Protein AF-0000000066259329 (afdb_homodimer)

Nearest PDB structures (foldseek):
  1vs3-assembly1_B  TM=9.231E-01  e=2.216E-27  Thermus thermophilus HB8
  2nr0-assembly1_B  TM=9.032E-01  e=2.326E-25  Escherichia coli K-12
  8q70-assembly1_A-2  TM=9.139E-01  e=4.094E-23  Pyrococcus furiosus
  2nre-assembly1_A-2  TM=8.965E-01  e=3.455E-22  Escherichia coli K-12
  7r9f-assembly1_A-2  TM=8.024E-01  e=6.129E-17  Saccharomyces cerevisiae

Secondary structure (DSSP, 8-state):
--TTHHHHHHHHHHHHHHHH--EEEEEEEEE-GGGSS-SS-BTTB--HHHHHHHHHHHHHSS----EES-PPPTT-EEEEEEEEEEE-SSS-HHHHHHHHHHHTTTSEEEEEEEE--TT--TTTTEEEEEEEEEEE---S-GGGTTTSEE-SS---HHHHHHHHHHHSEEEE-GGG---SS---EEEEEEEEEEEETTEEEEEEEES---TTHHHHHHHHHHHHHTTSS-HHHHHHHHHS--TTTT-----GGGEEEEEEEE-/--TTHHHHHHHHHHHHHHHH--EEEEEEEEE-GGGSS-SS-BTTB--HHHHHHHHHHHHHSS----EES-PPPTT-EEEEEEEEEEE-SSS-HHHHHHHHHHHTTTSEEEEEEEE--TT--TTTTEEEEEEEEEEE---S-GGGGGGSEE-SS---HHHHHHHHHHHSEEEE-GGG---SS---EEEEEEEEEEEETTEEEEEEEES---TTHHHHHHHHHHHHHTTSS-HHHHHHHHHS--TTTT-----GGGEEEEEEEE-

Organism: Mycoplasmoides gallisepticum (strain R(low / passage 15 / clone 2)) (NCBI:txid710127)

Structure (mmCIF, N/CA/C/O backbone):
data_AF-0000000066259329-model_v1
#
loop_
_entity.id
_entity.type
_entity.pdbx_description
1 polymer 'tRNA pseudouridine synthase A'
#
loop_
_atom_site.group_PDB
_atom_site.id
_atom_site.type_symbol
_atom_site.label_atom_id
_atom_site.label_alt_id
_atom_site.label_comp_id
_atom_site.label_asym_id
_atom_site.label_entity_id
_atom_site.label_seq_id
_atom_site.pdbx_PDB_ins_code
_atom_site.Cartn_x
_atom_site.Cartn_y
_atom_site.Cartn_z
_atom_site.occupancy
_atom_site.B_iso_or_equiv
_atom_site.auth_seq_id
_atom_site.auth_comp_id
_atom_site.auth_asym_id
_atom_site.auth_atom_id
_atom_site.pdbx_PDB_model_num
ATOM 1 N N . MET A 1 1 ? -17.766 -55.438 20.891 1 24.67 1 MET A N 1
ATOM 2 C CA . MET A 1 1 ? -18.922 -55.062 20.078 1 24.67 1 MET A CA 1
ATOM 3 C C . MET A 1 1 ? -19.047 -53.562 20 1 24.67 1 MET A C 1
ATOM 5 O O . MET A 1 1 ? -19.906 -53.031 19.266 1 24.67 1 MET A O 1
ATOM 9 N N . VAL A 1 2 ? -18.516 -52.812 21.078 1 30.03 2 VAL A N 1
ATOM 10 C CA . VAL A 1 2 ? -18.688 -51.344 21.219 1 30.03 2 VAL A CA 1
ATOM 11 C C . VAL A 1 2 ? -17.859 -50.625 20.172 1 30.03 2 VAL A C 1
ATOM 13 O O . VAL A 1 2 ? -18.031 -49.438 19.938 1 30.03 2 VAL A O 1
ATOM 16 N N . TYR A 1 3 ? -16.734 -51.219 19.781 1 31.66 3 TYR A N 1
ATOM 17 C CA . TYR A 1 3 ? -15.766 -50.5 18.969 1 31.66 3 TYR A CA 1
ATOM 18 C C . TYR A 1 3 ? -16.312 -50.25 17.562 1 31.66 3 TYR A C 1
ATOM 20 O O . TYR A 1 3 ? -15.82 -49.375 16.844 1 31.66 3 TYR A O 1
ATOM 28 N N . LEU A 1 4 ? -17.234 -51.156 17.031 1 33.97 4 LEU A N 1
ATOM 29 C CA . LEU A 1 4 ? -17.656 -51.062 15.641 1 33.97 4 LEU A CA 1
ATOM 30 C C . LEU A 1 4 ? -18.703 -49.938 15.484 1 33.97 4 LEU A C 1
ATOM 32 O O . LEU A 1 4 ? -19.031 -49.562 14.367 1 33.97 4 LEU A O 1
ATOM 36 N N . VAL A 1 5 ? -19.469 -49.594 16.609 1 37.5 5 VAL A N 1
ATOM 37 C CA . VAL A 1 5 ? -20.562 -48.656 16.438 1 37.5 5 VAL A CA 1
ATOM 38 C C . VAL A 1 5 ? -20.016 -47.281 16.156 1 37.5 5 VAL A C 1
ATOM 40 O O . VAL A 1 5 ? -20.703 -46.438 15.547 1 37.5 5 VAL A O 1
ATOM 43 N N . HIS A 1 6 ? -18.875 -46.906 16.766 1 39.97 6 HIS A N 1
ATOM 44 C CA . HIS A 1 6 ? -18.438 -45.531 16.703 1 39.97 6 HIS A CA 1
ATOM 45 C C . HIS A 1 6 ? -17.969 -45.156 15.305 1 39.97 6 HIS A C 1
ATOM 47 O O . HIS A 1 6 ? -17.906 -43.969 14.953 1 39.97 6 HIS A O 1
ATOM 53 N N . GLN A 1 7 ? -17.547 -46.188 14.508 1 38.84 7 GLN A N 1
ATOM 54 C CA . GLN A 1 7 ? -17.094 -45.812 13.172 1 38.84 7 GLN A CA 1
ATOM 55 C C . GLN A 1 7 ? -18.266 -45.5 12.25 1 38.84 7 GLN A C 1
ATOM 57 O O . GLN A 1 7 ? -18.125 -44.625 11.367 1 38.84 7 GLN A O 1
ATOM 62 N N . ASN A 1 8 ? -19.438 -46.125 12.469 1 42.94 8 ASN A N 1
ATOM 63 C CA . ASN A 1 8 ? -20.547 -45.938 11.539 1 42.94 8 ASN A CA 1
ATOM 64 C C . ASN A 1 8 ? -21.188 -44.562 11.727 1 42.94 8 ASN A C 1
ATOM 66 O O . ASN A 1 8 ? -21.75 -44 10.781 1 42.94 8 ASN A O 1
ATOM 70 N N . GLU A 1 9 ? -21.297 -44.094 13.008 1 43.84 9 GLU A N 1
ATOM 71 C CA . GLU A 1 9 ? -21.938 -42.781 13.203 1 43.84 9 GLU A CA 1
ATOM 72 C C . GLU A 1 9 ? -21.109 -41.656 12.602 1 43.84 9 GLU A C 1
ATOM 74 O O . GLU A 1 9 ? -21.656 -40.656 12.117 1 43.84 9 GLU A O 1
ATOM 79 N N . TRP A 1 10 ? -19.828 -41.75 12.625 1 40.84 10 TRP A N 1
ATOM 80 C CA . TRP A 1 10 ? -19.047 -40.688 12 1 40.84 10 TRP A CA 1
ATOM 81 C C . TRP A 1 10 ? -19.203 -40.719 10.484 1 40.84 10 TRP A C 1
ATOM 83 O O . TRP A 1 10 ? -19.156 -39.656 9.836 1 40.84 10 TRP A O 1
ATOM 93 N N . ARG A 1 11 ? -19.375 -41.844 9.852 1 45.53 11 ARG A N 1
ATOM 94 C CA . ARG A 1 11 ? -19.625 -41.906 8.422 1 45.53 11 ARG A CA 1
ATOM 95 C C . ARG A 1 11 ? -21 -41.344 8.078 1 45.53 11 ARG A C 1
ATOM 97 O O . ARG A 1 11 ? -21.172 -40.719 7.039 1 45.53 11 ARG A O 1
ATOM 104 N N . SER A 1 12 ? -21.891 -41.625 8.883 1 48 12 SER A N 1
ATOM 105 C CA . SER A 1 12 ? -23.219 -41.094 8.594 1 48 12 SER A CA 1
ATOM 106 C C . SER A 1 12 ? -23.25 -39.594 8.758 1 48 12 SER A C 1
ATOM 108 O O . SER A 1 12 ? -23.859 -38.875 7.957 1 48 12 SER A O 1
ATOM 110 N N . VAL A 1 13 ? -22.609 -39.062 9.812 1 43.5 13 VAL A N 1
ATOM 111 C CA . VAL A 1 13 ? -22.531 -37.625 9.945 1 43.5 13 VAL A CA 1
ATOM 112 C C . VAL A 1 13 ? -21.641 -37.031 8.844 1 43.5 13 VAL A C 1
ATOM 114 O O . VAL A 1 13 ? -21.969 -36 8.266 1 43.5 13 VAL A O 1
ATOM 117 N N . TRP A 1 14 ? -20.516 -37.688 8.57 1 41.59 14 TRP A N 1
ATOM 118 C CA . TRP A 1 14 ? -19.688 -37.25 7.461 1 41.59 14 TRP A CA 1
ATOM 119 C C . TRP A 1 14 ? -20.422 -37.406 6.137 1 41.59 14 TRP A C 1
ATOM 121 O O . TRP A 1 14 ? -20.359 -36.5 5.281 1 41.59 14 TRP A O 1
ATOM 131 N N . VAL A 1 15 ? -21.062 -38.562 5.926 1 41.28 15 VAL A N 1
ATOM 132 C CA . VAL A 1 15 ? -21.875 -38.688 4.715 1 41.28 15 VAL A CA 1
ATOM 133 C C . VAL A 1 15 ? -23.016 -37.688 4.727 1 41.28 15 VAL A C 1
ATOM 135 O O . VAL A 1 15 ? -23.391 -37.156 3.686 1 41.28 15 VAL A O 1
ATOM 138 N N . LYS A 1 16 ? -23.672 -37.531 5.809 1 45.94 16 LYS A N 1
ATOM 139 C CA . LYS A 1 16 ? -24.719 -36.5 5.879 1 45.94 16 LYS A CA 1
ATOM 140 C C . LYS A 1 16 ? -24.141 -35.094 5.707 1 45.94 16 LYS A C 1
ATOM 142 O O . LYS A 1 16 ? -24.781 -34.219 5.121 1 45.94 16 LYS A O 1
ATOM 147 N N . THR A 1 17 ? -22.984 -34.812 6.293 1 48.28 17 THR A N 1
ATOM 148 C CA . THR A 1 17 ? -22.297 -33.531 6.133 1 48.28 17 THR A CA 1
ATOM 149 C C . THR A 1 17 ? -21.75 -33.406 4.711 1 48.28 17 THR A C 1
ATOM 151 O O . THR A 1 17 ? -21.844 -32.312 4.109 1 48.28 17 THR A O 1
ATOM 154 N N . LEU A 1 18 ? -20.984 -34.406 4.203 1 49.41 18 LEU A N 1
ATOM 155 C CA . LEU A 1 18 ? -20.531 -34.406 2.818 1 49.41 18 LEU A CA 1
ATOM 156 C C . LEU A 1 18 ? -21.703 -34.375 1.858 1 49.41 18 LEU A C 1
ATOM 158 O O . LEU A 1 18 ? -21.625 -33.781 0.78 1 49.41 18 LEU A O 1
ATOM 162 N N . ALA A 1 19 ? -22.688 -35.219 2.195 1 52.56 19 ALA A N 1
ATOM 163 C CA . ALA A 1 19 ? -23.922 -35.219 1.409 1 52.56 19 ALA A CA 1
ATOM 164 C C . ALA A 1 19 ? -24.5 -33.812 1.269 1 52.56 19 ALA A C 1
ATOM 166 O O . ALA A 1 19 ? -25.109 -33.5 0.25 1 52.56 19 ALA A O 1
ATOM 167 N N . LYS A 1 20 ? -24.125 -32.969 2.211 1 61.72 20 LYS A N 1
ATOM 168 C CA . LYS A 1 20 ? -24.734 -31.656 2.223 1 61.72 20 LYS A CA 1
ATOM 169 C C . LYS A 1 20 ? -23.891 -30.641 1.466 1 61.72 20 LYS A C 1
ATOM 171 O O . LYS A 1 20 ? -24.406 -29.672 0.902 1 61.72 20 LYS A O 1
ATOM 176 N N . LEU A 1 21 ? -22.516 -30.969 1.323 1 71.06 21 LEU A N 1
ATOM 177 C CA . LEU A 1 21 ? -21.703 -30.078 0.505 1 71.06 21 LEU A CA 1
ATOM 178 C C . LEU A 1 21 ? -21.75 -30.484 -0.962 1 71.06 21 LEU A C 1
ATOM 180 O O . LEU A 1 21 ? -20.781 -31.047 -1.489 1 71.06 21 LEU A O 1
ATOM 184 N N . ASN A 1 22 ? -22.781 -30.156 -1.662 1 81.12 22 ASN A N 1
ATOM 185 C CA . ASN A 1 22 ? -23.141 -30.719 -2.963 1 81.12 22 ASN A CA 1
ATOM 186 C C . ASN A 1 22 ? -22.844 -29.734 -4.094 1 81.12 22 ASN A C 1
ATOM 188 O O . ASN A 1 22 ? -23 -30.078 -5.27 1 81.12 22 ASN A O 1
ATOM 192 N N . LYS A 1 23 ? -22.391 -28.625 -3.686 1 94.5 23 LYS A N 1
ATOM 193 C CA . LYS A 1 23 ? -22.156 -27.625 -4.719 1 94.5 23 LYS A CA 1
ATOM 194 C C . LYS A 1 23 ? -20.688 -27.219 -4.77 1 94.5 23 LYS A C 1
ATOM 196 O O . LYS A 1 23 ? -20.109 -26.812 -3.754 1 94.5 23 LYS A O 1
ATOM 201 N N . ASN A 1 24 ? -20.125 -27.484 -5.938 1 97.19 24 ASN A N 1
ATOM 202 C CA . ASN A 1 24 ? -18.766 -27 -6.184 1 97.19 24 ASN A CA 1
ATOM 203 C C . ASN A 1 24 ? -18.766 -25.562 -6.695 1 97.19 24 ASN A C 1
ATOM 205 O O . ASN A 1 24 ? -19.484 -25.234 -7.637 1 97.19 24 ASN A O 1
ATOM 209 N N . VAL A 1 25 ? -17.984 -24.734 -5.996 1 98.06 25 VAL A N 1
ATOM 210 C CA . VAL A 1 25 ? -17.984 -23.328 -6.395 1 98.06 25 VAL A CA 1
ATOM 211 C C . VAL A 1 25 ? -16.547 -22.859 -6.625 1 98.06 25 VAL A C 1
ATOM 213 O O . VAL A 1 25 ? -15.602 -23.469 -6.145 1 98.06 25 VAL A O 1
ATOM 216 N N . LEU A 1 26 ? -16.453 -21.812 -7.469 1 98.75 26 LEU A N 1
ATOM 217 C CA . LEU A 1 26 ? -15.195 -21.141 -7.789 1 98.75 26 LEU A CA 1
ATOM 218 C C . LEU A 1 26 ? -15.281 -19.656 -7.5 1 98.75 26 LEU A C 1
ATOM 220 O O . LEU A 1 26 ? -16.25 -19 -7.887 1 98.75 26 LEU A O 1
ATOM 224 N N . ILE A 1 27 ? -14.305 -19.172 -6.754 1 98.75 27 ILE A N 1
ATOM 225 C CA . ILE A 1 27 ? -14.242 -17.734 -6.566 1 98.75 27 ILE A CA 1
ATOM 226 C C . ILE A 1 27 ? -13.008 -17.172 -7.254 1 98.75 27 ILE A C 1
ATOM 228 O O . ILE A 1 27 ? -11.969 -17.844 -7.328 1 98.75 27 ILE A O 1
ATOM 232 N N . ASN A 1 28 ? -13.141 -15.984 -7.828 1 98.62 28 ASN A N 1
ATOM 233 C CA . ASN A 1 28 ? -12.031 -15.125 -8.227 1 98.62 28 ASN A CA 1
ATOM 234 C C . ASN A 1 28 ? -11.727 -14.07 -7.168 1 98.62 28 ASN A C 1
ATOM 236 O O . ASN A 1 28 ? -12.586 -13.25 -6.84 1 98.62 28 ASN A O 1
ATOM 240 N N . ILE A 1 29 ? -10.547 -14.148 -6.617 1 98.44 29 ILE A N 1
ATOM 241 C CA . ILE A 1 29 ? -10.227 -13.32 -5.457 1 98.44 29 ILE A CA 1
ATOM 242 C C . ILE A 1 29 ? -8.922 -12.57 -5.699 1 98.44 29 ILE A C 1
ATOM 244 O O . ILE A 1 29 ? -7.969 -13.125 -6.246 1 98.44 29 ILE A O 1
ATOM 248 N N . SER A 1 30 ? -8.922 -11.289 -5.398 1 98.25 30 SER A N 1
ATOM 249 C CA . SER A 1 30 ? -7.719 -10.461 -5.336 1 98.25 30 SER A CA 1
ATOM 250 C C . SER A 1 30 ? -7.309 -10.188 -3.895 1 98.25 30 SER A C 1
ATOM 252 O O . SER A 1 30 ? -8.156 -10.102 -3.006 1 98.25 30 SER A O 1
ATOM 254 N N . TYR A 1 31 ? -5.953 -10.172 -3.654 1 98.06 31 TYR A N 1
ATOM 255 C CA . TYR A 1 31 ? -5.559 -9.844 -2.289 1 98.06 31 TYR A CA 1
ATOM 256 C C . TYR A 1 31 ? -4.211 -9.133 -2.264 1 98.06 31 TYR A C 1
ATOM 258 O O . TYR A 1 31 ? -3.418 -9.258 -3.199 1 98.06 31 TYR A O 1
ATOM 266 N N . HIS A 1 32 ? -4.059 -8.391 -1.2 1 96.19 32 HIS A N 1
ATOM 267 C CA . HIS A 1 32 ? -2.799 -7.727 -0.876 1 96.19 32 HIS A CA 1
ATOM 268 C C . HIS A 1 32 ? -1.874 -8.656 -0.101 1 96.19 32 HIS A C 1
ATOM 270 O O . HIS A 1 32 ? -2.039 -8.844 1.107 1 96.19 32 HIS A O 1
ATOM 276 N N . GLY A 1 33 ? -0.878 -9.055 -0.728 1 97 33 GLY A N 1
ATOM 277 C CA . GLY A 1 33 ? -0.042 -10.117 -0.186 1 97 33 GLY A CA 1
ATOM 278 C C . GLY A 1 33 ? 0.698 -9.703 1.073 1 97 33 GLY A C 1
ATOM 279 O O . GLY A 1 33 ? 0.984 -10.539 1.933 1 97 33 GLY A O 1
ATOM 280 N N . THR A 1 34 ? 0.993 -8.469 1.188 1 93.88 34 THR A N 1
ATOM 281 C CA . THR A 1 34 ? 1.77 -8.008 2.33 1 93.88 34 THR A CA 1
ATOM 282 C C . THR A 1 34 ? 0.966 -8.133 3.621 1 93.88 34 THR A C 1
ATOM 284 O O . THR A 1 34 ? 1.526 -8.07 4.719 1 93.88 34 THR A O 1
ATOM 287 N N . LYS A 1 35 ? -0.279 -8.32 3.512 1 94.38 35 LYS A N 1
ATOM 288 C CA . LYS A 1 35 ? -1.143 -8.438 4.684 1 94.38 35 LYS A CA 1
ATOM 289 C C . LYS A 1 35 ? -1.226 -9.883 5.168 1 94.38 35 LYS A C 1
ATOM 291 O O . LYS A 1 35 ? -1.831 -10.156 6.203 1 94.38 35 LYS A O 1
ATOM 296 N N . PHE A 1 36 ? -0.581 -10.781 4.414 1 96.44 36 PHE A N 1
ATOM 297 C CA . PHE A 1 36 ? -0.665 -12.203 4.727 1 96.44 36 PHE A CA 1
ATOM 298 C C . PHE A 1 36 ? 0.725 -12.82 4.809 1 96.44 36 PHE A C 1
ATOM 300 O O . PHE A 1 36 ? 1.681 -12.297 4.234 1 96.44 36 PHE A O 1
ATOM 307 N N . HIS A 1 37 ? 0.788 -13.883 5.539 1 97 37 HIS A N 1
ATOM 308 C CA . HIS A 1 37 ? 1.993 -14.703 5.555 1 97 37 HIS A CA 1
ATOM 309 C C . HIS A 1 37 ? 1.915 -15.82 4.512 1 97 37 HIS A C 1
ATOM 311 O O . HIS A 1 37 ? 2.156 -16.984 4.824 1 97 37 HIS A O 1
ATOM 317 N N . GLY A 1 38 ? 1.508 -15.391 3.262 1 97.19 38 GLY A N 1
ATOM 318 C CA . GLY A 1 38 ? 1.386 -16.344 2.168 1 97.19 38 GLY A CA 1
ATOM 319 C C . GLY A 1 38 ? -0.021 -16.875 2.002 1 97.19 38 GLY A C 1
ATOM 320 O O . GLY A 1 38 ? -0.948 -16.438 2.68 1 97.19 38 GLY A O 1
ATOM 321 N N . TYR A 1 39 ? -0.124 -17.781 1.068 1 97.81 39 TYR A N 1
ATOM 322 C CA . TYR A 1 39 ? -1.432 -18.375 0.811 1 97.81 39 TYR A CA 1
ATOM 323 C C . TYR A 1 39 ? -1.705 -19.531 1.765 1 97.81 39 TYR A C 1
ATOM 325 O O . TYR A 1 39 ? -2.746 -19.562 2.426 1 97.81 39 TYR A O 1
ATOM 333 N N . ALA A 1 40 ? -0.798 -20.453 1.891 1 96.88 40 ALA A N 1
ATOM 334 C CA . ALA A 1 40 ? -1.009 -21.734 2.561 1 96.88 40 ALA A CA 1
ATOM 335 C C . ALA A 1 40 ? -1.075 -21.562 4.074 1 96.88 40 ALA A C 1
ATOM 337 O O . ALA A 1 40 ? -0.364 -20.734 4.641 1 96.88 40 ALA A O 1
ATOM 338 N N . VAL A 1 41 ? -1.842 -22.438 4.699 1 96.31 41 VAL A N 1
ATOM 339 C CA . VAL A 1 41 ? -2.047 -22.406 6.145 1 96.31 41 VAL A CA 1
ATOM 340 C C . VAL A 1 41 ? -0.711 -22.578 6.859 1 96.31 41 VAL A C 1
ATOM 342 O O . VAL A 1 41 ? 0.098 -23.422 6.48 1 96.31 41 VAL A O 1
ATOM 345 N N . GLN A 1 42 ? -0.547 -21.703 7.824 1 93 42 GLN A N 1
ATOM 346 C CA . GLN A 1 42 ? 0.577 -21.766 8.75 1 93 42 GLN A CA 1
ATOM 347 C C . GLN A 1 42 ? 0.105 -21.641 10.203 1 93 42 GLN A C 1
ATOM 349 O O . GLN A 1 42 ? -0.835 -20.906 10.492 1 93 42 GLN A O 1
ATOM 354 N N . ASN A 1 43 ? 0.559 -22.328 11.148 1 89.94 43 ASN A N 1
ATOM 355 C CA . ASN A 1 43 ? 0.062 -22.438 12.516 1 89.94 43 ASN A CA 1
ATOM 356 C C . ASN A 1 43 ? 0.03 -21.078 13.211 1 89.94 43 ASN A C 1
ATOM 358 O O . ASN A 1 43 ? -0.951 -20.734 13.875 1 89.94 43 ASN A O 1
ATOM 362 N N . ASP A 1 44 ? 1.008 -20.203 13.078 1 92.31 44 ASP A N 1
ATOM 363 C CA . ASP A 1 44 ? 1.131 -19.016 13.922 1 92.31 44 ASP A CA 1
ATOM 364 C C . ASP A 1 44 ? 0.96 -17.734 13.109 1 92.31 44 ASP A C 1
ATOM 366 O O . ASP A 1 44 ? 1.224 -16.641 13.609 1 92.31 44 ASP A O 1
ATOM 370 N N . TYR A 1 45 ? 0.337 -17.969 11.961 1 95 45 TYR A N 1
ATOM 371 C CA . TYR A 1 45 ? 0.264 -16.766 11.133 1 95 45 TYR A CA 1
ATOM 372 C C . TYR A 1 45 ? -1.024 -16.75 10.32 1 95 45 TYR A C 1
ATOM 374 O O . TYR A 1 45 ? -1.549 -17.797 9.945 1 95 45 TYR A O 1
ATOM 382 N N . GLU A 1 46 ? -1.538 -15.617 10.078 1 96.31 46 GLU A N 1
ATOM 383 C CA . GLU A 1 46 ? -2.695 -15.461 9.203 1 96.31 46 GLU A CA 1
ATOM 384 C C . GLU A 1 46 ? -2.299 -15.586 7.738 1 96.31 46 GLU A C 1
ATOM 386 O O . GLU A 1 46 ? -1.404 -14.883 7.27 1 96.31 46 GLU A O 1
ATOM 391 N N . THR A 1 47 ? -2.92 -16.531 7.047 1 98.25 47 THR A N 1
ATOM 392 C CA . THR A 1 47 ? -2.73 -16.734 5.613 1 98.25 47 THR A CA 1
ATOM 393 C C . THR A 1 47 ? -4.047 -16.547 4.863 1 98.25 47 THR A C 1
ATOM 395 O O . THR A 1 47 ? -5.109 -16.453 5.477 1 98.25 47 THR A O 1
ATOM 398 N N . VAL A 1 48 ? -3.961 -16.406 3.555 1 98.44 48 VAL A N 1
ATOM 399 C CA . VAL A 1 48 ? -5.172 -16.266 2.752 1 98.44 48 VAL A CA 1
ATOM 400 C C . VAL A 1 48 ? -6.082 -17.469 2.961 1 98.44 48 VAL A C 1
ATOM 402 O O . VAL A 1 48 ? -7.281 -17.312 3.207 1 98.44 48 VAL A O 1
ATOM 405 N N . GLN A 1 49 ? -5.477 -18.625 2.922 1 98.44 49 GLN A N 1
ATOM 406 C CA . GLN A 1 49 ? -6.223 -19.875 3.053 1 98.44 49 GLN A CA 1
ATOM 407 C C . GLN A 1 49 ? -6.875 -19.984 4.43 1 98.44 49 GLN A C 1
ATOM 409 O O . GLN A 1 49 ? -8.062 -20.297 4.535 1 98.44 49 GLN A O 1
ATOM 414 N N . SER A 1 50 ? -6.125 -19.797 5.477 1 98 50 SER A N 1
ATOM 415 C CA . SER A 1 50 ? -6.664 -19.922 6.824 1 98 50 SER A CA 1
ATOM 416 C C . SER A 1 50 ? -7.809 -18.938 7.066 1 98 50 SER A C 1
ATOM 418 O O . SER A 1 50 ? -8.836 -19.312 7.645 1 98 50 SER A O 1
ATOM 420 N N . LYS A 1 51 ? -7.641 -17.75 6.621 1 97.88 51 LYS A N 1
ATOM 421 C CA . LYS A 1 51 ? -8.68 -16.734 6.824 1 97.88 51 LYS A CA 1
ATOM 422 C C . LYS A 1 51 ? -9.961 -17.109 6.086 1 97.88 51 LYS A C 1
ATOM 424 O O . LYS A 1 51 ? -11.055 -16.984 6.633 1 97.88 51 LYS A O 1
ATOM 429 N N . LEU A 1 52 ? -9.773 -17.516 4.848 1 98.31 52 LEU A N 1
ATOM 430 C CA . LEU A 1 52 ? -10.93 -17.922 4.055 1 98.31 52 LEU A CA 1
ATOM 431 C C . LEU A 1 52 ? -11.625 -19.125 4.684 1 98.31 52 LEU A C 1
ATOM 433 O O . LEU A 1 52 ? -12.852 -19.141 4.785 1 98.31 52 LEU A O 1
ATOM 437 N N . GLN A 1 53 ? -10.875 -20.062 5.086 1 98.06 53 GLN A N 1
ATOM 438 C CA . GLN A 1 53 ? -11.445 -21.266 5.703 1 98.06 53 GLN A CA 1
ATOM 439 C C . GLN A 1 53 ? -12.133 -20.922 7.023 1 98.06 53 GLN A C 1
ATOM 441 O O . GLN A 1 53 ? -13.172 -21.5 7.348 1 98.06 53 GLN A O 1
ATOM 446 N N . ASP A 1 54 ? -11.555 -20.016 7.766 1 97.19 54 ASP A N 1
ATOM 447 C CA . ASP A 1 54 ? -12.195 -19.547 8.992 1 97.19 54 ASP A CA 1
ATOM 448 C C . ASP A 1 54 ? -13.555 -18.906 8.695 1 97.19 54 ASP A C 1
ATOM 450 O O . ASP A 1 54 ? -14.539 -19.188 9.391 1 97.19 54 ASP A O 1
ATOM 454 N N . ALA A 1 55 ? -13.562 -18.078 7.727 1 97.38 55 ALA A N 1
ATOM 455 C CA . ALA A 1 55 ? -14.812 -17.422 7.336 1 97.38 55 ALA A CA 1
ATOM 456 C C . ALA A 1 55 ? -15.859 -18.453 6.934 1 97.38 55 ALA A C 1
ATOM 458 O O . ALA A 1 55 ? -17.016 -18.375 7.367 1 97.38 55 ALA A O 1
ATOM 459 N N . LEU A 1 56 ? -15.477 -19.406 6.145 1 97.44 56 LEU A N 1
ATOM 460 C CA . LEU A 1 56 ? -16.391 -20.422 5.664 1 97.44 56 LEU A CA 1
ATOM 461 C C . LEU A 1 56 ? -16.891 -21.297 6.816 1 97.44 56 LEU A C 1
ATOM 463 O O . LEU A 1 56 ? -18.062 -21.672 6.852 1 97.44 56 LEU A O 1
ATOM 467 N N . ALA A 1 57 ? -15.992 -21.578 7.73 1 96.75 57 ALA A N 1
ATOM 468 C CA . ALA A 1 57 ? -16.375 -22.375 8.898 1 96.75 57 ALA A CA 1
ATOM 469 C C . ALA A 1 57 ? -17.422 -21.625 9.734 1 96.75 57 ALA A C 1
ATOM 471 O O . ALA A 1 57 ? -18.344 -22.25 10.266 1 96.75 57 ALA A O 1
ATOM 472 N N . TRP A 1 58 ? -17.172 -20.359 9.836 1 95.56 58 TRP A N 1
ATOM 473 C CA . TRP A 1 58 ? -18.109 -19.531 10.578 1 95.56 58 TRP A CA 1
ATOM 474 C C . TRP A 1 58 ? -19.469 -19.5 9.891 1 95.56 58 TRP A C 1
ATOM 476 O O . TRP A 1 58 ? -20.516 -19.594 10.555 1 95.56 58 TRP A O 1
ATOM 486 N N . ILE A 1 59 ? -19.531 -19.469 8.641 1 95 59 ILE A N 1
ATOM 487 C CA . ILE A 1 59 ? -20.766 -19.344 7.867 1 95 59 ILE A CA 1
ATOM 488 C C . ILE A 1 59 ? -21.484 -20.688 7.809 1 95 59 ILE A C 1
ATOM 490 O O . ILE A 1 59 ? -22.703 -20.75 7.98 1 95 59 ILE A O 1
ATOM 494 N N . TYR A 1 60 ? -20.734 -21.75 7.605 1 94.94 60 TYR A N 1
ATOM 495 C CA . TYR A 1 60 ? -21.344 -23.031 7.312 1 94.94 60 TYR A CA 1
ATOM 496 C C . TYR A 1 60 ? -21.281 -23.953 8.523 1 94.94 60 TYR A C 1
ATOM 498 O O . TYR A 1 60 ? -21.797 -25.078 8.484 1 94.94 60 TYR A O 1
ATOM 506 N N . GLU A 1 61 ? -20.594 -23.453 9.562 1 93.88 61 GLU A N 1
ATOM 507 C CA . GLU A 1 61 ? -20.5 -24.203 10.82 1 93.88 61 GLU A CA 1
ATOM 508 C C . GLU A 1 61 ? -19.875 -25.562 10.602 1 93.88 61 GLU A C 1
ATOM 510 O O . GLU A 1 61 ? -20.328 -26.562 11.172 1 93.88 61 GLU A O 1
ATOM 515 N N . SER A 1 62 ? -19.062 -25.703 9.68 1 92.62 62 SER A N 1
ATOM 516 C CA . SER A 1 62 ? -18.281 -26.891 9.344 1 92.62 62 SER A CA 1
ATOM 517 C C . SER A 1 62 ? -16.953 -26.516 8.672 1 92.62 62 SER A C 1
ATOM 519 O O . SER A 1 62 ? -16.859 -25.469 8.039 1 92.62 62 SER A O 1
ATOM 521 N N . LYS A 1 63 ? -16.047 -27.406 8.891 1 94.06 63 LYS A N 1
ATOM 522 C CA . LYS A 1 63 ? -14.766 -27.156 8.234 1 94.06 63 LYS A CA 1
ATOM 523 C C . LYS A 1 63 ? -14.875 -27.359 6.723 1 94.06 63 LYS A C 1
ATOM 525 O O . LYS A 1 63 ? -15.406 -28.375 6.262 1 94.06 63 LYS A O 1
ATOM 530 N N . ILE A 1 64 ? -14.484 -26.438 5.957 1 95.62 64 ILE A N 1
ATOM 531 C CA . ILE A 1 64 ? -14.445 -26.516 4.5 1 95.62 64 ILE A CA 1
ATOM 532 C C . ILE A 1 64 ? -13.023 -26.281 4.008 1 95.62 64 ILE A C 1
ATOM 534 O O . ILE A 1 64 ? -12.391 -25.281 4.363 1 95.62 64 ILE A O 1
ATOM 538 N N . TYR A 1 65 ? -12.562 -27.219 3.312 1 96.06 65 TYR A N 1
ATOM 539 C CA . TYR A 1 65 ? -11.242 -27.078 2.719 1 96.06 65 TYR A CA 1
ATOM 540 C C . TYR A 1 65 ? -11.312 -26.391 1.362 1 96.06 65 TYR A C 1
ATOM 542 O O . TYR A 1 65 ? -12.219 -26.672 0.567 1 96.06 65 TYR A O 1
ATOM 550 N N . VAL A 1 66 ? -10.367 -25.516 1.114 1 98 66 VAL A N 1
ATOM 551 C CA . VAL A 1 66 ? -10.383 -24.766 -0.139 1 98 66 VAL A CA 1
ATOM 552 C C . VAL A 1 66 ? -9.125 -25.078 -0.945 1 98 66 VAL A C 1
ATOM 554 O O . VAL A 1 66 ? -8.062 -25.359 -0.375 1 98 66 VAL A O 1
ATOM 557 N N . ASN A 1 67 ? -9.258 -25.016 -2.27 1 97.69 67 ASN A N 1
ATOM 558 C CA . ASN A 1 67 ? -8.156 -25.312 -3.184 1 97.69 67 ASN A CA 1
ATOM 559 C C . ASN A 1 67 ? -7.848 -24.125 -4.094 1 97.69 67 ASN A C 1
ATOM 561 O O . ASN A 1 67 ? -8.688 -23.719 -4.891 1 97.69 67 ASN A O 1
ATOM 565 N N . ALA A 1 68 ? -6.664 -23.688 -4.043 1 98.44 68 ALA A N 1
ATOM 566 C CA . ALA A 1 68 ? -6.273 -22.531 -4.859 1 98.44 68 ALA A CA 1
ATOM 567 C C . ALA A 1 68 ? -5.582 -22.984 -6.145 1 98.44 68 ALA A C 1
ATOM 569 O O . ALA A 1 68 ? -5.027 -24.078 -6.203 1 98.44 68 ALA A O 1
ATOM 570 N N . SER A 1 69 ? -5.645 -22.062 -7.156 1 98.12 69 SER A N 1
ATOM 571 C CA . SER A 1 69 ? -4.957 -22.328 -8.414 1 98.12 69 SER A CA 1
ATOM 572 C C . SER A 1 69 ? -3.443 -22.312 -8.234 1 98.12 69 SER A C 1
ATOM 574 O O . SER A 1 69 ? -2.713 -22.938 -9.008 1 98.12 69 SER A O 1
ATOM 576 N N . GLY A 1 70 ? -3.002 -21.578 -7.293 1 95.31 70 GLY A N 1
ATOM 577 C CA . GLY A 1 70 ? -1.591 -21.453 -6.961 1 95.31 70 GLY A CA 1
ATOM 578 C C . GLY A 1 70 ? -1.351 -20.953 -5.547 1 95.31 70 GLY A C 1
ATOM 579 O O . GLY A 1 70 ? -2.164 -20.219 -4.996 1 95.31 70 GLY A O 1
ATOM 580 N N . ARG A 1 71 ? -0.264 -21.406 -5 1 95.25 71 ARG A N 1
ATOM 581 C CA . ARG A 1 71 ? 0.125 -20.969 -3.664 1 95.25 71 ARG A CA 1
ATOM 582 C C . ARG A 1 71 ? 1.155 -19.844 -3.736 1 95.25 71 ARG A C 1
ATOM 584 O O . ARG A 1 71 ? 2.236 -20.031 -4.297 1 95.25 71 ARG A O 1
ATOM 591 N N . THR A 1 72 ? 0.831 -18.703 -3.221 1 97.31 72 THR A N 1
ATOM 592 C CA . THR A 1 72 ? 1.735 -17.562 -3.252 1 97.31 72 THR A CA 1
ATOM 593 C C . THR A 1 72 ? 2.541 -17.469 -1.959 1 97.31 72 THR A C 1
ATOM 595 O O . THR A 1 72 ? 2.021 -17.75 -0.877 1 97.31 72 THR A O 1
ATOM 598 N N . ASP A 1 73 ? 3.781 -17.031 -2.076 1 95.94 73 ASP A N 1
ATOM 599 C CA . ASP A 1 73 ? 4.648 -16.797 -0.926 1 95.94 73 ASP A CA 1
ATOM 600 C C . ASP A 1 73 ? 4.168 -15.594 -0.114 1 95.94 73 ASP A C 1
ATOM 602 O O . ASP A 1 73 ? 3.33 -14.82 -0.578 1 95.94 73 ASP A O 1
ATOM 606 N N . LYS A 1 74 ? 4.742 -15.578 1.09 1 96.19 74 LYS A N 1
ATOM 607 C CA . LYS A 1 74 ? 4.5 -14.391 1.895 1 96.19 74 LYS A CA 1
ATOM 608 C C . LYS A 1 74 ? 4.855 -13.125 1.119 1 96.19 74 LYS A C 1
ATOM 610 O O . LYS A 1 74 ? 5.93 -13.039 0.518 1 96.19 74 LYS A O 1
ATOM 615 N N . GLY A 1 75 ? 3.895 -12.211 1.097 1 96.44 75 GLY A N 1
ATOM 616 C CA . GLY A 1 75 ? 4.172 -10.922 0.488 1 96.44 75 GLY A CA 1
ATOM 617 C C . GLY A 1 75 ? 3.756 -10.852 -0.969 1 96.44 75 GLY A C 1
ATOM 618 O O . GLY A 1 75 ? 3.658 -9.758 -1.537 1 96.44 75 GLY A O 1
ATOM 619 N N . VAL A 1 76 ? 3.512 -11.984 -1.578 1 98.5 76 VAL A N 1
ATOM 620 C CA . VAL A 1 76 ? 3.141 -12 -2.99 1 98.5 76 VAL A CA 1
ATOM 621 C C . VAL A 1 76 ? 1.653 -11.688 -3.137 1 98.5 76 VAL A C 1
ATOM 623 O O . VAL A 1 76 ? 0.825 -12.227 -2.398 1 98.5 76 VAL A O 1
ATOM 626 N N . HIS A 1 77 ? 1.342 -10.82 -4.086 1 98.44 77 HIS A N 1
ATOM 627 C CA . HIS A 1 77 ? -0.024 -10.359 -4.312 1 98.44 77 HIS A CA 1
ATOM 628 C C . HIS A 1 77 ? -0.751 -11.258 -5.305 1 98.44 77 HIS A C 1
ATOM 630 O O . HIS A 1 77 ? -0.132 -12.109 -5.945 1 98.44 77 HIS A O 1
ATOM 636 N N . ALA A 1 78 ? -2.053 -11.016 -5.367 1 98.56 78 ALA A N 1
ATOM 637 C CA . ALA A 1 78 ? -2.834 -11.648 -6.426 1 98.56 78 ALA A CA 1
ATOM 638 C C . ALA A 1 78 ? -3.859 -10.672 -7.004 1 98.56 78 ALA A C 1
ATOM 640 O O . ALA A 1 78 ? -4.609 -10.039 -6.262 1 98.56 78 ALA A O 1
ATOM 641 N N . ILE A 1 79 ? -3.812 -10.586 -8.273 1 97.88 79 ILE A N 1
ATOM 642 C CA . ILE A 1 79 ? -4.855 -9.859 -8.992 1 97.88 79 ILE A CA 1
ATOM 643 C C . ILE A 1 79 ? -6.012 -10.805 -9.312 1 97.88 79 ILE A C 1
ATOM 645 O O . ILE A 1 79 ? -7.18 -10.461 -9.102 1 97.88 79 ILE A O 1
ATOM 649 N N . ASN A 1 80 ? -5.621 -11.984 -9.766 1 98.38 80 ASN A N 1
ATOM 650 C CA . ASN A 1 80 ? -6.609 -13.016 -10.062 1 98.38 80 ASN A CA 1
ATOM 651 C C . ASN A 1 80 ? -6.168 -14.383 -9.547 1 98.38 80 ASN A C 1
ATOM 653 O O . ASN A 1 80 ? -5.59 -15.18 -10.289 1 98.38 80 ASN A O 1
ATOM 657 N N . GLN A 1 81 ? -6.504 -14.625 -8.336 1 98.62 81 GLN A N 1
ATOM 658 C CA . GLN A 1 81 ? -6.426 -15.977 -7.785 1 98.62 81 GLN A CA 1
ATOM 659 C C . GLN A 1 81 ? -7.777 -16.672 -7.863 1 98.62 81 GLN A C 1
ATOM 661 O O . GLN A 1 81 ? -8.828 -16.031 -7.785 1 98.62 81 GLN A O 1
ATOM 666 N N . TYR A 1 82 ? -7.73 -17.938 -8.062 1 98.81 82 TYR A N 1
ATOM 667 C CA . TYR A 1 82 ? -8.945 -18.75 -8.141 1 98.81 82 TYR A CA 1
ATOM 668 C C . TYR A 1 82 ? -8.938 -19.844 -7.078 1 98.81 82 TYR A C 1
ATOM 670 O O . TYR A 1 82 ? -7.934 -20.531 -6.895 1 98.81 82 TYR A O 1
ATOM 678 N N . ILE A 1 83 ? -10.023 -19.938 -6.406 1 98.81 83 ILE A N 1
ATOM 679 C CA . ILE A 1 83 ? -10.133 -20.906 -5.324 1 98.81 83 ILE A CA 1
ATOM 680 C C . ILE A 1 83 ? -11.445 -21.672 -5.449 1 98.81 83 ILE A C 1
ATOM 682 O O . ILE A 1 83 ? -12.516 -21.062 -5.57 1 98.81 83 ILE A O 1
ATOM 686 N N . SER A 1 84 ? -11.383 -22.969 -5.422 1 98.62 84 SER A N 1
ATOM 687 C CA . SER A 1 84 ? -12.57 -23.812 -5.492 1 98.62 84 SER A CA 1
ATOM 688 C C . SER A 1 84 ? -12.828 -24.516 -4.164 1 98.62 84 SER A C 1
ATOM 690 O O . SER A 1 84 ? -11.891 -24.844 -3.441 1 98.62 84 SER A O 1
ATOM 692 N N . PHE A 1 85 ? -14.086 -24.719 -3.863 1 98.12 85 PHE A N 1
ATOM 693 C CA . PHE A 1 85 ? -14.492 -25.438 -2.66 1 98.12 85 PHE A CA 1
ATOM 694 C C . PHE A 1 85 ? -15.953 -25.844 -2.75 1 98.12 85 PHE A C 1
ATOM 696 O O . PHE A 1 85 ? -16.688 -25.375 -3.621 1 98.12 85 PHE A O 1
ATOM 703 N N . TYR A 1 86 ? -16.312 -26.766 -1.872 1 97.31 86 TYR A N 1
ATOM 704 C CA . TYR A 1 86 ? -17.656 -27.312 -1.858 1 97.31 86 TYR A CA 1
ATOM 705 C C . TYR A 1 86 ? -18.484 -26.703 -0.74 1 97.31 86 TYR A C 1
ATOM 707 O O . TYR A 1 86 ? -18 -26.531 0.38 1 97.31 86 TYR A O 1
ATOM 715 N N . ILE A 1 87 ? -19.703 -26.328 -1.135 1 96.44 87 ILE A N 1
ATOM 716 C CA . ILE A 1 87 ? -20.609 -25.75 -0.141 1 96.44 87 ILE A CA 1
ATOM 717 C C . ILE A 1 87 ? -22 -26.359 -0.28 1 96.44 87 ILE A C 1
ATOM 719 O O . ILE A 1 87 ? -22.25 -27.141 -1.205 1 96.44 87 ILE A O 1
ATOM 723 N N . ASP A 1 88 ? -22.828 -26.062 0.715 1 93.12 88 ASP A N 1
ATOM 724 C CA . ASP A 1 88 ? -24.25 -26.391 0.542 1 93.12 88 ASP A CA 1
ATOM 725 C C . ASP A 1 88 ? -25.031 -25.172 0.047 1 93.12 88 ASP A C 1
ATOM 727 O O . ASP A 1 88 ? -24.453 -24.109 -0.17 1 93.12 88 ASP A O 1
ATOM 731 N N . ASP A 1 89 ? -26.297 -25.281 -0.167 1 89.56 89 ASP A N 1
ATOM 732 C CA . ASP A 1 89 ? -27.062 -24.266 -0.89 1 89.56 89 ASP A CA 1
ATOM 733 C C . ASP A 1 89 ? -27.844 -23.359 0.076 1 89.56 89 ASP A C 1
ATOM 735 O O . ASP A 1 89 ? -28.812 -22.719 -0.312 1 89.56 89 ASP A O 1
ATOM 739 N N . ARG A 1 90 ? -27.375 -23.219 1.238 1 91.81 90 ARG A N 1
ATOM 740 C CA . ARG A 1 90 ? -28.172 -22.5 2.234 1 91.81 90 ARG A CA 1
ATOM 741 C C . ARG A 1 90 ? -28.094 -21 2.008 1 91.81 90 ARG A C 1
ATOM 743 O O . ARG A 1 90 ? -28.984 -20.25 2.449 1 91.81 90 ARG A O 1
ATOM 750 N N . ILE A 1 91 ? -27.062 -20.625 1.402 1 93.5 91 ILE A N 1
ATOM 751 C CA . ILE A 1 91 ? -26.875 -19.203 1.116 1 93.5 91 ILE A CA 1
ATOM 752 C C . ILE A 1 91 ? -26.656 -19.016 -0.383 1 93.5 91 ILE A C 1
ATOM 754 O O . ILE A 1 91 ? -25.969 -19.797 -1.032 1 93.5 91 ILE A O 1
ATOM 758 N N . SER A 1 92 ? -27.297 -17.922 -0.894 1 96.69 92 SER A N 1
ATOM 759 C CA . SER A 1 92 ? -27.047 -17.609 -2.299 1 96.69 92 SER A CA 1
ATOM 760 C C . SER A 1 92 ? -25.578 -17.25 -2.533 1 96.69 92 SER A C 1
ATOM 762 O O . SER A 1 92 ? -24.922 -16.719 -1.641 1 96.69 92 SER A O 1
ATOM 764 N N . LEU A 1 93 ? -25.156 -17.5 -3.709 1 97.62 93 LEU A N 1
ATOM 765 C CA . LEU A 1 93 ? -23.75 -17.219 -4.023 1 97.62 93 LEU A CA 1
ATOM 766 C C . LEU A 1 93 ? -23.453 -15.734 -3.902 1 97.62 93 LEU A C 1
ATOM 768 O O . LEU A 1 93 ? -22.375 -15.359 -3.43 1 97.62 93 LEU A O 1
ATOM 772 N N . GLU A 1 94 ? -24.328 -14.891 -4.328 1 96.81 94 GLU A N 1
ATOM 773 C CA . GLU A 1 94 ? -24.125 -13.445 -4.23 1 96.81 94 GLU A CA 1
ATOM 774 C C . GLU A 1 94 ? -24 -13.008 -2.777 1 96.81 94 GLU A C 1
ATOM 776 O O . GLU A 1 94 ? -23.109 -12.211 -2.438 1 96.81 94 GLU A O 1
ATOM 781 N N . LYS A 1 95 ? -24.859 -13.484 -1.987 1 96.94 95 LYS A N 1
ATOM 782 C CA . LYS A 1 95 ? -24.797 -13.164 -0.564 1 96.94 95 LYS A CA 1
ATOM 783 C C . LYS A 1 95 ? -23.516 -13.695 0.069 1 96.94 95 LYS A C 1
ATOM 785 O O . LYS A 1 95 ? -22.906 -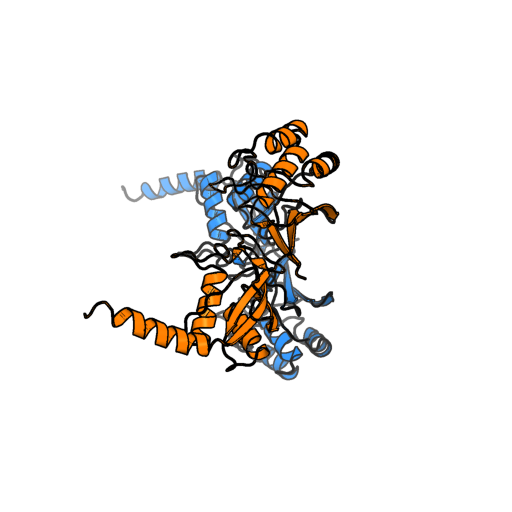13.023 0.9 1 96.94 95 LYS A O 1
ATOM 790 N N . LEU A 1 96 ? -23.188 -14.961 -0.304 1 97.44 96 LEU A N 1
ATOM 791 C CA . LEU A 1 96 ? -21.938 -15.539 0.19 1 97.44 96 LEU A CA 1
ATOM 792 C C . LEU A 1 96 ? -20.75 -14.656 -0.16 1 97.44 96 LEU A C 1
ATOM 794 O O . LEU A 1 96 ? -19.906 -14.375 0.694 1 97.44 96 LEU A O 1
ATOM 798 N N . ARG A 1 97 ? -20.672 -14.18 -1.373 1 97.5 97 ARG A N 1
ATOM 799 C CA . ARG A 1 97 ? -19.609 -13.297 -1.826 1 97.5 97 ARG A CA 1
ATOM 800 C C . ARG A 1 97 ? -19.547 -12.031 -0.973 1 97.5 97 ARG A C 1
ATOM 802 O O . ARG A 1 97 ? -18.469 -11.609 -0.565 1 97.5 97 ARG A O 1
ATOM 809 N N . GLU A 1 98 ? -20.625 -11.477 -0.668 1 95.12 98 GLU A N 1
ATOM 810 C CA . GLU A 1 98 ? -20.703 -10.258 0.134 1 95.12 98 GLU A CA 1
ATOM 811 C C . GLU A 1 98 ? -20.188 -10.5 1.551 1 95.12 98 GLU A C 1
ATOM 813 O O . GLU A 1 98 ? -19.422 -9.695 2.084 1 95.12 98 GLU A O 1
ATOM 818 N N . ILE A 1 99 ? -20.656 -11.57 2.123 1 96.69 99 ILE A N 1
ATOM 819 C CA . ILE A 1 99 ? -20.25 -11.914 3.484 1 96.69 99 ILE A CA 1
ATOM 820 C C . ILE A 1 99 ? -18.734 -12.133 3.539 1 96.69 99 ILE A C 1
ATOM 822 O O . ILE A 1 99 ? -18.062 -11.625 4.438 1 96.69 99 ILE A O 1
ATOM 826 N N . LEU A 1 100 ? -18.281 -12.852 2.568 1 97.5 100 LEU A N 1
ATOM 827 C CA . LEU A 1 100 ? -16.844 -13.148 2.535 1 97.5 100 LEU A CA 1
ATOM 828 C C . LEU A 1 100 ? -16.031 -11.875 2.357 1 97.5 100 LEU A C 1
ATOM 830 O O . LEU A 1 100 ? -14.961 -11.727 2.953 1 97.5 100 LEU A O 1
ATOM 834 N N . ASN A 1 101 ? -16.453 -10.961 1.533 1 95.56 101 ASN A N 1
ATOM 835 C CA . ASN A 1 101 ? -15.75 -9.695 1.342 1 95.56 101 ASN A CA 1
ATOM 836 C C . ASN A 1 101 ? -15.75 -8.852 2.615 1 95.56 101 ASN A C 1
ATOM 838 O O . ASN A 1 101 ? -14.766 -8.172 2.914 1 95.56 101 ASN A O 1
ATOM 842 N N . ARG A 1 102 ? -16.781 -8.883 3.32 1 92.25 102 ARG A N 1
ATOM 843 C CA . ARG A 1 102 ? -16.812 -8.18 4.602 1 92.25 102 ARG A CA 1
ATOM 844 C C . ARG A 1 102 ? -15.852 -8.812 5.598 1 92.25 102 ARG A C 1
ATOM 846 O O . ARG A 1 102 ? -15.125 -8.102 6.301 1 92.25 102 ARG A O 1
ATOM 853 N N . TYR A 1 103 ? -15.797 -10.109 5.582 1 94.19 103 TYR A N 1
ATOM 854 C CA . TYR A 1 103 ? -14.922 -10.852 6.48 1 94.19 103 TYR A CA 1
ATOM 855 C C . TYR A 1 103 ? -13.453 -10.57 6.18 1 94.19 103 TYR A C 1
ATOM 857 O O . TYR A 1 103 ? -12.609 -10.633 7.07 1 94.19 103 TYR A O 1
ATOM 865 N N . GLY A 1 104 ? -13.133 -10.234 4.961 1 92.81 104 GLY A N 1
ATOM 866 C CA . GLY A 1 104 ? -11.773 -10.031 4.504 1 92.81 104 GLY A CA 1
ATOM 867 C C . GLY A 1 104 ? -11.102 -8.836 5.141 1 92.81 104 GLY A C 1
ATOM 868 O O . GLY A 1 104 ? -9.867 -8.734 5.145 1 92.81 104 GLY A O 1
ATOM 869 N N . GLN A 1 105 ? -11.93 -7.875 5.707 1 87.19 105 GLN A N 1
ATOM 870 C CA . GLN A 1 105 ? -11.414 -6.715 6.426 1 87.19 105 GLN A CA 1
ATOM 871 C C . GLN A 1 105 ? -10.414 -5.941 5.578 1 87.19 105 GLN A C 1
ATOM 873 O O . GLN A 1 105 ? -9.297 -5.66 6.031 1 87.19 105 GLN A O 1
ATOM 878 N N . ASN A 1 106 ? -10.648 -5.773 4.387 1 86.81 106 ASN A N 1
ATOM 879 C CA . ASN A 1 106 ? -9.891 -4.934 3.467 1 86.81 106 ASN A CA 1
ATOM 880 C C . ASN A 1 106 ? -8.547 -5.559 3.111 1 86.81 106 ASN A C 1
ATOM 882 O O . ASN A 1 106 ? -7.57 -4.848 2.867 1 86.81 106 ASN A O 1
ATOM 886 N N . LYS A 1 107 ? -8.539 -6.879 3.18 1 93.81 107 LYS A N 1
ATOM 887 C CA . LYS A 1 107 ? -7.305 -7.562 2.809 1 93.81 107 LYS A CA 1
ATOM 888 C C . LYS A 1 107 ? -7.434 -8.227 1.442 1 93.81 107 LYS A C 1
ATOM 890 O O . LYS A 1 107 ? -6.434 -8.461 0.764 1 93.81 107 LYS A O 1
ATOM 895 N N . TRP A 1 108 ? -8.688 -8.547 1.151 1 97.19 108 TRP A N 1
ATOM 896 C CA . TRP A 1 108 ? -8.945 -9.172 -0.141 1 97.19 108 TRP A CA 1
ATOM 897 C C . TRP A 1 108 ? -10.25 -8.672 -0.743 1 97.19 108 TRP A C 1
ATOM 899 O O . TRP A 1 108 ? -10.961 -7.871 -0.124 1 97.19 108 TRP A O 1
ATOM 909 N N . TYR A 1 109 ? -10.477 -8.953 -2.02 1 96.88 109 TYR A N 1
ATOM 910 C CA . TYR A 1 109 ? -11.727 -8.688 -2.717 1 96.88 109 TYR A CA 1
ATOM 911 C C . TYR A 1 109 ? -12.102 -9.844 -3.637 1 96.88 109 TYR A C 1
ATOM 913 O O . TYR A 1 109 ? -11.336 -10.195 -4.539 1 96.88 109 TYR A O 1
ATOM 921 N N . ILE A 1 110 ? -13.219 -10.398 -3.287 1 98.06 110 ILE A N 1
ATOM 922 C CA . ILE A 1 110 ? -13.75 -11.438 -4.164 1 98.06 110 ILE A CA 1
ATOM 923 C C . ILE A 1 110 ? -14.555 -10.797 -5.293 1 98.06 110 ILE A C 1
ATOM 925 O O . ILE A 1 110 ? -15.617 -10.227 -5.055 1 98.06 110 ILE A O 1
ATOM 929 N N . LYS A 1 111 ? -14.094 -10.992 -6.488 1 96.75 111 LYS A N 1
ATOM 930 C CA . LYS A 1 111 ? -14.68 -10.359 -7.664 1 96.75 111 LYS A CA 1
ATOM 931 C C . LYS A 1 111 ? -15.984 -11.039 -8.07 1 96.75 111 LYS A C 1
ATOM 933 O O . LYS A 1 111 ? -16.969 -10.367 -8.359 1 96.75 111 LYS A O 1
ATOM 938 N N . TRP A 1 112 ? -15.922 -12.305 -8.094 1 97.94 112 TRP A N 1
ATOM 939 C CA . TRP A 1 112 ? -17.125 -13.062 -8.422 1 97.94 112 TRP A CA 1
ATOM 940 C C . TRP A 1 112 ? -17.047 -14.477 -7.852 1 97.94 112 TRP A C 1
ATOM 942 O O . TRP A 1 112 ? -15.977 -14.93 -7.445 1 97.94 112 TRP A O 1
ATOM 952 N N . ILE A 1 113 ? -18.125 -15.086 -7.73 1 98.31 113 ILE A N 1
ATOM 953 C CA . ILE A 1 113 ? -18.312 -16.469 -7.312 1 98.31 113 ILE A CA 1
ATOM 954 C C . ILE A 1 113 ? -19.297 -17.156 -8.242 1 98.31 113 ILE A C 1
ATOM 956 O O . ILE A 1 113 ? -20.312 -16.562 -8.633 1 98.31 113 ILE A O 1
ATOM 960 N N . LYS A 1 114 ? -18.969 -18.391 -8.609 1 98.31 114 LYS A N 1
ATOM 961 C CA . LYS A 1 114 ? -19.891 -19.125 -9.477 1 98.31 114 LYS A CA 1
ATOM 962 C C . LYS A 1 114 ? -19.844 -20.625 -9.195 1 98.31 114 LYS A C 1
ATOM 964 O O . LYS A 1 114 ? -18.859 -21.125 -8.641 1 98.31 114 LYS A O 1
ATOM 969 N N . GLU A 1 115 ? -20.922 -21.25 -9.578 1 97.62 115 GLU A N 1
ATOM 970 C CA . GLU A 1 115 ? -20.938 -22.719 -9.547 1 97.62 115 GLU A CA 1
ATOM 971 C C . GLU A 1 115 ? -20.156 -23.297 -10.719 1 97.62 115 GLU A C 1
ATOM 973 O O . GLU A 1 115 ? -20.234 -22.797 -11.844 1 97.62 115 GLU A O 1
ATOM 978 N N . VAL A 1 116 ? -19.453 -24.359 -10.469 1 97.75 116 VAL A N 1
ATOM 979 C CA . VAL A 1 116 ? -18.688 -25.016 -11.516 1 97.75 116 VAL A CA 1
ATOM 980 C C . VAL A 1 116 ? -18.938 -26.516 -11.469 1 97.75 116 VAL A C 1
ATOM 982 O O . VAL A 1 116 ? -19.672 -27.016 -10.609 1 97.75 116 VAL A O 1
ATOM 985 N N . ASP A 1 117 ? -18.375 -27.234 -12.461 1 96.56 117 ASP A N 1
ATOM 986 C CA . ASP A 1 117 ? -18.5 -28.688 -12.508 1 96.56 117 ASP A CA 1
ATOM 987 C C . ASP A 1 117 ? -18.016 -29.328 -11.211 1 96.56 117 ASP A C 1
ATOM 989 O O . ASP A 1 117 ? -17.031 -28.875 -10.625 1 96.56 117 ASP A O 1
ATOM 993 N N . ARG A 1 118 ? -18.625 -30.406 -10.812 1 94.94 118 ARG A N 1
ATOM 994 C CA . ARG A 1 118 ? -18.344 -31.062 -9.547 1 94.94 118 ARG A CA 1
ATOM 995 C C . ARG A 1 118 ? -16.891 -31.547 -9.492 1 94.94 118 ARG A C 1
ATOM 997 O O . ARG A 1 118 ? -16.297 -31.609 -8.422 1 94.94 118 ARG A O 1
ATOM 1004 N N . ASN A 1 119 ? -16.359 -31.812 -10.609 1 95.38 119 ASN A N 1
ATOM 1005 C CA . ASN A 1 119 ? -15.008 -32.375 -10.656 1 95.38 119 ASN A CA 1
ATOM 1006 C C . ASN A 1 119 ? -13.969 -31.281 -10.898 1 95.38 119 ASN A C 1
ATOM 1008 O O . ASN A 1 119 ? -12.766 -31.562 -10.938 1 95.38 119 ASN A O 1
ATOM 1012 N N . PHE A 1 120 ? -14.461 -30.094 -11.062 1 97 120 PHE A N 1
ATOM 1013 C CA . PHE A 1 120 ? -13.539 -28.984 -11.273 1 97 120 PHE A CA 1
ATOM 1014 C C . PHE A 1 120 ? -12.664 -28.75 -10.047 1 97 120 PHE A C 1
ATOM 1016 O O . PHE A 1 120 ? -13.148 -28.797 -8.914 1 97 120 PHE A O 1
ATOM 1023 N N . HIS A 1 121 ? -11.375 -28.625 -10.281 1 97.25 121 HIS A N 1
ATOM 1024 C CA . HIS A 1 121 ? -10.383 -28.312 -9.258 1 97.25 121 HIS A CA 1
ATOM 1025 C C . HIS A 1 121 ? -9.5 -27.141 -9.688 1 97.25 121 HIS A C 1
ATOM 1027 O O . HIS A 1 121 ? -8.812 -27.234 -10.711 1 97.25 121 HIS A O 1
ATOM 1033 N N . ALA A 1 122 ? -9.461 -26.109 -8.898 1 97.94 122 ALA A N 1
ATOM 1034 C CA . ALA A 1 122 ? -8.82 -24.859 -9.297 1 97.94 122 ALA A CA 1
ATOM 1035 C C . ALA A 1 122 ? -7.367 -25.109 -9.703 1 97.94 122 ALA A C 1
ATOM 1037 O O . ALA A 1 122 ? -6.871 -24.484 -10.648 1 97.94 122 ALA A O 1
ATOM 1038 N N . ARG A 1 123 ? -6.699 -25.906 -9.016 1 96.19 123 ARG A N 1
ATOM 1039 C CA . ARG A 1 123 ? -5.285 -26.172 -9.266 1 96.19 123 ARG A CA 1
ATOM 1040 C C . ARG A 1 123 ? -5.098 -27.062 -10.492 1 96.19 123 ARG A C 1
ATOM 1042 O O . ARG A 1 123 ? -4.367 -26.703 -11.422 1 96.19 123 ARG A O 1
ATOM 1049 N N . PHE A 1 124 ? -5.883 -28.141 -10.531 1 95.62 124 PHE A N 1
ATOM 1050 C CA . PHE A 1 124 ? -5.609 -29.203 -11.5 1 95.62 124 PHE A CA 1
ATOM 1051 C C . PHE A 1 124 ? -6.277 -28.891 -12.836 1 95.62 124 PHE A C 1
ATOM 1053 O O . PHE A 1 124 ? -5.883 -29.438 -13.875 1 95.62 124 PHE A O 1
ATOM 1060 N N . SER A 1 125 ? -7.277 -28.109 -12.805 1 97.44 125 SER A N 1
ATOM 1061 C CA . SER A 1 125 ? -7.973 -27.766 -14.039 1 97.44 125 SER A CA 1
ATOM 1062 C C . SER A 1 125 ? -7.289 -26.594 -14.742 1 97.44 125 SER A C 1
ATOM 1064 O O . SER A 1 125 ? -7.652 -26.234 -15.867 1 97.44 125 SER A O 1
ATOM 1066 N N . ALA A 1 126 ? -6.305 -25.969 -14.109 1 97.5 126 ALA A N 1
ATOM 1067 C CA . ALA A 1 126 ? -5.602 -24.844 -14.703 1 97.5 126 ALA A CA 1
ATOM 1068 C C . ALA A 1 126 ? -4.723 -25.281 -15.867 1 97.5 126 ALA A C 1
ATOM 1070 O O . ALA A 1 126 ? -3.992 -26.266 -15.758 1 97.5 126 ALA A O 1
ATOM 1071 N N . LYS A 1 127 ? -4.75 -24.562 -16.953 1 97.62 127 LYS A N 1
ATOM 1072 C CA . LYS A 1 127 ? -3.947 -24.859 -18.141 1 97.62 127 LYS A CA 1
ATOM 1073 C C . LYS A 1 127 ? -2.668 -24.031 -18.156 1 97.62 127 LYS A C 1
ATOM 1075 O O . LYS A 1 127 ? -1.647 -24.469 -18.703 1 97.62 127 LYS A O 1
ATOM 1080 N N . ALA A 1 128 ? -2.803 -22.844 -17.688 1 98.19 128 ALA A N 1
ATOM 1081 C CA . ALA A 1 128 ? -1.666 -21.938 -17.641 1 98.19 128 ALA A CA 1
ATOM 1082 C C . ALA A 1 128 ? -1.879 -20.844 -16.594 1 98.19 128 ALA A C 1
ATOM 1084 O O . ALA A 1 128 ? -3 -20.641 -16.125 1 98.19 128 ALA A O 1
ATOM 1085 N N . LYS A 1 129 ? -0.789 -20.266 -16.25 1 98.31 129 LYS A N 1
ATOM 1086 C CA . LYS A 1 129 ? -0.794 -19.109 -15.352 1 98.31 129 LYS A CA 1
ATOM 1087 C C . LYS A 1 129 ? 0.138 -18.016 -15.859 1 98.31 129 LYS A C 1
ATOM 1089 O O . LYS A 1 129 ? 1.178 -18.312 -16.453 1 98.31 129 LYS A O 1
ATOM 1094 N N . THR A 1 130 ? -0.258 -16.812 -15.586 1 98.75 130 THR A N 1
ATOM 1095 C CA . THR A 1 130 ? 0.601 -15.664 -15.844 1 98.75 130 THR A CA 1
ATOM 1096 C C . THR A 1 130 ? 0.908 -14.922 -14.547 1 98.75 130 THR A C 1
ATOM 1098 O O . THR A 1 130 ? -0.001 -14.602 -13.781 1 98.75 130 THR A O 1
ATOM 1101 N N . TYR A 1 131 ? 2.166 -14.734 -14.359 1 98.81 131 TYR A N 1
ATOM 1102 C CA . TYR A 1 131 ? 2.607 -13.859 -13.273 1 98.81 131 TYR A CA 1
ATOM 1103 C C . TYR A 1 131 ? 3.121 -12.531 -13.82 1 98.81 131 TYR A C 1
ATOM 1105 O O . TYR A 1 131 ? 3.695 -12.484 -14.906 1 98.81 131 TYR A O 1
ATOM 1113 N N . LEU A 1 132 ? 2.877 -11.516 -13.008 1 98.81 132 LEU A N 1
ATOM 1114 C CA . LEU A 1 132 ? 3.438 -10.188 -13.258 1 98.81 132 LEU A CA 1
ATOM 1115 C C . LEU A 1 1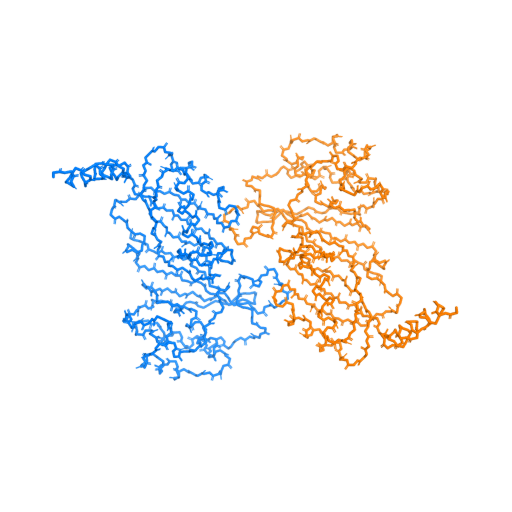32 ? 4.461 -9.82 -12.195 1 98.81 132 LEU A C 1
ATOM 1117 O O . LEU A 1 132 ? 4.207 -9.984 -11 1 98.81 132 LEU A O 1
ATOM 1121 N N . TYR A 1 133 ? 5.605 -9.422 -12.641 1 98.75 133 TYR A N 1
ATOM 1122 C CA . TYR A 1 133 ? 6.57 -8.828 -11.719 1 98.75 133 TYR A CA 1
ATOM 1123 C C . TYR A 1 133 ? 6.812 -7.363 -12.047 1 98.75 133 TYR A C 1
ATOM 1125 O O . TYR A 1 133 ? 7.129 -7.023 -13.195 1 98.75 133 TYR A O 1
ATOM 1133 N N . LEU A 1 134 ? 6.727 -6.562 -11.031 1 97.94 134 LEU A N 1
ATOM 1134 C CA . LEU A 1 134 ? 6.875 -5.125 -11.219 1 97.94 134 LEU A CA 1
ATOM 1135 C C . LEU A 1 134 ? 8.172 -4.625 -10.594 1 97.94 134 LEU A C 1
ATOM 1137 O O . LEU A 1 134 ? 8.438 -4.875 -9.414 1 97.94 134 LEU A O 1
ATOM 1141 N N . ILE A 1 135 ? 8.977 -3.938 -11.391 1 96.94 135 ILE A N 1
ATOM 1142 C CA . ILE A 1 135 ? 10.148 -3.205 -10.93 1 96.94 135 ILE A CA 1
ATOM 1143 C C . ILE A 1 135 ? 9.914 -1.704 -11.078 1 96.94 135 ILE A C 1
ATOM 1145 O O . ILE A 1 135 ? 9.453 -1.243 -12.125 1 96.94 135 ILE A O 1
ATOM 1149 N N . ASP A 1 136 ? 10.141 -1.001 -10.07 1 95 136 ASP A N 1
ATOM 1150 C CA . ASP A 1 136 ? 9.977 0.45 -10.078 1 95 136 ASP A CA 1
ATOM 1151 C C . ASP A 1 136 ? 11.32 1.155 -9.891 1 95 136 ASP A C 1
ATOM 1153 O O . ASP A 1 136 ? 12.031 0.902 -8.914 1 95 136 ASP A O 1
ATOM 1157 N N . TYR A 1 137 ? 11.602 2.098 -10.805 1 92.25 137 TYR A N 1
ATOM 1158 C CA . TYR A 1 137 ? 12.875 2.807 -10.758 1 92.25 137 TYR A CA 1
ATOM 1159 C C . TYR A 1 137 ? 12.789 4.012 -9.828 1 92.25 137 TYR A C 1
ATOM 1161 O O . TYR A 1 137 ? 13.82 4.598 -9.477 1 92.25 137 TYR A O 1
ATOM 1169 N N . CYS A 1 138 ? 11.586 4.324 -9.414 1 85.44 138 CYS A N 1
ATOM 1170 C CA . CYS A 1 138 ? 11.391 5.496 -8.57 1 85.44 138 CYS A CA 1
ATOM 1171 C C . CYS A 1 138 ? 11.359 5.113 -7.094 1 85.44 138 CYS A C 1
ATOM 1173 O O . CYS A 1 138 ? 10.422 4.457 -6.637 1 85.44 138 CYS A O 1
ATOM 1175 N N . ALA A 1 139 ? 12.32 5.57 -6.418 1 80.94 139 ALA A N 1
ATOM 1176 C CA . ALA A 1 139 ? 12.43 5.223 -5.004 1 80.94 139 ALA A CA 1
ATOM 1177 C C . ALA A 1 139 ? 11.805 6.305 -4.121 1 80.94 139 ALA A C 1
ATOM 1179 O O . ALA A 1 139 ? 11.781 6.176 -2.896 1 80.94 139 ALA A O 1
ATOM 1180 N N . ASN A 1 140 ? 11.18 7.266 -4.75 1 84.94 140 ASN A N 1
ATOM 1181 C CA . ASN A 1 140 ? 10.828 8.453 -3.979 1 84.94 140 ASN A CA 1
ATOM 1182 C C . ASN A 1 140 ? 9.406 8.383 -3.445 1 84.94 140 ASN A C 1
ATOM 1184 O O . ASN A 1 140 ? 8.906 9.344 -2.859 1 84.94 140 ASN A O 1
ATOM 1188 N N . ASN A 1 141 ? 8.766 7.23 -3.615 1 88.56 141 ASN A N 1
ATOM 1189 C CA . ASN A 1 141 ? 7.391 7.09 -3.141 1 88.56 141 ASN A CA 1
ATOM 1190 C C . ASN A 1 141 ? 7.234 5.871 -2.234 1 88.56 141 ASN A C 1
ATOM 1192 O O . ASN A 1 141 ? 6.949 4.773 -2.711 1 88.56 141 ASN A O 1
ATOM 1196 N N . PRO A 1 142 ? 7.336 6.133 -0.975 1 92.75 142 PRO A N 1
ATOM 1197 C CA . PRO A 1 142 ? 7.281 5.012 -0.034 1 92.75 142 PRO A CA 1
ATOM 1198 C C . PRO A 1 142 ? 5.906 4.34 0.002 1 92.75 142 PRO A C 1
ATOM 1200 O O . PRO A 1 142 ? 5.773 3.23 0.52 1 92.75 142 PRO A O 1
ATOM 1203 N N . LEU A 1 143 ? 4.871 4.934 -0.537 1 91.62 143 LEU A N 1
ATOM 1204 C CA . LEU A 1 143 ? 3.527 4.367 -0.562 1 91.62 143 LEU A CA 1
ATOM 1205 C C . LEU A 1 143 ? 3.463 3.162 -1.492 1 91.62 143 LEU A C 1
ATOM 1207 O O . LEU A 1 143 ? 2.512 2.379 -1.437 1 91.62 143 LEU A O 1
ATOM 1211 N N . PHE A 1 144 ? 4.5 2.998 -2.252 1 90.5 144 PHE A N 1
ATOM 1212 C CA . PHE A 1 144 ? 4.422 1.953 -3.268 1 90.5 144 PHE A CA 1
ATOM 1213 C C . PHE A 1 144 ? 5.512 0.909 -3.053 1 90.5 144 PHE A C 1
ATOM 1215 O O . PHE A 1 144 ? 5.688 0.01 -3.879 1 90.5 144 PHE A O 1
ATOM 1222 N N . TYR A 1 145 ? 6.203 1.009 -1.969 1 92 145 TYR A N 1
ATOM 1223 C CA . TYR A 1 145 ? 7.309 0.087 -1.723 1 92 145 TYR A CA 1
ATOM 1224 C C . TYR A 1 145 ? 6.801 -1.344 -1.584 1 92 145 TYR A C 1
ATOM 1226 O O . TYR A 1 145 ? 7.527 -2.297 -1.878 1 92 145 TYR A O 1
ATOM 1234 N N . ASP A 1 146 ? 5.527 -1.495 -1.287 1 93.06 146 ASP A N 1
ATOM 1235 C CA . ASP A 1 146 ? 4.949 -2.822 -1.114 1 93.06 146 ASP A CA 1
ATOM 1236 C C . ASP A 1 146 ? 4.344 -3.332 -2.422 1 93.06 146 ASP A C 1
ATOM 1238 O O . ASP A 1 146 ? 3.707 -4.387 -2.447 1 93.06 146 ASP A O 1
ATOM 1242 N N . HIS A 1 147 ? 4.629 -2.645 -3.49 1 94.81 147 HIS A N 1
ATOM 1243 C CA . HIS A 1 147 ? 3.918 -2.988 -4.719 1 94.81 147 HIS A CA 1
ATOM 1244 C C . HIS A 1 147 ? 4.891 -3.326 -5.844 1 94.81 147 HIS A C 1
ATOM 1246 O O . HIS A 1 147 ? 4.473 -3.717 -6.934 1 94.81 147 HIS A O 1
ATOM 1252 N N . ALA A 1 148 ? 6.168 -3.154 -5.57 1 96 148 ALA A N 1
ATOM 1253 C CA . ALA A 1 148 ? 7.172 -3.357 -6.609 1 96 148 ALA A CA 1
ATOM 1254 C C . ALA A 1 148 ? 8.547 -3.631 -5.996 1 96 148 ALA A C 1
ATOM 1256 O O . ALA A 1 148 ? 8.734 -3.473 -4.789 1 96 148 ALA A O 1
ATOM 1257 N N . TRP A 1 149 ? 9.406 -4.137 -6.801 1 96.56 149 TRP A N 1
ATOM 1258 C CA . TRP A 1 149 ? 10.836 -4.094 -6.492 1 96.56 149 TRP A CA 1
ATOM 1259 C C . TRP A 1 149 ? 11.43 -2.729 -6.828 1 96.56 149 TRP A C 1
ATOM 1261 O O . TRP A 1 149 ? 11.469 -2.332 -7.996 1 96.56 149 TRP A O 1
ATOM 1271 N N . ILE A 1 150 ? 11.844 -2.021 -5.793 1 93.88 150 ILE A N 1
ATOM 1272 C CA . ILE A 1 150 ? 12.391 -0.685 -5.996 1 93.88 150 ILE A CA 1
ATOM 1273 C C . ILE A 1 150 ? 13.867 -0.783 -6.371 1 93.88 150 ILE A C 1
ATOM 1275 O O . ILE A 1 150 ? 14.68 -1.273 -5.586 1 93.88 150 ILE A O 1
ATOM 1279 N N . VAL A 1 151 ? 14.141 -0.364 -7.574 1 91.5 151 VAL A N 1
ATOM 1280 C CA . VAL A 1 151 ? 15.5 -0.341 -8.117 1 91.5 151 VAL A CA 1
ATOM 1281 C C . VAL A 1 151 ? 15.859 1.081 -8.539 1 91.5 151 VAL A C 1
ATOM 1283 O O . VAL A 1 151 ? 15.211 1.665 -9.406 1 91.5 151 VAL A O 1
ATOM 1286 N N . ASN A 1 152 ? 16.828 1.66 -7.953 1 85.19 152 ASN A N 1
ATOM 1287 C CA . ASN A 1 152 ? 17.078 3.088 -8.109 1 85.19 152 ASN A CA 1
ATOM 1288 C C . ASN A 1 152 ? 17.984 3.367 -9.312 1 85.19 152 ASN A C 1
ATOM 1290 O O . ASN A 1 152 ? 18.547 4.453 -9.43 1 85.19 152 ASN A O 1
ATOM 1294 N N . PHE A 1 153 ? 18.203 2.395 -10.18 1 87.81 153 PHE A N 1
ATOM 1295 C CA . PHE A 1 153 ? 18.953 2.576 -11.422 1 87.81 153 PHE A CA 1
ATOM 1296 C C . PHE A 1 153 ? 18.297 1.807 -12.562 1 87.81 153 PHE A C 1
ATOM 1298 O O . PHE A 1 153 ? 17.531 0.873 -12.328 1 87.81 153 PHE A O 1
ATOM 1305 N N . GLN A 1 154 ? 18.641 2.195 -13.75 1 90.94 154 GLN A N 1
ATOM 1306 C CA . GLN A 1 154 ? 18.016 1.565 -14.914 1 90.94 154 GLN A CA 1
ATOM 1307 C C . GLN A 1 154 ? 18.734 0.275 -15.289 1 90.94 154 GLN A C 1
ATOM 1309 O O . GLN A 1 154 ? 19.969 0.216 -15.273 1 90.94 154 GLN A O 1
ATOM 1314 N N . LEU A 1 155 ? 17.984 -0.666 -15.625 1 94.69 155 LEU A N 1
ATOM 1315 C CA . LEU A 1 155 ? 18.516 -1.944 -16.094 1 94.69 155 LEU A CA 1
ATOM 1316 C C . LEU A 1 155 ? 18.766 -1.904 -17.594 1 94.69 155 LEU A C 1
ATOM 1318 O O . LEU A 1 155 ? 18.156 -1.114 -18.328 1 94.69 155 LEU A O 1
ATOM 1322 N N . ASP A 1 156 ? 19.75 -2.691 -18 1 94.44 156 ASP A N 1
ATOM 1323 C CA . ASP A 1 156 ? 19.969 -2.85 -19.438 1 94.44 156 ASP A CA 1
ATOM 1324 C C . ASP A 1 156 ? 18.875 -3.721 -20.062 1 94.44 156 ASP A C 1
ATOM 1326 O O . ASP A 1 156 ? 19 -4.945 -20.125 1 94.44 156 ASP A O 1
ATOM 1330 N N . PHE A 1 157 ? 17.938 -3.076 -20.625 1 93.12 157 PHE A N 1
ATOM 1331 C CA . PHE A 1 157 ? 16.734 -3.713 -21.141 1 93.12 157 PHE A CA 1
ATOM 1332 C C . PHE A 1 157 ? 17.062 -4.609 -22.328 1 93.12 157 PHE A C 1
ATOM 1334 O O . PHE A 1 157 ? 16.469 -5.684 -22.484 1 93.12 157 PHE A O 1
ATOM 1341 N N . ASN A 1 158 ? 17.969 -4.199 -23.109 1 94.06 158 ASN A N 1
ATOM 1342 C CA . ASN A 1 158 ? 18.375 -4.973 -24.281 1 94.06 158 ASN A CA 1
ATOM 1343 C C . ASN A 1 158 ? 18.984 -6.316 -23.891 1 94.06 158 ASN A C 1
ATOM 1345 O O . ASN A 1 158 ? 18.688 -7.34 -24.5 1 94.06 158 ASN A O 1
ATOM 1349 N N . LEU A 1 159 ? 19.797 -6.254 -22.922 1 96.19 159 LEU A N 1
ATOM 1350 C CA . LEU A 1 159 ? 20.406 -7.492 -22.438 1 96.19 159 LEU A CA 1
ATOM 1351 C C . LEU A 1 159 ? 19.344 -8.438 -21.875 1 96.19 159 LEU A C 1
ATOM 1353 O O . LEU A 1 159 ? 19.391 -9.641 -22.109 1 96.19 159 LEU A O 1
ATOM 1357 N N . ILE A 1 160 ? 18.406 -7.867 -21.219 1 97.25 160 ILE A N 1
ATOM 1358 C CA . ILE A 1 160 ? 17.328 -8.664 -20.641 1 97.25 160 ILE A CA 1
ATOM 1359 C C . ILE A 1 160 ? 16.516 -9.305 -21.766 1 97.25 160 ILE A C 1
ATOM 1361 O O . ILE A 1 160 ? 16.172 -10.484 -21.688 1 97.25 160 ILE A O 1
ATOM 1365 N N . GLU A 1 161 ? 16.234 -8.555 -22.719 1 96.88 161 GLU A N 1
ATOM 1366 C CA . GLU A 1 161 ? 15.461 -9.047 -23.859 1 96.88 161 GLU A CA 1
ATOM 1367 C C . GLU A 1 161 ? 16.156 -10.234 -24.531 1 96.88 161 GLU A C 1
ATOM 1369 O O . GLU A 1 161 ? 15.492 -11.188 -24.938 1 96.88 161 GLU A O 1
ATOM 1374 N N . LYS A 1 162 ? 17.406 -10.18 -24.578 1 97.5 162 LYS A N 1
ATOM 1375 C CA . LYS A 1 162 ? 18.188 -11.242 -25.203 1 97.5 162 LYS A CA 1
ATOM 1376 C C . LYS A 1 162 ? 18.141 -12.523 -24.375 1 97.5 162 LYS A C 1
ATOM 1378 O O . LYS A 1 162 ? 18.359 -13.617 -24.891 1 97.5 162 LYS A O 1
ATOM 1383 N N . ALA A 1 163 ? 17.875 -12.352 -23.141 1 98.19 163 ALA A N 1
ATOM 1384 C CA . ALA A 1 163 ? 17.844 -13.484 -22.219 1 98.19 163 ALA A CA 1
ATOM 1385 C C . ALA A 1 163 ? 16.516 -14.242 -22.312 1 98.19 163 ALA A C 1
ATOM 1387 O O . ALA A 1 163 ? 16.453 -15.422 -21.969 1 98.19 163 ALA A O 1
ATOM 1388 N N . ILE A 1 164 ? 15.492 -13.633 -22.797 1 98 164 ILE A N 1
ATOM 1389 C CA . ILE A 1 164 ? 14.117 -14.109 -22.719 1 98 164 ILE A CA 1
ATOM 1390 C C . ILE A 1 164 ? 13.977 -15.406 -23.516 1 98 164 ILE A C 1
ATOM 1392 O O . ILE A 1 164 ? 13.469 -16.406 -23 1 98 164 ILE A O 1
ATOM 1396 N N . PRO A 1 165 ? 14.555 -15.5 -24.719 1 98.06 165 PRO A N 1
ATOM 1397 C CA . PRO A 1 165 ? 14.398 -16.719 -25.5 1 98.06 165 PRO A CA 1
ATOM 1398 C C . PRO A 1 165 ? 15.07 -17.922 -24.844 1 98.06 165 PRO A C 1
ATOM 1400 O O . PRO A 1 165 ? 14.664 -19.078 -25.078 1 98.06 165 PRO A O 1
ATOM 1403 N N . ILE A 1 166 ? 16.016 -17.703 -24.031 1 98.31 166 ILE A N 1
ATOM 1404 C CA . ILE A 1 166 ? 16.734 -18.781 -23.359 1 98.31 166 ILE A CA 1
ATOM 1405 C C . ILE A 1 166 ? 15.812 -19.438 -22.328 1 98.31 166 ILE A C 1
ATOM 1407 O O . ILE A 1 166 ? 15.898 -20.641 -22.094 1 98.31 166 ILE A O 1
ATOM 1411 N N . LEU A 1 167 ? 14.938 -18.641 -21.797 1 98.5 167 LEU A N 1
ATOM 1412 C CA . LEU A 1 167 ? 14.07 -19.094 -20.703 1 98.5 167 LEU A CA 1
ATOM 1413 C C . LEU A 1 167 ? 12.789 -19.703 -21.25 1 98.5 167 LEU A C 1
ATOM 1415 O O . LEU A 1 167 ? 12.188 -20.578 -20.609 1 98.5 167 LEU A O 1
ATOM 1419 N N . GLU A 1 168 ? 12.359 -19.203 -22.359 1 98.62 168 GLU A N 1
ATOM 1420 C CA . GLU A 1 168 ? 11.125 -19.719 -22.938 1 98.62 168 GLU A CA 1
ATOM 1421 C C . GLU A 1 168 ? 11.305 -21.141 -23.453 1 98.62 168 GLU A C 1
ATOM 1423 O O . GLU A 1 168 ? 12.344 -21.484 -24 1 98.62 168 GLU A O 1
ATOM 1428 N N . GLY A 1 169 ? 10.281 -21.953 -23.234 1 98.25 169 GLY A N 1
ATOM 1429 C CA . GLY A 1 169 ? 10.32 -23.359 -23.594 1 98.25 169 GLY A CA 1
ATOM 1430 C C . GLY A 1 169 ? 10.297 -24.281 -22.391 1 98.25 169 GLY A C 1
ATOM 1431 O O . GLY A 1 169 ? 9.883 -23.875 -21.297 1 98.25 169 GLY A O 1
ATOM 1432 N N . THR A 1 170 ? 10.555 -25.531 -22.703 1 98.31 170 THR A N 1
ATOM 1433 C CA . THR A 1 170 ? 10.516 -26.562 -21.672 1 98.31 170 THR A CA 1
ATOM 1434 C C . THR A 1 170 ? 11.906 -26.812 -21.109 1 98.31 170 THR A C 1
ATOM 1436 O O . THR A 1 170 ? 12.828 -27.156 -21.859 1 98.31 170 THR A O 1
ATOM 1439 N N . HIS A 1 171 ? 12.039 -26.547 -19.797 1 98.25 171 HIS A N 1
ATOM 1440 C CA . HIS A 1 171 ? 13.328 -26.719 -19.125 1 98.25 171 HIS A CA 1
ATOM 1441 C C . HIS A 1 171 ? 13.148 -27.266 -17.719 1 98.25 171 HIS A C 1
ATOM 1443 O O . HIS A 1 171 ? 12.023 -27.312 -17.203 1 98.25 171 HIS A O 1
ATOM 1449 N N . ASN A 1 172 ? 14.242 -27.844 -17.234 1 97.75 172 ASN A N 1
ATOM 1450 C CA . ASN A 1 172 ? 14.32 -28.062 -15.789 1 97.75 172 ASN A CA 1
ATOM 1451 C C . ASN A 1 172 ? 14.711 -26.797 -15.047 1 97.75 172 ASN A C 1
ATOM 1453 O O . ASN A 1 172 ? 15.867 -26.359 -15.102 1 97.75 172 ASN A O 1
ATOM 1457 N N . PH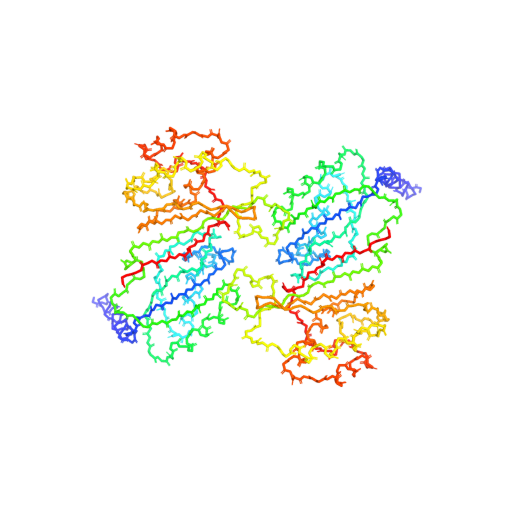E A 1 173 ? 13.82 -26.266 -14.297 1 98.06 173 PHE A N 1
ATOM 1458 C CA . PHE A 1 173 ? 14.031 -24.953 -13.688 1 98.06 173 PHE A CA 1
ATOM 1459 C C . PHE A 1 173 ? 14.445 -25.109 -12.227 1 98.06 173 PHE A C 1
ATOM 1461 O O . PHE A 1 173 ? 14.25 -24.188 -11.422 1 98.06 173 PHE A O 1
ATOM 1468 N N . TRP A 1 174 ? 15 -26.141 -11.844 1 97.75 174 TRP A N 1
ATOM 1469 C CA . TRP A 1 174 ? 15.328 -26.391 -10.445 1 97.75 174 TRP A CA 1
ATOM 1470 C C . TRP A 1 174 ? 16.359 -25.391 -9.938 1 97.75 174 TRP A C 1
ATOM 1472 O O . TRP A 1 174 ? 16.312 -25 -8.766 1 97.75 174 TRP A O 1
ATOM 1482 N N . SER A 1 175 ? 17.281 -24.922 -10.812 1 97.88 175 SER A N 1
ATOM 1483 C CA . SER A 1 175 ? 18.219 -23.875 -10.445 1 97.88 175 SER A CA 1
ATOM 1484 C C . SER A 1 175 ? 17.5 -22.594 -10 1 97.88 175 SER A C 1
ATOM 1486 O O . SER A 1 175 ? 18.078 -21.766 -9.281 1 97.88 175 SER A O 1
ATOM 1488 N N . PHE A 1 176 ? 16.266 -22.453 -10.422 1 98.25 176 PHE A N 1
ATOM 1489 C CA . PHE A 1 176 ? 15.469 -21.266 -10.125 1 98.25 176 PHE A CA 1
ATOM 1490 C C . PHE A 1 176 ? 14.375 -21.578 -9.109 1 98.25 176 PHE A C 1
ATOM 1492 O O . PHE A 1 176 ? 13.297 -20.984 -9.148 1 98.25 176 PHE A O 1
ATOM 1499 N N . SER A 1 177 ? 14.609 -22.484 -8.258 1 97.75 177 SER A N 1
ATOM 1500 C CA . SER A 1 177 ? 13.586 -22.891 -7.297 1 97.75 177 SER A CA 1
ATOM 1501 C C . SER A 1 177 ? 14.211 -23.281 -5.957 1 97.75 177 SER A C 1
ATOM 1503 O O . SER A 1 177 ? 15.328 -23.781 -5.91 1 97.75 177 SER A O 1
ATOM 1505 N N . THR A 1 178 ? 13.484 -23.031 -4.934 1 95.56 178 THR A N 1
ATOM 1506 C CA . THR A 1 178 ? 13.906 -23.453 -3.602 1 95.56 178 THR A CA 1
ATOM 1507 C C . THR A 1 178 ? 13.258 -24.781 -3.215 1 95.56 178 THR A C 1
ATOM 1509 O O . THR A 1 178 ? 13.367 -25.219 -2.068 1 95.56 178 THR A O 1
ATOM 1512 N N . ALA A 1 179 ? 12.578 -25.375 -4.141 1 93.44 179 ALA A N 1
ATOM 1513 C CA . ALA A 1 179 ? 11.953 -26.672 -3.863 1 93.44 179 ALA A CA 1
ATOM 1514 C C . ALA A 1 179 ? 12.992 -27.719 -3.477 1 93.44 179 ALA A C 1
ATOM 1516 O O . ALA A 1 179 ? 14.086 -27.75 -4.047 1 93.44 179 ALA A O 1
ATOM 1517 N N . ASP A 1 180 ? 12.625 -28.531 -2.566 1 92.06 180 ASP A N 1
ATOM 1518 C CA . ASP A 1 180 ? 13.562 -29.516 -2.014 1 92.06 180 ASP A CA 1
ATOM 1519 C C . ASP A 1 180 ? 13.844 -30.625 -3.01 1 92.06 180 ASP A C 1
ATOM 1521 O O . ASP A 1 180 ? 14.898 -31.266 -2.957 1 92.06 180 ASP A O 1
ATOM 1525 N N . LYS A 1 181 ? 12.852 -30.938 -3.834 1 90.94 181 LYS A N 1
ATOM 1526 C CA . LYS A 1 181 ? 13 -32.031 -4.812 1 90.94 181 LYS A CA 1
ATOM 1527 C C . LYS A 1 181 ? 12.883 -31.484 -6.234 1 90.94 181 LYS A C 1
ATOM 1529 O O . LYS A 1 181 ? 12.195 -30.484 -6.473 1 90.94 181 LYS A O 1
ATOM 1534 N N . ASP A 1 182 ? 13.617 -32.125 -6.992 1 87.25 182 ASP A N 1
ATOM 1535 C CA . ASP A 1 182 ? 13.477 -31.812 -8.414 1 87.25 182 ASP A CA 1
ATOM 1536 C C . ASP A 1 182 ? 12.117 -32.281 -8.938 1 87.25 182 ASP A C 1
ATOM 1538 O O . ASP A 1 182 ? 11.828 -33.469 -8.953 1 87.25 182 ASP A O 1
ATOM 1542 N N . LYS A 1 183 ? 11.336 -31.312 -9.328 1 84 183 LYS A N 1
ATOM 1543 C CA . LYS A 1 183 ? 9.969 -31.641 -9.742 1 84 183 LYS A CA 1
ATOM 1544 C C . LYS A 1 183 ? 9.867 -31.734 -11.258 1 84 183 LYS A C 1
ATOM 1546 O O . LYS A 1 183 ? 8.766 -31.797 -11.812 1 84 183 LYS A O 1
ATOM 1551 N N . GLY A 1 184 ? 10.992 -31.688 -11.898 1 85.88 184 GLY A N 1
ATOM 1552 C CA . GLY A 1 184 ? 11.023 -31.969 -13.328 1 85.88 184 GLY A CA 1
ATOM 1553 C C . GLY A 1 184 ? 10.883 -30.719 -14.18 1 85.88 184 GLY A C 1
ATOM 1554 O O . GLY A 1 184 ? 11.344 -29.641 -13.797 1 85.88 184 GLY A O 1
ATOM 1555 N N . LEU A 1 185 ? 10.305 -31.016 -15.336 1 94.81 185 LEU A N 1
ATOM 1556 C CA . LEU A 1 185 ? 10.289 -30 -16.375 1 94.81 185 LEU A CA 1
ATOM 1557 C C . LEU A 1 185 ? 9.086 -29.078 -16.234 1 94.81 185 LEU A C 1
ATOM 1559 O O . LEU A 1 185 ? 8.039 -29.5 -15.734 1 94.81 185 LEU A O 1
ATOM 1563 N N . ARG A 1 186 ? 9.258 -27.891 -16.5 1 97 186 ARG A N 1
ATOM 1564 C CA . ARG A 1 186 ? 8.211 -26.891 -16.672 1 97 186 ARG A CA 1
ATOM 1565 C C . ARG A 1 186 ? 8.344 -26.172 -18.016 1 97 186 ARG A C 1
ATOM 1567 O O . ARG A 1 186 ? 9.438 -26.109 -18.594 1 97 186 ARG A O 1
ATOM 1574 N N . THR A 1 187 ? 7.203 -25.672 -18.469 1 98.31 187 THR A N 1
ATOM 1575 C CA . THR A 1 187 ? 7.219 -24.938 -19.734 1 98.31 187 THR A CA 1
ATOM 1576 C C . THR A 1 187 ? 6.84 -23.484 -19.516 1 98.31 187 THR A C 1
ATOM 1578 O O . THR A 1 187 ? 5.781 -23.188 -18.953 1 98.31 187 THR A O 1
ATOM 1581 N N . ILE A 1 188 ? 7.695 -22.609 -19.906 1 98.69 188 ILE A N 1
ATOM 1582 C CA . ILE A 1 188 ? 7.355 -21.203 -20.031 1 98.69 188 ILE A CA 1
ATOM 1583 C C . ILE A 1 188 ? 6.93 -20.891 -21.469 1 98.69 188 ILE A C 1
ATOM 1585 O O . ILE A 1 188 ? 7.727 -21.016 -22.406 1 98.69 188 ILE A O 1
ATOM 1589 N N . HIS A 1 189 ? 5.738 -20.469 -21.609 1 98.62 189 HIS A N 1
ATOM 1590 C CA . HIS A 1 189 ? 5.176 -20.219 -22.922 1 98.62 189 HIS A CA 1
ATOM 1591 C C . HIS A 1 189 ? 5.645 -18.875 -23.469 1 98.62 189 HIS A C 1
ATOM 1593 O O . HIS A 1 189 ? 5.938 -18.75 -24.656 1 98.62 189 HIS A O 1
ATOM 1599 N N . LYS A 1 190 ? 5.652 -17.938 -22.562 1 98.5 190 LYS A N 1
ATOM 1600 C CA . LYS A 1 190 ? 5.957 -16.578 -23.031 1 98.5 190 LYS A CA 1
ATOM 1601 C C . LYS A 1 190 ? 6.418 -15.695 -21.875 1 98.5 190 LYS A C 1
ATOM 1603 O O . LYS A 1 190 ? 5.879 -15.781 -20.766 1 98.5 190 LYS A O 1
ATOM 1608 N N . ILE A 1 191 ? 7.391 -14.875 -22.172 1 98.56 191 ILE A N 1
ATOM 1609 C CA . ILE A 1 191 ? 7.793 -13.789 -21.281 1 98.56 191 ILE A CA 1
ATOM 1610 C C . ILE A 1 191 ? 7.68 -12.453 -22.016 1 98.56 191 ILE A C 1
ATOM 1612 O O . ILE A 1 191 ? 8.32 -12.242 -23.047 1 98.56 191 ILE A O 1
ATOM 1616 N N . ASP A 1 192 ? 6.879 -11.609 -21.531 1 98.12 192 ASP A N 1
ATOM 1617 C CA . ASP A 1 192 ? 6.711 -10.273 -22.094 1 98.12 192 ASP A CA 1
ATOM 1618 C C . ASP A 1 192 ? 7.336 -9.211 -21.188 1 98.12 192 ASP A C 1
ATOM 1620 O O . ASP A 1 192 ? 7.184 -9.258 -19.969 1 98.12 192 ASP A O 1
ATOM 1624 N N . LEU A 1 193 ? 8.023 -8.344 -21.844 1 96.44 193 LEU A N 1
ATOM 1625 C CA . LEU A 1 193 ? 8.68 -7.238 -21.172 1 96.44 193 LEU A CA 1
ATOM 1626 C C . LEU A 1 193 ? 8.148 -5.898 -21.672 1 96.44 193 LEU A C 1
ATOM 1628 O O . LEU A 1 193 ? 8.07 -5.672 -22.875 1 96.44 193 LEU A O 1
ATOM 1632 N N . LYS A 1 194 ? 7.742 -5.07 -20.656 1 95.94 194 LYS A N 1
ATOM 1633 C CA . LYS A 1 194 ? 7.277 -3.729 -21 1 95.94 194 LYS A CA 1
ATOM 1634 C C . LYS A 1 194 ? 7.883 -2.689 -20.062 1 95.94 194 LYS A C 1
ATOM 1636 O O . LYS A 1 194 ? 8.062 -2.947 -18.859 1 95.94 194 LYS A O 1
ATOM 1641 N N . GLN A 1 195 ? 8.242 -1.606 -20.625 1 92.31 195 GLN A N 1
ATOM 1642 C CA . GLN A 1 195 ? 8.688 -0.474 -19.812 1 92.31 195 GLN A CA 1
ATOM 1643 C C . GLN A 1 195 ? 7.777 0.735 -20.016 1 92.31 195 GLN A C 1
ATOM 1645 O O . GLN A 1 195 ? 7.512 1.142 -21.141 1 92.31 195 GLN A O 1
ATOM 1650 N N . GLU A 1 196 ? 7.219 1.232 -18.859 1 91.31 196 GLU A N 1
ATOM 1651 C CA . GLU A 1 196 ? 6.352 2.406 -18.891 1 91.31 196 GLU A CA 1
ATOM 1652 C C . GLU A 1 196 ? 6.5 3.236 -17.625 1 91.31 196 GLU A C 1
ATOM 1654 O O . GLU A 1 196 ? 6.457 2.695 -16.516 1 91.31 196 GLU A O 1
ATOM 1659 N N . ASP A 1 197 ? 6.625 4.629 -17.703 1 85.56 197 ASP A N 1
ATOM 1660 C CA . ASP A 1 197 ? 6.621 5.57 -16.594 1 85.56 197 ASP A CA 1
ATOM 1661 C C . ASP A 1 197 ? 7.586 5.129 -15.492 1 85.56 197 ASP A C 1
ATOM 1663 O O . ASP A 1 197 ? 7.207 5.035 -14.328 1 85.56 197 ASP A O 1
ATOM 1667 N N . ASN A 1 198 ? 8.758 4.703 -15.766 1 89.62 198 ASN A N 1
ATOM 1668 C CA . ASN A 1 198 ? 9.828 4.34 -14.844 1 89.62 198 ASN A CA 1
ATOM 1669 C C . ASN A 1 198 ? 9.562 2.992 -14.18 1 89.62 198 ASN A C 1
ATOM 1671 O O . ASN A 1 198 ? 10.062 2.725 -13.086 1 89.62 198 ASN A O 1
ATOM 1675 N N . LYS A 1 199 ? 8.742 2.211 -14.82 1 94 199 LYS A N 1
ATOM 1676 C CA . LYS A 1 199 ? 8.445 0.871 -14.328 1 94 199 LYS A CA 1
ATOM 1677 C C . LYS A 1 199 ? 8.727 -0.186 -15.391 1 94 199 LYS A C 1
ATOM 1679 O O . LYS A 1 199 ? 8.609 0.085 -16.594 1 94 199 LYS A O 1
ATOM 1684 N N . VAL A 1 200 ? 9.141 -1.287 -14.906 1 95.62 200 VAL A N 1
ATOM 1685 C CA . VAL A 1 200 ? 9.32 -2.457 -15.766 1 95.62 200 VAL A CA 1
ATOM 1686 C C . VAL A 1 200 ? 8.289 -3.525 -15.398 1 95.62 200 VAL A C 1
ATOM 1688 O O . VAL A 1 200 ? 8.141 -3.881 -14.227 1 95.62 200 VAL A O 1
ATOM 1691 N N . TYR A 1 201 ? 7.578 -3.912 -16.391 1 97.81 201 TYR A N 1
ATOM 1692 C CA . TYR A 1 201 ? 6.609 -4.992 -16.25 1 97.81 201 TYR A CA 1
ATOM 1693 C C . TYR A 1 201 ? 7.121 -6.273 -16.906 1 97.81 201 TYR A C 1
ATOM 1695 O O . TYR A 1 201 ? 7.453 -6.281 -18.094 1 97.81 201 TYR A O 1
ATOM 1703 N N . ILE A 1 202 ? 7.215 -7.324 -16.141 1 98.5 202 ILE A N 1
ATOM 1704 C CA . ILE A 1 202 ? 7.617 -8.633 -16.641 1 98.5 202 ILE A CA 1
ATOM 1705 C C . ILE A 1 202 ? 6.469 -9.625 -16.484 1 98.5 202 ILE A C 1
ATOM 1707 O O . ILE A 1 202 ? 6.105 -9.984 -15.359 1 98.5 202 ILE A O 1
ATOM 1711 N N . TYR A 1 203 ? 5.922 -10.039 -17.578 1 98.81 203 TYR A N 1
ATOM 1712 C CA . TYR A 1 203 ? 4.875 -11.055 -17.562 1 98.81 203 TYR A CA 1
ATOM 1713 C C . TYR A 1 203 ? 5.441 -12.422 -17.938 1 98.81 203 TYR A C 1
ATOM 1715 O O . TYR A 1 203 ? 6.098 -12.578 -18.969 1 98.81 203 TYR A O 1
ATOM 1723 N N . ILE A 1 204 ? 5.211 -13.391 -17.125 1 98.81 204 ILE A N 1
ATOM 1724 C CA . ILE A 1 204 ? 5.691 -14.75 -17.375 1 98.81 204 ILE A CA 1
ATOM 1725 C C . ILE A 1 204 ? 4.508 -15.711 -17.375 1 98.81 204 ILE A C 1
ATOM 1727 O O . ILE A 1 204 ? 3.816 -15.875 -16.375 1 98.81 204 ILE A O 1
ATOM 1731 N N . THR A 1 205 ? 4.324 -16.297 -18.516 1 98.81 205 THR A N 1
ATOM 1732 C CA . THR A 1 205 ? 3.234 -17.25 -18.703 1 98.81 205 THR A CA 1
ATOM 1733 C C . THR A 1 205 ? 3.777 -18.672 -18.875 1 98.81 205 THR A C 1
ATOM 1735 O O . THR A 1 205 ? 4.688 -18.906 -19.672 1 98.81 205 THR A O 1
ATOM 1738 N N . GLY A 1 206 ? 3.232 -19.547 -18.109 1 98.31 206 GLY A N 1
ATOM 1739 C CA . GLY A 1 206 ? 3.652 -20.938 -18.188 1 98.31 206 GLY A CA 1
ATOM 1740 C C . GLY A 1 206 ? 2.609 -21.922 -17.672 1 98.31 206 GLY A C 1
ATOM 1741 O O . GLY A 1 206 ? 1.542 -21.5 -17.219 1 98.31 206 GLY A O 1
ATOM 1742 N N . ASP A 1 207 ? 2.895 -23.188 -17.75 1 96.19 207 ASP A N 1
ATOM 1743 C CA . ASP A 1 207 ? 1.947 -24.234 -17.344 1 96.19 207 ASP A CA 1
ATOM 1744 C C . ASP A 1 207 ? 1.968 -24.438 -15.836 1 96.19 207 ASP A C 1
ATOM 1746 O O . ASP A 1 207 ? 1.034 -25.016 -15.266 1 96.19 207 ASP A O 1
ATOM 1750 N N . GLY A 1 208 ? 2.924 -24.078 -15.242 1 95.12 208 GLY A N 1
ATOM 1751 C CA . GLY A 1 208 ? 3.133 -24.188 -13.805 1 95.12 208 GLY A CA 1
ATOM 1752 C C . GLY A 1 208 ? 4.5 -23.688 -13.367 1 95.12 208 GLY A C 1
ATOM 1753 O O . GLY A 1 208 ? 5.422 -23.594 -14.172 1 95.12 208 GLY A O 1
ATOM 1754 N N . PHE A 1 209 ? 4.555 -23.406 -12.141 1 96.81 209 PHE A N 1
ATOM 1755 C CA . PHE A 1 209 ? 5.805 -22.859 -11.625 1 96.81 209 PHE A CA 1
ATOM 1756 C C . PHE A 1 209 ? 6.203 -23.547 -10.328 1 96.81 209 PHE A C 1
ATOM 1758 O O . PHE A 1 209 ? 5.352 -23.859 -9.492 1 96.81 209 PHE A O 1
ATOM 1765 N N . LEU A 1 210 ? 7.465 -23.734 -10.164 1 96.19 210 LEU A N 1
ATOM 1766 C CA . LEU A 1 210 ? 8.008 -24.25 -8.914 1 96.19 210 LEU A CA 1
ATOM 1767 C C . LEU A 1 210 ? 8.039 -23.156 -7.844 1 96.19 210 LEU A C 1
ATOM 1769 O O . LEU A 1 210 ? 7.84 -21.969 -8.148 1 96.19 210 LEU A O 1
ATOM 1773 N N . ARG A 1 211 ? 8.289 -23.656 -6.594 1 95.25 211 ARG A N 1
ATOM 1774 C CA . ARG A 1 211 ? 8.43 -22.719 -5.492 1 95.25 211 ARG A CA 1
ATOM 1775 C C . ARG A 1 211 ? 9.516 -21.688 -5.789 1 95.25 211 ARG A C 1
ATOM 1777 O O . ARG A 1 211 ? 10.633 -22.047 -6.164 1 95.25 211 ARG A O 1
ATOM 1784 N N . SER A 1 212 ? 9.227 -20.406 -5.742 1 97.06 212 SER A N 1
ATOM 1785 C CA . SER A 1 212 ? 10.141 -19.281 -5.883 1 97.06 212 SER A CA 1
ATOM 1786 C C . SER A 1 212 ? 10.594 -19.109 -7.328 1 97.06 212 SER A C 1
ATOM 1788 O O . SER A 1 212 ? 11.414 -18.234 -7.629 1 97.06 212 SER A O 1
ATOM 1790 N N . MET A 1 213 ? 10.078 -19.844 -8.195 1 97.94 213 MET A N 1
ATOM 1791 C CA . MET A 1 213 ? 10.617 -19.938 -9.547 1 97.94 213 MET A CA 1
ATOM 1792 C C . MET A 1 213 ? 10.562 -18.594 -10.25 1 97.94 213 MET A C 1
ATOM 1794 O O . MET A 1 213 ? 11.578 -18.109 -10.75 1 97.94 213 MET A O 1
ATOM 1798 N N . VAL A 1 214 ? 9.43 -17.938 -10.242 1 98.62 214 VAL A N 1
ATOM 1799 C CA . VAL A 1 214 ? 9.258 -16.688 -10.961 1 98.62 214 VAL A CA 1
ATOM 1800 C C . VAL A 1 214 ? 10.188 -15.625 -10.367 1 98.62 214 VAL A C 1
ATOM 1802 O O . VAL A 1 214 ? 10.859 -14.898 -11.109 1 98.62 214 VAL A O 1
ATOM 1805 N N . ARG A 1 215 ? 10.258 -15.586 -9.102 1 98.75 215 ARG A N 1
ATOM 1806 C CA . ARG A 1 215 ? 11.078 -14.586 -8.422 1 98.75 215 ARG A CA 1
ATOM 1807 C C . ARG A 1 215 ? 12.562 -14.805 -8.727 1 98.75 215 ARG A C 1
ATOM 1809 O O . ARG A 1 215 ? 13.32 -13.836 -8.852 1 98.75 215 ARG A O 1
ATOM 1816 N N . MET A 1 216 ? 12.945 -16.031 -8.82 1 98.56 216 MET A N 1
ATOM 1817 C CA . MET A 1 216 ? 14.359 -16.312 -9.086 1 98.56 216 MET A CA 1
ATOM 1818 C C . MET A 1 216 ? 14.688 -16.109 -10.562 1 98.56 216 MET A C 1
ATOM 1820 O O . MET A 1 216 ? 15.805 -15.734 -10.906 1 98.56 216 MET A O 1
ATOM 1824 N N . ILE A 1 217 ? 13.695 -16.344 -11.398 1 98.56 217 ILE A N 1
ATOM 1825 C CA . ILE A 1 217 ? 13.867 -16.016 -12.805 1 98.56 217 ILE A CA 1
ATOM 1826 C C . ILE A 1 217 ? 14.055 -14.5 -12.953 1 98.56 217 ILE A C 1
ATOM 1828 O O . ILE A 1 217 ? 14.984 -14.047 -13.625 1 98.56 217 ILE A O 1
ATOM 1832 N N . VAL A 1 218 ? 13.258 -13.75 -12.289 1 98.62 218 VAL A N 1
ATOM 1833 C CA . VAL A 1 218 ? 13.367 -12.289 -12.328 1 98.62 218 VAL A CA 1
ATOM 1834 C C . VAL A 1 218 ? 14.711 -11.852 -11.742 1 98.62 218 VAL A C 1
ATOM 1836 O O . VAL A 1 218 ? 15.352 -10.945 -12.258 1 98.62 218 VAL A O 1
ATOM 1839 N N . GLY A 1 219 ? 15.047 -12.516 -10.664 1 98.5 219 GLY A N 1
ATOM 1840 C CA . GLY A 1 219 ? 16.359 -12.25 -10.102 1 98.5 219 GLY A CA 1
ATOM 1841 C C . GLY A 1 219 ? 17.484 -12.445 -11.102 1 98.5 219 GLY A C 1
ATOM 1842 O O . GLY A 1 219 ? 18.422 -11.633 -11.164 1 98.5 219 GLY A O 1
ATOM 1843 N N . ALA A 1 220 ? 17.438 -13.484 -11.859 1 98.44 220 ALA A N 1
ATOM 1844 C CA . ALA A 1 220 ? 18.453 -13.758 -12.883 1 98.44 220 ALA A CA 1
ATOM 1845 C C . ALA A 1 220 ? 18.438 -12.688 -13.969 1 98.44 220 ALA A C 1
ATOM 1847 O O . ALA A 1 220 ? 19.484 -12.219 -14.406 1 98.44 220 ALA A O 1
ATOM 1848 N N . LEU A 1 221 ? 17.266 -12.305 -14.383 1 98.19 221 LEU A N 1
ATOM 1849 C CA . LEU A 1 221 ? 17.141 -11.258 -15.391 1 98.19 221 LEU A CA 1
ATOM 1850 C C . LEU A 1 221 ? 17.688 -9.93 -14.875 1 98.19 221 LEU A C 1
ATOM 1852 O O . LEU A 1 221 ? 18.359 -9.203 -15.609 1 98.19 221 LEU A O 1
ATOM 1856 N N . TYR A 1 222 ? 17.422 -9.68 -13.656 1 97.75 222 TYR A N 1
ATOM 1857 C CA . TYR A 1 222 ? 17.969 -8.492 -13.008 1 97.75 222 TYR A CA 1
ATOM 1858 C C . TYR A 1 222 ? 19.5 -8.508 -13.047 1 97.75 222 TYR A C 1
ATOM 1860 O O . TYR A 1 222 ? 20.125 -7.52 -13.445 1 97.75 222 TYR A O 1
ATOM 1868 N N . ASN A 1 223 ? 20.062 -9.609 -12.672 1 97.88 223 ASN A N 1
ATOM 1869 C CA . ASN A 1 223 ? 21.516 -9.742 -12.656 1 97.88 223 ASN A CA 1
ATOM 1870 C C . ASN A 1 223 ? 22.125 -9.555 -14.047 1 97.88 223 ASN A C 1
ATOM 1872 O O . ASN A 1 223 ? 23.219 -9 -14.188 1 97.88 223 ASN A O 1
ATOM 1876 N N . ILE A 1 224 ? 21.453 -10 -15 1 97.69 224 ILE A N 1
ATOM 1877 C CA . ILE A 1 224 ? 21.891 -9.797 -16.375 1 97.69 224 ILE A CA 1
ATOM 1878 C C . ILE A 1 224 ? 21.766 -8.32 -16.75 1 97.69 224 ILE A C 1
ATOM 1880 O O . ILE A 1 224 ? 22.672 -7.754 -17.359 1 97.69 224 ILE A O 1
ATOM 1884 N N . GLY A 1 225 ? 20.703 -7.727 -16.359 1 96.75 225 GLY A N 1
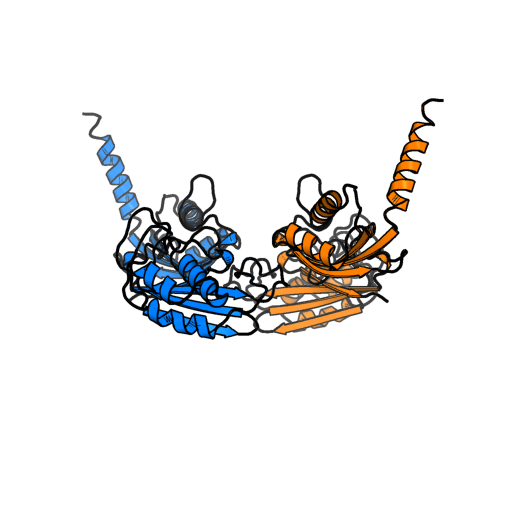ATOM 1885 C CA . GLY A 1 225 ? 20.469 -6.32 -16.641 1 96.75 225 GLY A CA 1
ATOM 1886 C C . GLY A 1 225 ? 21.516 -5.402 -16.031 1 96.75 225 GLY A C 1
ATOM 1887 O O . GLY A 1 225 ? 21.797 -4.328 -16.562 1 96.75 225 GLY A O 1
ATOM 1888 N N . ILE A 1 226 ? 22.078 -5.879 -14.914 1 96.31 226 ILE A N 1
ATOM 1889 C CA . ILE A 1 226 ? 23.094 -5.055 -14.273 1 96.31 226 ILE A CA 1
ATOM 1890 C C . ILE A 1 226 ? 24.484 -5.574 -14.625 1 96.31 226 ILE A C 1
ATOM 1892 O O . ILE A 1 226 ? 25.484 -5.137 -14.055 1 96.31 226 ILE A O 1
ATOM 1896 N N . LYS A 1 227 ? 24.562 -6.586 -15.477 1 96.75 227 LYS A N 1
ATOM 1897 C CA . LYS A 1 227 ? 25.781 -7.141 -16.062 1 96.75 227 LYS A CA 1
ATOM 1898 C C . LYS A 1 227 ? 26.609 -7.867 -15.016 1 96.75 227 LYS A C 1
ATOM 1900 O O . LYS A 1 227 ? 27.844 -7.883 -15.094 1 96.75 227 LYS A O 1
ATOM 1905 N N . LYS A 1 228 ? 25.969 -8.289 -14.016 1 96.69 228 LYS A N 1
ATOM 1906 C CA . LYS A 1 228 ? 26.625 -9.141 -13.031 1 96.69 228 LYS A CA 1
ATOM 1907 C C . LYS A 1 228 ? 26.891 -10.539 -13.594 1 96.69 228 LYS A C 1
ATOM 1909 O O . LYS A 1 228 ? 27.938 -11.133 -13.32 1 96.69 228 LYS A O 1
ATOM 1914 N N . TYR A 1 229 ? 25.922 -11.055 -14.297 1 97.06 229 TYR A N 1
ATOM 1915 C CA . TYR A 1 229 ? 26.031 -12.328 -15.008 1 97.06 229 TYR A CA 1
ATOM 1916 C C . TYR A 1 229 ? 25.703 -12.148 -16.484 1 97.06 229 TYR A C 1
ATOM 1918 O O . TYR A 1 229 ? 25.094 -11.148 -16.875 1 97.06 229 TYR A O 1
ATOM 1926 N N . ASP A 1 230 ? 26.141 -13.086 -17.281 1 97.06 230 ASP A N 1
ATOM 1927 C CA . ASP A 1 230 ? 25.875 -12.984 -18.719 1 97.06 230 ASP A CA 1
ATOM 1928 C C . ASP A 1 230 ? 24.922 -14.086 -19.188 1 97.06 230 ASP A C 1
ATOM 1930 O O . ASP A 1 230 ? 24.422 -14.867 -18.375 1 97.06 230 ASP A O 1
ATOM 1934 N N . LEU A 1 231 ? 24.703 -14.117 -20.5 1 97.81 231 LEU A N 1
ATOM 1935 C CA . LEU A 1 231 ? 23.75 -15.047 -21.094 1 97.81 231 LEU A CA 1
ATOM 1936 C C . LEU A 1 231 ? 24.25 -16.484 -20.984 1 97.81 231 LEU A C 1
ATOM 1938 O O . LEU A 1 231 ? 23.438 -17.406 -20.844 1 97.81 231 LEU A O 1
ATOM 1942 N N . ASN A 1 232 ? 25.5 -16.672 -21 1 97.94 232 ASN A N 1
ATOM 1943 C CA . ASN A 1 232 ? 26.062 -18 -20.859 1 97.94 232 ASN A CA 1
ATOM 1944 C C . ASN A 1 232 ? 25.797 -18.578 -19.469 1 97.94 232 ASN A C 1
ATOM 1946 O O . ASN A 1 232 ? 25.547 -19.781 -19.328 1 97.94 232 ASN A O 1
ATOM 1950 N N . HIS A 1 233 ? 25.891 -17.734 -18.562 1 97.88 233 HIS A N 1
ATOM 1951 C CA . HIS A 1 233 ? 25.594 -18.172 -17.203 1 97.88 233 HIS A CA 1
ATOM 1952 C C . HIS A 1 233 ? 24.141 -18.625 -17.078 1 97.88 233 HIS A C 1
ATOM 1954 O O . HIS A 1 233 ? 23.859 -19.625 -16.422 1 97.88 233 HIS A O 1
ATOM 1960 N N . LEU A 1 234 ? 23.281 -17.922 -17.703 1 98.12 234 LEU A N 1
ATOM 1961 C CA . LEU A 1 234 ? 21.859 -18.281 -17.688 1 98.12 234 LEU A CA 1
ATOM 1962 C C . LEU A 1 234 ? 21.641 -19.656 -18.297 1 98.12 234 LEU A C 1
ATOM 1964 O O . LEU A 1 234 ? 20.938 -20.484 -17.719 1 98.12 234 LEU A O 1
ATOM 1968 N N . LYS A 1 235 ? 22.25 -19.875 -19.375 1 97.88 235 LYS A N 1
ATOM 1969 C CA . LYS A 1 235 ? 22.156 -21.188 -20.031 1 97.88 235 LYS A CA 1
ATOM 1970 C C . LYS A 1 235 ? 22.719 -22.281 -19.141 1 97.88 235 LYS A C 1
ATOM 1972 O O . LYS A 1 235 ? 22.156 -23.375 -19.047 1 97.88 235 LYS A O 1
ATOM 1977 N N . TRP A 1 236 ? 23.797 -21.938 -18.516 1 98 236 TRP A N 1
ATOM 1978 C CA . TRP A 1 236 ? 24.422 -22.891 -17.625 1 98 236 TRP A CA 1
ATOM 1979 C C . TRP A 1 236 ? 23.484 -23.266 -16.469 1 98 236 TRP A C 1
ATOM 1981 O O . TRP A 1 236 ? 23.438 -24.438 -16.078 1 98 236 TRP A O 1
ATOM 1991 N N . LEU A 1 237 ? 22.766 -22.344 -15.961 1 97.94 237 LEU A N 1
ATOM 1992 C CA . LEU A 1 237 ? 21.812 -22.594 -14.883 1 97.94 237 LEU A CA 1
ATOM 1993 C C . LEU A 1 237 ? 20.75 -23.594 -15.336 1 97.94 237 LEU A C 1
ATOM 1995 O O . LEU A 1 237 ? 20.328 -24.453 -14.562 1 97.94 237 LEU A O 1
ATOM 1999 N N . LEU A 1 238 ? 20.312 -23.469 -16.578 1 97.56 238 LEU A N 1
ATOM 2000 C CA . LEU A 1 238 ? 19.281 -24.359 -17.125 1 97.56 238 LEU A CA 1
ATOM 2001 C C . LEU A 1 238 ? 19.859 -25.75 -17.406 1 97.56 238 LEU A C 1
ATOM 2003 O O . LEU A 1 238 ? 19.188 -26.75 -17.188 1 97.56 238 LEU A O 1
ATOM 2007 N N . ASP A 1 239 ? 21.094 -25.781 -17.781 1 96.81 239 ASP A N 1
ATOM 2008 C CA . ASP A 1 239 ? 21.734 -27.047 -18.172 1 96.81 239 ASP A CA 1
ATOM 2009 C C . ASP A 1 239 ? 22.203 -27.828 -16.938 1 96.81 239 ASP A C 1
ATOM 2011 O O . ASP A 1 239 ? 22.469 -29.016 -17.031 1 96.81 239 ASP A O 1
ATOM 2015 N N . ASN A 1 240 ? 22.344 -27.125 -15.852 1 96.69 240 ASN A N 1
ATOM 2016 C CA . ASN A 1 240 ? 22.828 -27.75 -14.625 1 96.69 240 ASN A CA 1
ATOM 2017 C C . ASN A 1 240 ? 21.875 -27.5 -13.453 1 96.69 240 ASN A C 1
ATOM 2019 O O . ASN A 1 240 ? 22.25 -26.859 -12.477 1 96.69 240 ASN A O 1
ATOM 2023 N N . PRO A 1 241 ? 20.797 -28.125 -13.484 1 96.69 241 PRO A N 1
ATOM 2024 C CA . PRO A 1 241 ? 19.781 -27.859 -12.469 1 96.69 241 PRO A CA 1
ATOM 2025 C C . PRO A 1 241 ? 20.203 -28.312 -11.07 1 96.69 241 PRO A C 1
ATOM 2027 O O . PRO A 1 241 ? 20.703 -29.438 -10.914 1 96.69 241 PRO A O 1
ATOM 2030 N N . LYS A 1 242 ? 20.125 -27.438 -10.164 1 96.38 242 LYS A N 1
ATOM 2031 C CA . LYS A 1 242 ? 20.375 -27.625 -8.734 1 96.38 242 LYS A CA 1
ATOM 2032 C C . LYS A 1 242 ? 19.578 -26.641 -7.895 1 96.38 242 LYS A C 1
ATOM 2034 O O . LYS A 1 242 ? 19.406 -25.484 -8.273 1 96.38 242 LYS A O 1
ATOM 2039 N N . LYS A 1 243 ? 19.219 -27.094 -6.77 1 95.69 243 LYS A N 1
ATOM 2040 C CA . LYS A 1 243 ? 18.344 -26.266 -5.918 1 95.69 243 LYS A CA 1
ATOM 2041 C C . LYS A 1 243 ? 18.953 -24.891 -5.695 1 95.69 243 LYS A C 1
ATOM 2043 O O . LYS A 1 243 ? 20.031 -24.766 -5.109 1 95.69 243 LYS A O 1
ATOM 2048 N N . GLY A 1 244 ? 18.25 -23.906 -6.184 1 95.38 244 GLY A N 1
ATOM 2049 C CA . GLY A 1 244 ? 18.547 -22.531 -5.84 1 95.38 244 GLY A CA 1
ATOM 2050 C C . GLY A 1 244 ? 19.859 -22.031 -6.422 1 95.38 244 GLY A C 1
ATOM 2051 O O . GLY A 1 244 ? 20.453 -21.078 -5.906 1 95.38 244 GLY A O 1
ATOM 2052 N N . ARG A 1 245 ? 20.328 -22.547 -7.398 1 96.12 245 ARG A N 1
ATOM 2053 C CA . ARG A 1 245 ? 21.641 -22.234 -7.953 1 96.12 245 ARG A CA 1
ATOM 2054 C C . ARG A 1 245 ? 21.672 -20.812 -8.516 1 96.12 245 ARG A C 1
ATOM 2056 O O . ARG A 1 245 ? 22.719 -20.188 -8.562 1 96.12 245 ARG A O 1
ATOM 2063 N N . ALA A 1 246 ? 20.562 -20.266 -8.898 1 95.75 246 ALA A N 1
ATOM 2064 C CA . ALA A 1 246 ? 20.484 -18.906 -9.453 1 95.75 246 ALA A CA 1
ATOM 2065 C C . ALA A 1 246 ? 20.719 -17.859 -8.367 1 95.75 246 ALA A C 1
ATOM 2067 O O . ALA A 1 246 ? 20.984 -16.703 -8.664 1 95.75 246 ALA A O 1
ATOM 2068 N N . ILE A 1 247 ? 20.516 -18.172 -7.078 1 92.62 247 ILE A N 1
ATOM 2069 C CA . ILE A 1 247 ? 20.938 -17.469 -5.875 1 92.62 247 ILE A CA 1
ATOM 2070 C C . ILE A 1 247 ? 20 -16.297 -5.598 1 92.62 247 ILE A C 1
ATOM 2072 O O . ILE A 1 247 ? 19.359 -16.234 -4.551 1 92.62 247 ILE A O 1
ATOM 2076 N N . THR A 1 248 ? 19.859 -15.312 -6.559 1 96.5 248 THR A N 1
ATOM 2077 C CA . THR A 1 248 ? 19.109 -14.086 -6.316 1 96.5 248 THR A CA 1
ATOM 2078 C C . THR A 1 248 ? 17.609 -14.352 -6.414 1 96.5 248 THR A C 1
ATOM 2080 O O . THR A 1 248 ? 17.125 -14.836 -7.441 1 96.5 248 THR A O 1
ATOM 2083 N N . LYS A 1 249 ? 16.875 -14.148 -5.414 1 97.81 249 LYS A N 1
ATOM 2084 C CA . LYS A 1 249 ? 15.422 -14.227 -5.371 1 97.81 249 LYS A CA 1
ATOM 2085 C C . LYS A 1 249 ? 14.805 -12.836 -5.273 1 97.81 249 LYS A C 1
ATOM 2087 O O . LYS A 1 249 ? 14.977 -12.141 -4.27 1 97.81 249 LYS A O 1
ATOM 2092 N N . ALA A 1 250 ? 14.086 -12.391 -6.285 1 98.44 250 ALA A N 1
ATOM 2093 C CA . ALA A 1 250 ? 13.484 -11.062 -6.316 1 98.44 250 ALA A CA 1
ATOM 2094 C C . ALA A 1 250 ? 12.477 -10.891 -5.18 1 98.44 250 ALA A C 1
ATOM 2096 O O . ALA A 1 250 ? 11.828 -11.852 -4.766 1 98.44 250 ALA A O 1
ATOM 2097 N N . PRO A 1 251 ? 12.344 -9.641 -4.684 1 97.25 251 PRO A N 1
ATOM 2098 C CA . PRO A 1 251 ? 11.414 -9.398 -3.578 1 97.25 251 PRO A CA 1
ATOM 2099 C C . PRO A 1 251 ? 9.984 -9.82 -3.908 1 97.25 251 PRO A C 1
ATOM 2101 O O . PRO A 1 251 ? 9.531 -9.641 -5.043 1 97.25 251 PRO A O 1
ATOM 2104 N N . ALA A 1 252 ? 9.281 -10.312 -2.879 1 97.88 252 ALA A N 1
ATOM 2105 C CA . ALA A 1 252 ? 7.902 -10.773 -3.061 1 97.88 252 ALA A CA 1
ATOM 2106 C C . ALA A 1 252 ? 6.98 -9.609 -3.414 1 97.88 252 ALA A C 1
ATOM 2108 O O . ALA A 1 252 ? 5.98 -9.797 -4.113 1 97.88 252 ALA A O 1
ATOM 2109 N N . SER A 1 253 ? 7.344 -8.43 -2.984 1 95.62 253 SER A N 1
ATOM 2110 C CA . SER A 1 253 ? 6.496 -7.25 -3.129 1 95.62 253 SER A CA 1
ATOM 2111 C C . SER A 1 253 ? 6.234 -6.934 -4.598 1 95.62 253 SER A C 1
ATOM 2113 O O . SER A 1 253 ? 5.254 -6.266 -4.93 1 95.62 253 SER A O 1
ATOM 2115 N N . GLY A 1 254 ? 7.055 -7.398 -5.422 1 97.94 254 GLY A N 1
ATOM 2116 C CA . GLY A 1 254 ? 6.895 -7.086 -6.832 1 97.94 254 GLY A CA 1
ATOM 2117 C C . GLY A 1 254 ? 6.121 -8.148 -7.594 1 97.94 254 GLY A C 1
ATOM 2118 O O . GLY A 1 254 ? 5.812 -7.969 -8.773 1 97.94 254 GLY A O 1
ATOM 2119 N N . LEU A 1 255 ? 5.773 -9.211 -6.965 1 98.75 255 LEU A N 1
ATOM 2120 C CA . LEU A 1 255 ? 5.199 -10.344 -7.68 1 98.75 255 LEU A CA 1
ATOM 2121 C C . LEU A 1 255 ? 3.689 -10.398 -7.488 1 98.75 255 LEU A C 1
ATOM 2123 O O . LEU A 1 255 ? 3.193 -10.227 -6.375 1 98.75 255 LEU A O 1
ATOM 2127 N N . TYR A 1 256 ? 2.965 -10.641 -8.609 1 98.69 256 TYR A N 1
ATOM 2128 C CA . TYR A 1 256 ? 1.509 -10.742 -8.648 1 98.69 256 TYR A CA 1
ATOM 2129 C C . TYR A 1 256 ? 1.062 -11.977 -9.422 1 98.69 256 TYR A C 1
ATOM 2131 O O . TYR A 1 256 ? 1.506 -12.203 -10.547 1 98.69 256 TYR A O 1
ATOM 2139 N N . LEU A 1 257 ? 0.218 -12.758 -8.812 1 98.75 257 LEU A N 1
ATOM 2140 C CA . LEU A 1 257 ? -0.545 -13.672 -9.656 1 98.75 257 LEU A CA 1
ATOM 2141 C C . LEU A 1 257 ? -1.528 -12.898 -10.531 1 98.75 257 LEU A C 1
ATOM 2143 O O . LEU A 1 257 ? -2.537 -12.391 -10.039 1 98.75 257 LEU A O 1
ATOM 2147 N N . TYR A 1 258 ? -1.253 -12.938 -11.789 1 98.56 258 TYR A N 1
ATOM 2148 C CA . TYR A 1 258 ? -1.941 -12.016 -12.688 1 98.56 258 TYR A CA 1
ATOM 2149 C C . TYR A 1 258 ? -3.174 -12.672 -13.297 1 98.56 258 TYR A C 1
ATOM 2151 O O . TYR A 1 258 ? -4.242 -12.062 -13.359 1 98.56 258 TYR A O 1
ATOM 2159 N N . GLU A 1 259 ? -2.936 -13.875 -13.734 1 98.38 259 GLU A N 1
ATOM 2160 C CA . GLU A 1 259 ? -4.051 -14.562 -14.383 1 98.38 259 GLU A CA 1
ATOM 2161 C C . GLU A 1 259 ? -3.855 -16.078 -14.359 1 98.38 259 GLU A C 1
ATOM 2163 O O . GLU A 1 259 ? -2.723 -16.562 -14.32 1 98.38 259 GLU A O 1
ATOM 2168 N N . VAL A 1 260 ? -4.969 -16.75 -14.344 1 98.62 260 VAL A N 1
ATOM 216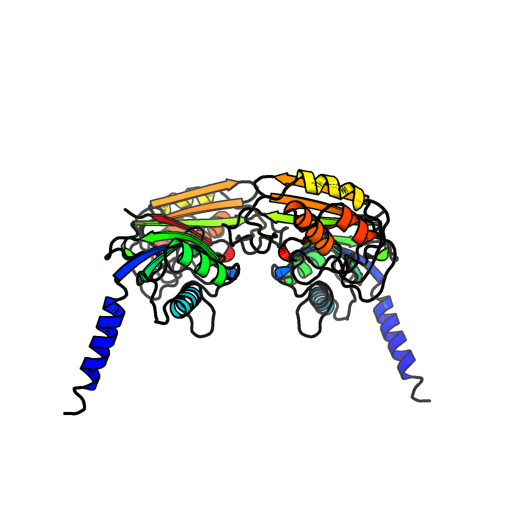9 C CA . VAL A 1 260 ? -5.004 -18.203 -14.5 1 98.62 260 VAL A CA 1
ATOM 2170 C C . VAL A 1 260 ? -5.961 -18.578 -15.633 1 98.62 260 VAL A C 1
ATOM 2172 O O . VAL A 1 260 ? -7.051 -18.016 -15.742 1 98.62 260 VAL A O 1
ATOM 2175 N N . TYR A 1 261 ? -5.523 -19.531 -16.391 1 97.94 261 TYR A N 1
ATOM 2176 C CA . TYR A 1 261 ? -6.301 -19.891 -17.562 1 97.94 261 TYR A CA 1
ATOM 2177 C C . TYR A 1 261 ? -6.895 -21.281 -17.422 1 97.94 261 TYR A C 1
ATOM 2179 O O . TYR A 1 261 ? -6.176 -22.25 -17.125 1 97.94 261 TYR A O 1
ATOM 2187 N N . TYR A 1 262 ? -8.172 -21.281 -17.688 1 97.19 262 TYR A N 1
ATOM 2188 C CA . TYR A 1 262 ? -8.891 -22.562 -17.672 1 97.19 262 TYR A CA 1
ATOM 2189 C C . TYR A 1 262 ? -9.5 -22.844 -19.047 1 97.19 262 TYR A C 1
ATOM 2191 O O . TYR A 1 262 ? -9.555 -21.969 -19.906 1 97.19 262 TYR A O 1
ATOM 2199 N N . GLU A 1 263 ? -9.969 -24.188 -19.25 1 89.19 263 GLU A N 1
ATOM 2200 C CA . GLU A 1 263 ? -10.703 -24.531 -20.469 1 89.19 263 GLU A CA 1
ATOM 2201 C C . GLU A 1 263 ? -12.164 -24.078 -20.375 1 89.19 263 GLU A C 1
ATOM 2203 O O . GLU A 1 263 ? -12.75 -24.078 -19.297 1 89.19 263 GLU A O 1
ATOM 2208 N N . MET B 1 1 ? 23.516 22.297 50.188 1 24 1 MET B N 1
ATOM 2209 C CA . MET B 1 1 ? 24.531 22.781 49.25 1 24 1 MET B CA 1
ATOM 2210 C C . MET B 1 1 ? 24.641 21.859 48.031 1 24 1 MET B C 1
ATOM 2212 O O . MET B 1 1 ? 25.391 22.125 47.125 1 24 1 MET B O 1
ATOM 2216 N N . VAL B 1 2 ? 24.25 20.516 48.281 1 28.69 2 VAL B N 1
ATOM 2217 C CA . VAL B 1 2 ? 24.453 19.469 47.281 1 28.69 2 VAL B CA 1
ATOM 2218 C C . VAL B 1 2 ? 23.484 19.656 46.125 1 28.69 2 VAL B C 1
ATOM 2220 O O . VAL B 1 2 ? 23.594 18.984 45.094 1 28.69 2 VAL B O 1
ATOM 2223 N N . TYR B 1 3 ? 22.328 20.219 46.406 1 31.39 3 TYR B N 1
ATOM 2224 C CA . TYR B 1 3 ? 21.234 20.234 45.438 1 31.39 3 TYR B CA 1
ATOM 2225 C C . TYR B 1 3 ? 21.562 21.156 44.281 1 31.39 3 TYR B C 1
ATOM 2227 O O . TYR B 1 3 ? 20.891 21.125 43.25 1 31.39 3 TYR B O 1
ATOM 2235 N N . LEU B 1 4 ? 22.406 22.281 44.531 1 32.88 4 LEU B N 1
ATOM 2236 C CA . LEU B 1 4 ? 22.625 23.281 43.5 1 32.88 4 LEU B CA 1
ATOM 2237 C C . LEU B 1 4 ? 23.625 22.812 42.469 1 32.88 4 LEU B C 1
ATOM 2239 O O . LEU B 1 4 ? 23.812 23.453 41.406 1 32.88 4 LEU B O 1
ATOM 2243 N N . VAL B 1 5 ? 24.547 21.844 42.875 1 36.53 5 VAL B N 1
ATOM 2244 C CA . VAL B 1 5 ? 25.641 21.5 41.938 1 36.53 5 VAL B CA 1
ATOM 2245 C C . VAL B 1 5 ? 25.094 20.719 40.75 1 36.53 5 VAL B C 1
ATOM 2247 O O . VAL B 1 5 ? 25.688 20.734 39.688 1 36.53 5 VAL B O 1
ATOM 2250 N N . HIS B 1 6 ? 24.031 19.891 41 1 38.91 6 HIS B N 1
ATOM 2251 C CA . HIS B 1 6 ? 23.625 18.969 39.969 1 38.91 6 HIS B CA 1
ATOM 2252 C C . HIS B 1 6 ? 22.969 19.703 38.781 1 38.91 6 HIS B C 1
ATOM 2254 O O . HIS B 1 6 ? 22.859 19.156 37.688 1 38.91 6 HIS B O 1
ATOM 2260 N N . GLN B 1 7 ? 22.406 20.922 39.062 1 38.16 7 GLN B N 1
ATOM 2261 C CA . GLN B 1 7 ? 21.75 21.641 37.969 1 38.16 7 GLN B CA 1
ATOM 2262 C C . GLN B 1 7 ? 22.797 22.234 37.031 1 38.16 7 GLN B C 1
ATOM 2264 O O . GLN B 1 7 ? 22.547 22.344 35.812 1 38.16 7 GLN B O 1
ATOM 2269 N N . ASN B 1 8 ? 23.969 22.641 37.562 1 41.81 8 ASN B N 1
ATOM 2270 C CA . ASN B 1 8 ? 24.938 23.344 36.75 1 41.81 8 ASN B CA 1
ATOM 2271 C C . ASN B 1 8 ? 25.641 22.406 35.75 1 41.81 8 ASN B C 1
ATOM 2273 O O . ASN B 1 8 ? 26.047 22.812 34.688 1 41.81 8 ASN B O 1
ATOM 2277 N N . GLU B 1 9 ? 25.938 21.141 36.219 1 42.66 9 GLU B N 1
ATOM 2278 C CA . GLU B 1 9 ? 26.656 20.234 35.312 1 42.66 9 GLU B CA 1
ATOM 2279 C C . GLU B 1 9 ? 25.766 19.828 34.125 1 42.66 9 GLU B C 1
ATOM 2281 O O . GLU B 1 9 ? 26.266 19.562 33.031 1 42.66 9 GLU B O 1
ATOM 2286 N N . TRP B 1 10 ? 24.484 19.703 34.312 1 39.19 10 TRP B N 1
ATOM 2287 C CA . TRP B 1 10 ? 23.641 19.391 33.156 1 39.19 10 TRP B CA 1
ATOM 2288 C C . TRP B 1 10 ? 23.594 20.562 32.156 1 39.19 10 TRP B C 1
ATOM 2290 O O . TRP B 1 10 ? 23.469 20.359 30.953 1 39.19 10 TRP B O 1
ATOM 2300 N N . ARG B 1 11 ? 23.688 21.812 32.594 1 44.56 11 ARG B N 1
ATOM 2301 C CA . ARG B 1 11 ? 23.75 22.953 31.688 1 44.56 11 ARG B CA 1
ATOM 2302 C C . ARG B 1 11 ? 25.062 22.984 30.938 1 44.56 11 ARG B C 1
ATOM 2304 O O . ARG B 1 11 ? 25.109 23.359 29.766 1 44.56 11 ARG B O 1
ATOM 2311 N N . SER B 1 12 ? 26.031 22.656 31.609 1 47.38 12 SER B N 1
ATOM 2312 C CA . SER B 1 12 ? 27.328 22.672 30.906 1 47.38 12 SER B CA 1
ATOM 2313 C C . SER B 1 12 ? 27.406 21.547 29.891 1 47.38 12 SER B C 1
ATOM 2315 O O . SER B 1 12 ? 27.938 21.75 28.781 1 47.38 12 SER B O 1
ATOM 2317 N N . VAL B 1 13 ? 26.953 20.344 30.219 1 42.41 13 VAL B N 1
ATOM 2318 C CA . VAL B 1 13 ? 26.922 19.281 29.219 1 42.41 13 VAL B CA 1
ATOM 2319 C C . VAL B 1 13 ? 25.906 19.609 28.141 1 42.41 13 VAL B C 1
ATOM 2321 O O . VAL B 1 13 ? 26.156 19.391 26.953 1 42.41 13 VAL B O 1
ATOM 2324 N N . TRP B 1 14 ? 24.734 20.141 28.5 1 41 14 TRP B N 1
ATOM 2325 C CA . TRP B 1 14 ? 23.766 20.594 27.5 1 41 14 TRP B CA 1
ATOM 2326 C C . TRP B 1 14 ? 24.344 21.734 26.688 1 41 14 TRP B C 1
ATOM 2328 O O . TRP B 1 14 ? 24.172 21.781 25.453 1 41 14 TRP B O 1
ATOM 2338 N N . VAL B 1 15 ? 24.984 22.703 27.359 1 40.72 15 VAL B N 1
ATOM 2339 C CA . VAL B 1 15 ? 25.625 23.781 26.609 1 40.72 15 VAL B CA 1
ATOM 2340 C C . VAL B 1 15 ? 26.766 23.219 25.75 1 40.72 15 VAL B C 1
ATOM 2342 O O . VAL B 1 15 ? 27 23.688 24.641 1 40.72 15 VAL B O 1
ATOM 2345 N N . LYS B 1 16 ? 27.547 22.391 26.266 1 45.84 16 LYS B N 1
ATOM 2346 C CA . LYS B 1 16 ? 28.609 21.797 25.453 1 45.84 16 LYS B CA 1
ATOM 2347 C C . LYS B 1 16 ? 28.016 20.938 24.344 1 45.84 16 LYS B C 1
ATOM 2349 O O . LYS B 1 16 ? 28.562 20.875 23.234 1 45.84 16 LYS B O 1
ATOM 2354 N N . THR B 1 17 ? 26.969 20.125 24.609 1 48.28 17 THR B N 1
ATOM 2355 C CA . THR B 1 17 ? 26.219 19.344 23.625 1 48.28 17 THR B CA 1
ATOM 2356 C C . THR B 1 17 ? 25.469 20.266 22.672 1 48.28 17 THR B C 1
ATOM 2358 O O . THR B 1 17 ? 25.438 20.016 21.453 1 48.28 17 THR B O 1
ATOM 2361 N N . LEU B 1 18 ? 24.734 21.297 23.188 1 49.16 18 LEU B N 1
ATOM 2362 C CA . LEU B 1 18 ? 24.094 22.281 22.344 1 49.16 18 LEU B CA 1
ATOM 2363 C C . LEU B 1 18 ? 25.109 23.062 21.531 1 49.16 18 LEU B C 1
ATOM 2365 O O . LEU B 1 18 ? 24.844 23.469 20.391 1 49.16 18 LEU B O 1
ATOM 2369 N N . ALA B 1 19 ? 26.188 23.422 22.219 1 52.69 19 ALA B N 1
ATOM 2370 C CA . ALA B 1 19 ? 27.266 24.109 21.516 1 52.69 19 ALA B CA 1
ATOM 2371 C C . ALA B 1 19 ? 27.703 23.328 20.281 1 52.69 19 ALA B C 1
ATOM 2373 O O . ALA B 1 19 ? 28.062 23.906 19.266 1 52.69 19 ALA B O 1
ATOM 2374 N N . LYS B 1 20 ? 27.453 22.016 20.328 1 62.28 20 LYS B N 1
ATOM 2375 C CA . LYS B 1 20 ? 27.938 21.156 19.266 1 62.28 20 LYS B CA 1
ATOM 2376 C C . LYS B 1 20 ? 26.875 20.953 18.188 1 62.28 20 LYS B C 1
ATOM 2378 O O . LYS B 1 20 ? 27.203 20.766 17.016 1 62.28 20 LYS B O 1
ATOM 2383 N N . LEU B 1 21 ? 25.547 21.172 18.547 1 71.06 21 LEU B N 1
ATOM 2384 C CA . LEU B 1 21 ? 24.484 21.109 17.547 1 71.06 21 LEU B CA 1
ATOM 2385 C C . LEU B 1 21 ? 24.25 22.5 16.938 1 71.06 21 LEU B C 1
ATOM 2387 O O . LEU B 1 21 ? 23.266 23.156 17.266 1 71.06 21 LEU B O 1
ATOM 2391 N N . ASN B 1 22 ? 25.047 22.938 16.031 1 81.06 22 ASN B N 1
ATOM 2392 C CA . ASN B 1 22 ? 25.156 24.328 15.57 1 81.06 22 ASN B CA 1
ATOM 2393 C C . ASN B 1 22 ? 24.484 24.516 14.211 1 81.06 22 ASN B C 1
ATOM 2395 O O . ASN B 1 22 ? 24.391 25.641 13.719 1 81.06 22 ASN B O 1
ATOM 2399 N N . LYS B 1 23 ? 24.016 23.422 13.719 1 94.44 23 LYS B N 1
ATOM 2400 C CA . LYS B 1 23 ? 23.438 23.516 12.383 1 94.44 23 LYS B CA 1
ATOM 2401 C C . LYS B 1 23 ? 21.969 23.125 12.391 1 94.44 23 LYS B C 1
ATOM 2403 O O . LYS B 1 23 ? 21.609 22.031 12.836 1 94.44 23 LYS B O 1
ATOM 2408 N N . ASN B 1 24 ? 21.172 24.141 12.023 1 97.12 24 ASN B N 1
ATOM 2409 C CA . ASN B 1 24 ? 19.75 23.859 11.828 1 97.12 24 ASN B CA 1
ATOM 2410 C C . ASN B 1 24 ? 19.469 23.312 10.438 1 97.12 24 ASN B C 1
ATOM 2412 O O . ASN B 1 24 ? 19.906 23.891 9.438 1 97.12 24 ASN B O 1
ATOM 2416 N N . VAL B 1 25 ? 18.797 22.156 10.414 1 98.06 25 VAL B N 1
ATOM 2417 C CA . VAL B 1 25 ? 18.547 21.547 9.117 1 98.06 25 VAL B CA 1
ATOM 2418 C C . VAL B 1 25 ? 17.047 21.25 8.953 1 98.06 25 VAL B C 1
ATOM 2420 O O . VAL B 1 25 ? 16.312 21.188 9.945 1 98.06 25 VAL B O 1
ATOM 2423 N N . LEU B 1 26 ? 16.641 21.203 7.68 1 98.75 26 LEU B N 1
ATOM 2424 C CA . LEU B 1 26 ? 15.281 20.875 7.277 1 98.75 26 LEU B CA 1
ATOM 2425 C C . LEU B 1 26 ? 15.273 19.703 6.309 1 98.75 26 LEU B C 1
ATOM 2427 O O . LEU B 1 26 ? 16.047 19.672 5.348 1 98.75 26 LEU B O 1
ATOM 2431 N N . ILE B 1 27 ? 14.445 18.719 6.637 1 98.75 27 ILE B N 1
ATOM 2432 C CA . ILE B 1 27 ? 14.273 17.641 5.68 1 98.75 27 ILE B CA 1
ATOM 2433 C C . ILE B 1 27 ? 12.852 17.656 5.125 1 98.75 27 ILE B C 1
ATOM 2435 O O . ILE B 1 27 ? 11.914 18.031 5.828 1 98.75 27 ILE B O 1
ATOM 2439 N N . ASN B 1 28 ? 12.727 17.312 3.852 1 98.62 28 ASN B N 1
ATOM 2440 C CA . ASN B 1 28 ? 11.461 16.938 3.225 1 98.62 28 ASN B CA 1
ATOM 2441 C C . ASN B 1 28 ? 11.305 15.414 3.156 1 98.62 28 ASN B C 1
ATOM 2443 O O . ASN B 1 28 ? 12.125 14.734 2.539 1 98.62 28 ASN B O 1
ATOM 2447 N N . ILE B 1 29 ? 10.305 14.93 3.832 1 98.38 29 ILE B N 1
ATOM 2448 C CA . ILE B 1 29 ? 10.18 13.484 3.998 1 98.38 29 ILE B CA 1
ATOM 2449 C C . ILE B 1 29 ? 8.781 13.031 3.588 1 98.38 29 ILE B C 1
ATOM 2451 O O . ILE B 1 29 ? 7.793 13.695 3.896 1 98.38 29 ILE B O 1
ATOM 2455 N N . SER B 1 30 ? 8.711 11.969 2.814 1 98.25 30 SER B N 1
ATOM 2456 C CA . SER B 1 30 ? 7.477 11.25 2.516 1 98.25 30 SER B CA 1
ATOM 2457 C C . SER B 1 30 ? 7.395 9.945 3.303 1 98.25 30 SER B C 1
ATOM 2459 O O . SER B 1 30 ? 8.414 9.312 3.582 1 98.25 30 SER B O 1
ATOM 2461 N N . TYR B 1 31 ? 6.145 9.617 3.762 1 98.06 31 TYR B N 1
ATOM 2462 C CA . TYR B 1 31 ? 6.051 8.336 4.457 1 98.06 31 TYR B CA 1
ATOM 2463 C C . TYR B 1 31 ? 4.68 7.703 4.254 1 98.06 31 TYR B C 1
ATOM 2465 O O . TYR B 1 31 ? 3.705 8.398 3.961 1 98.06 31 TYR B O 1
ATOM 2473 N N . HIS B 1 32 ? 4.707 6.391 4.383 1 96.12 32 HIS B N 1
ATOM 2474 C CA . HIS B 1 32 ? 3.496 5.578 4.383 1 96.12 32 HIS B CA 1
ATOM 2475 C C . HIS B 1 32 ? 2.887 5.496 5.777 1 96.12 32 HIS B C 1
ATOM 2477 O O . HIS B 1 32 ? 3.355 4.73 6.621 1 96.12 32 HIS B O 1
ATOM 2483 N N . GLY B 1 33 ? 1.814 6.129 5.934 1 97.06 33 GLY B N 1
ATOM 2484 C CA . GLY B 1 33 ? 1.248 6.312 7.262 1 97.06 33 GLY B CA 1
ATOM 2485 C C . GLY B 1 33 ? 0.792 5.016 7.902 1 97.06 33 GLY B C 1
ATOM 2486 O O . GLY B 1 33 ? 0.812 4.883 9.125 1 97.06 33 GLY B O 1
ATOM 2487 N N . THR B 1 34 ? 0.399 4.094 7.109 1 93.88 34 THR B N 1
ATOM 2488 C CA . THR B 1 34 ? -0.128 2.846 7.645 1 93.88 34 THR B CA 1
ATOM 2489 C C . THR B 1 34 ? 0.969 2.055 8.352 1 93.88 34 THR B C 1
ATOM 2491 O O . THR B 1 34 ? 0.681 1.128 9.109 1 93.88 34 THR B O 1
ATOM 2494 N N . LYS B 1 35 ? 2.166 2.391 8.125 1 94.38 35 LYS B N 1
ATOM 2495 C CA . LYS B 1 35 ? 3.289 1.68 8.734 1 94.38 35 LYS B CA 1
ATOM 2496 C C . LYS B 1 35 ? 3.643 2.268 10.094 1 94.38 35 LYS B C 1
ATOM 2498 O O . LYS B 1 35 ? 4.508 1.739 10.797 1 94.38 35 LYS B O 1
ATOM 2503 N N . PHE B 1 36 ? 2.936 3.354 10.461 1 96.44 36 PHE B N 1
ATOM 2504 C CA . PHE B 1 36 ? 3.246 4.055 11.703 1 96.44 36 PHE B CA 1
ATOM 2505 C C . PHE B 1 36 ? 1.993 4.242 12.547 1 96.44 36 PHE B C 1
ATOM 2507 O O . PHE B 1 36 ? 0.877 4.227 12.023 1 96.44 36 PHE B O 1
ATOM 2514 N N . HIS B 1 37 ? 2.221 4.375 13.812 1 97 37 HIS B N 1
ATOM 2515 C CA . HIS B 1 37 ? 1.152 4.77 14.727 1 97 37 HIS B CA 1
ATOM 2516 C C . HIS B 1 37 ? 1.105 6.281 14.898 1 97 37 HIS B C 1
ATOM 2518 O O . HIS B 1 37 ? 1.085 6.781 16.031 1 97 37 HIS B O 1
ATOM 2524 N N . GLY B 1 38 ? 1.133 6.996 13.711 1 97.19 38 GLY B N 1
ATOM 2525 C CA . GLY B 1 38 ? 1.096 8.453 13.727 1 97.19 38 GLY B CA 1
ATOM 2526 C C . GLY B 1 38 ? 2.475 9.086 13.695 1 97.19 38 GLY B C 1
ATOM 2527 O O . GLY B 1 38 ? 3.48 8.383 13.562 1 97.19 38 GLY B O 1
ATOM 2528 N N . TYR B 1 39 ? 2.459 10.367 13.766 1 97.75 39 TYR B N 1
ATOM 2529 C CA . TYR B 1 39 ? 3.725 11.094 13.742 1 97.75 39 TYR B CA 1
ATOM 2530 C C . TYR B 1 39 ? 4.344 11.156 15.133 1 97.75 39 TYR B C 1
ATOM 2532 O O . TYR B 1 39 ? 5.508 10.797 15.32 1 97.75 39 TYR B O 1
ATOM 2540 N N . ALA B 1 40 ? 3.6 11.578 16.125 1 96.81 40 ALA B N 1
ATOM 2541 C CA . ALA B 1 40 ? 4.102 11.93 17.453 1 96.81 40 ALA B CA 1
ATOM 2542 C C . ALA B 1 40 ? 4.504 10.68 18.234 1 96.81 40 ALA B C 1
ATOM 2544 O O . ALA B 1 40 ? 3.852 9.641 18.125 1 96.81 40 ALA B O 1
ATOM 2545 N N . VAL B 1 41 ? 5.48 10.859 19.094 1 96.31 41 VAL B N 1
ATOM 2546 C CA . VAL B 1 41 ? 6.016 9.773 19.906 1 96.31 41 VAL B CA 1
ATOM 2547 C C . VAL B 1 41 ? 4.914 9.203 20.797 1 96.31 41 VAL B C 1
ATOM 2549 O O . VAL B 1 41 ? 4.137 9.953 21.391 1 96.31 41 VAL B O 1
ATOM 2552 N N . GLN B 1 42 ? 4.887 7.895 20.766 1 93 42 GLN B N 1
ATOM 2553 C CA . GLN B 1 42 ? 4.031 7.121 21.656 1 93 42 GLN B CA 1
ATOM 2554 C C . GLN B 1 42 ? 4.816 6.008 22.344 1 93 42 GLN B C 1
ATOM 2556 O O . GLN B 1 42 ? 5.715 5.414 21.75 1 93 42 GLN B O 1
ATOM 2561 N N . ASN B 1 43 ? 4.672 5.684 23.547 1 90.12 43 ASN B N 1
ATOM 2562 C CA . ASN B 1 43 ? 5.488 4.785 24.359 1 90.12 43 ASN B CA 1
ATOM 2563 C C . ASN B 1 43 ? 5.535 3.383 23.75 1 90.12 43 ASN B C 1
ATOM 2565 O O . ASN B 1 43 ? 6.602 2.77 23.688 1 90.12 43 ASN B O 1
ATOM 2569 N N . ASP B 1 44 ? 4.469 2.811 23.25 1 92.38 44 ASP B N 1
ATOM 2570 C CA . ASP B 1 44 ? 4.422 1.39 22.922 1 92.38 44 ASP B CA 1
ATOM 2571 C C . ASP B 1 44 ? 4.27 1.179 21.422 1 92.38 44 ASP B C 1
ATOM 2573 O O . ASP B 1 44 ? 4.035 0.056 20.969 1 92.38 44 ASP B O 1
ATOM 2577 N N . TYR B 1 45 ? 4.613 2.254 20.719 1 95.06 45 TYR B N 1
ATOM 2578 C CA . TYR B 1 45 ? 4.367 2.1 19.297 1 95.06 45 TYR B CA 1
ATOM 2579 C C . TYR B 1 45 ? 5.41 2.848 18.469 1 95.06 45 TYR B C 1
ATOM 2581 O O . TYR B 1 45 ? 5.926 3.879 18.906 1 95.06 45 TYR B O 1
ATOM 2589 N N . GLU B 1 46 ? 5.734 2.35 17.344 1 96.31 46 GLU B N 1
ATOM 2590 C CA . GLU B 1 46 ? 6.629 3.039 16.422 1 96.31 46 GLU B CA 1
ATOM 2591 C C . GLU B 1 46 ? 5.906 4.18 15.711 1 96.31 46 GLU B C 1
ATOM 2593 O O . GLU B 1 46 ? 4.855 3.971 15.102 1 96.31 46 GLU B O 1
ATOM 2598 N N . THR B 1 47 ? 6.438 5.379 15.844 1 98.25 47 THR B N 1
ATOM 2599 C CA . THR B 1 47 ? 5.938 6.566 15.164 1 98.25 47 THR B CA 1
ATOM 2600 C C . THR B 1 47 ? 7.008 7.156 14.242 1 98.25 47 THR B C 1
ATOM 2602 O O . THR B 1 47 ? 8.164 6.742 14.289 1 98.25 47 THR B O 1
ATOM 2605 N N . VAL B 1 48 ? 6.598 8.039 13.352 1 98.44 48 VAL B N 1
ATOM 2606 C CA . VAL B 1 48 ? 7.562 8.68 12.461 1 98.44 48 VAL B CA 1
ATOM 2607 C C . VAL B 1 48 ? 8.625 9.406 13.289 1 98.44 48 VAL B C 1
ATOM 2609 O O . VAL B 1 48 ? 9.82 9.25 13.039 1 98.44 48 VAL B O 1
ATOM 2612 N N . GLN B 1 49 ? 8.156 10.125 14.273 1 98.44 49 GLN B N 1
ATOM 2613 C CA . GLN B 1 49 ? 9.039 10.914 15.117 1 98.44 49 GLN B CA 1
ATOM 2614 C C . GLN B 1 49 ? 10.008 10.031 15.891 1 98.44 49 GLN B C 1
ATOM 2616 O O . GLN B 1 49 ? 11.219 10.281 15.914 1 98.44 49 GLN B O 1
ATOM 2621 N N . SER B 1 50 ? 9.516 9.031 16.562 1 98.06 50 SER B N 1
ATOM 2622 C CA . SER B 1 50 ? 10.367 8.172 17.375 1 98.06 50 SER B CA 1
ATOM 2623 C C . SER B 1 50 ? 11.422 7.477 16.516 1 98.06 50 SER B C 1
ATOM 2625 O O . SER B 1 50 ? 12.594 7.395 16.906 1 98.06 50 SER B O 1
ATOM 2627 N N . LYS B 1 51 ? 11.023 7.004 15.375 1 97.88 51 LYS B N 1
ATOM 2628 C CA . LYS B 1 51 ? 11.969 6.312 14.5 1 97.88 51 LYS B CA 1
ATOM 2629 C C . LYS B 1 51 ? 13.07 7.254 14.023 1 97.88 51 LYS B C 1
ATOM 2631 O O . LYS B 1 51 ? 14.242 6.879 14.008 1 97.88 51 LYS B O 1
ATOM 2636 N N . LEU B 1 52 ? 12.641 8.422 13.617 1 98.31 52 LEU B N 1
ATOM 2637 C CA . LEU B 1 52 ? 13.609 9.414 13.156 1 98.31 52 LEU B CA 1
ATOM 2638 C C . LEU B 1 52 ? 14.562 9.805 14.281 1 98.31 52 LEU B C 1
ATOM 2640 O O . LEU B 1 52 ? 15.773 9.875 14.078 1 98.31 52 LEU B O 1
ATOM 2644 N N . GLN B 1 53 ? 14.039 10.023 15.414 1 98.06 53 GLN B N 1
ATOM 2645 C CA . GLN B 1 53 ? 14.859 10.406 16.562 1 98.06 53 GLN B CA 1
ATOM 2646 C C . GLN B 1 53 ? 15.797 9.273 16.953 1 98.06 53 GLN B C 1
ATOM 2648 O O . GLN B 1 53 ? 16.953 9.516 17.344 1 98.06 53 GLN B O 1
ATOM 2653 N N . ASP B 1 54 ? 15.32 8.062 16.859 1 97.19 54 ASP B N 1
ATOM 2654 C CA . ASP B 1 54 ? 16.172 6.906 17.125 1 97.19 54 ASP B CA 1
ATOM 2655 C C . ASP B 1 54 ? 17.344 6.863 16.141 1 97.19 54 ASP B C 1
ATOM 2657 O O . ASP B 1 54 ? 18.484 6.633 16.547 1 97.19 54 ASP B O 1
ATOM 2661 N N . ALA B 1 55 ? 17.031 7.055 14.922 1 97.44 55 ALA B N 1
ATOM 2662 C CA . ALA B 1 55 ? 18.078 7.062 13.898 1 97.44 55 ALA B CA 1
ATOM 2663 C C . ALA B 1 55 ? 19.109 8.148 14.18 1 97.44 55 ALA B C 1
ATOM 2665 O O . ALA B 1 55 ? 20.312 7.898 14.117 1 97.44 55 ALA B O 1
ATOM 2666 N N . LEU B 1 56 ? 18.656 9.312 14.492 1 97.44 56 LEU B N 1
ATOM 2667 C CA . LEU B 1 56 ? 19.531 10.438 14.75 1 97.44 56 LEU B CA 1
ATOM 2668 C C . LEU B 1 56 ? 20.375 10.195 16 1 97.44 56 LEU B C 1
ATOM 2670 O O . LEU B 1 56 ? 21.562 10.547 16.031 1 97.44 56 LEU B O 1
ATOM 2674 N N . ALA B 1 57 ? 19.766 9.594 16.984 1 96.75 57 ALA B N 1
ATOM 2675 C CA . ALA B 1 57 ? 20.5 9.273 18.203 1 96.75 57 ALA B CA 1
ATOM 2676 C C . ALA B 1 57 ? 21.609 8.273 17.922 1 96.75 57 ALA B C 1
ATOM 2678 O O . ALA B 1 57 ? 22.703 8.383 18.484 1 96.75 57 ALA B O 1
ATOM 2679 N N . TRP B 1 58 ? 21.25 7.352 17.078 1 95.62 58 TRP B N 1
ATOM 2680 C CA . TRP B 1 58 ? 22.25 6.352 16.703 1 95.62 58 TRP B CA 1
ATOM 2681 C C . TRP B 1 58 ? 23.391 6.988 15.93 1 95.62 58 TRP B C 1
ATOM 2683 O O . TRP B 1 58 ? 24.562 6.664 16.172 1 95.62 58 TRP B O 1
ATOM 2693 N N . ILE B 1 59 ? 23.156 7.918 15.125 1 95.06 59 ILE B N 1
ATOM 2694 C CA . ILE B 1 59 ? 24.141 8.547 14.258 1 95.06 59 ILE B CA 1
ATOM 2695 C C . ILE B 1 59 ? 24.969 9.547 15.062 1 95.06 59 ILE B C 1
ATOM 2697 O O . ILE B 1 59 ? 26.203 9.594 14.93 1 95.06 59 ILE B O 1
ATOM 2701 N N . TYR B 1 60 ? 24.312 10.305 15.898 1 94.88 60 TYR B N 1
ATOM 2702 C CA . TYR B 1 60 ? 24.984 11.43 16.547 1 94.88 60 TYR B CA 1
ATOM 2703 C C . TYR B 1 60 ? 25.312 11.109 18 1 94.88 60 TYR B C 1
ATOM 2705 O O . TYR B 1 60 ? 25.922 11.93 18.703 1 94.88 60 TYR B O 1
ATOM 2713 N N . GLU B 1 61 ? 24.828 9.922 18.438 1 93.81 61 GLU B N 1
ATOM 2714 C CA . GLU B 1 61 ? 25.109 9.453 19.797 1 93.81 61 GLU B CA 1
ATOM 2715 C C . GLU B 1 61 ? 24.609 10.445 20.828 1 93.81 61 GLU B C 1
ATOM 2717 O O . GLU B 1 61 ? 25.281 10.703 21.828 1 93.81 61 GLU B O 1
ATOM 2722 N N . SER B 1 62 ? 23.625 11.133 20.547 1 92.56 62 SER B N 1
ATOM 2723 C CA . SER B 1 62 ? 22.922 12.07 21.422 1 92.56 62 SER B CA 1
ATOM 2724 C C . SER B 1 62 ? 21.453 12.18 21.047 1 92.56 62 SER B C 1
ATOM 2726 O O . SER B 1 62 ? 21.078 11.969 19.891 1 92.56 62 SER B O 1
ATOM 2728 N N . LYS B 1 63 ? 20.719 12.508 22.047 1 94 63 LYS B N 1
ATOM 2729 C CA . LYS B 1 63 ? 19.297 12.703 21.766 1 94 63 LYS B CA 1
ATOM 2730 C C . LYS B 1 63 ? 19.062 13.977 20.953 1 94 63 LYS B C 1
ATOM 2732 O O . LYS B 1 63 ? 19.578 15.039 21.297 1 94 63 LYS B O 1
ATOM 2737 N N . ILE B 1 64 ? 18.406 13.914 19.891 1 95.69 64 ILE B N 1
ATOM 2738 C CA . ILE B 1 64 ? 18.047 15.047 19.047 1 95.69 64 ILE B CA 1
ATOM 2739 C C . ILE B 1 64 ? 16.516 15.102 18.906 1 95.69 64 ILE B C 1
ATOM 2741 O O . ILE B 1 64 ? 15.891 14.117 18.531 1 95.69 64 ILE B O 1
ATOM 2745 N N . TYR B 1 65 ? 16.016 16.188 19.281 1 96.06 65 TYR B N 1
ATOM 2746 C CA . TYR B 1 65 ? 14.586 16.406 19.141 1 96.06 65 TYR B CA 1
ATOM 2747 C C . TYR B 1 65 ? 14.258 16.984 17.766 1 96.06 65 TYR B C 1
ATOM 2749 O O . TYR B 1 65 ? 14.969 17.859 17.266 1 96.06 65 TYR B O 1
ATOM 2757 N N . VAL B 1 66 ? 13.195 16.484 17.172 1 98 66 VAL B N 1
ATOM 2758 C CA . VAL B 1 66 ? 12.836 16.938 15.836 1 98 66 VAL B CA 1
ATOM 2759 C C . VAL B 1 66 ? 11.469 17.609 15.875 1 98 66 VAL B C 1
ATOM 2761 O O . VAL B 1 66 ? 10.609 17.25 16.688 1 98 66 VAL B O 1
ATOM 2764 N N . ASN B 1 67 ? 11.273 18.594 14.977 1 97.69 67 ASN B N 1
ATOM 2765 C CA . ASN B 1 67 ? 10.031 19.359 14.898 1 97.69 67 ASN B CA 1
ATOM 2766 C C . ASN B 1 67 ? 9.391 19.234 13.523 1 97.69 67 ASN B C 1
ATOM 2768 O O . ASN B 1 67 ? 9.969 19.656 12.523 1 97.69 67 ASN B O 1
ATOM 2772 N N . ALA B 1 68 ? 8.211 18.781 13.492 1 98.44 68 ALA B N 1
ATOM 2773 C CA . ALA B 1 68 ? 7.512 18.609 12.219 1 98.44 68 ALA B CA 1
ATOM 2774 C C . ALA B 1 68 ? 6.594 19.781 11.93 1 98.44 68 ALA B C 1
ATOM 2776 O O . ALA B 1 68 ? 6.164 20.484 12.852 1 98.44 68 ALA B O 1
ATOM 2777 N N . SER B 1 69 ? 6.312 19.938 10.602 1 98.06 69 SER B N 1
ATOM 2778 C CA . SER B 1 69 ? 5.379 20.984 10.188 1 98.06 69 SER B CA 1
ATOM 2779 C C . SER B 1 69 ? 3.959 20.672 10.648 1 98.06 69 SER B C 1
ATOM 2781 O O . SER B 1 69 ? 3.139 21.578 10.812 1 98.06 69 SER B O 1
ATOM 2783 N N . GLY B 1 70 ? 3.682 19.438 10.781 1 95.31 70 GLY B N 1
ATOM 2784 C CA . GLY B 1 70 ? 2.385 18.953 11.227 1 95.31 70 GLY B CA 1
ATOM 2785 C C . GLY B 1 70 ? 2.434 17.531 11.781 1 95.31 70 GLY B C 1
ATOM 2786 O O . GLY B 1 70 ? 3.266 16.734 11.359 1 95.31 70 GLY B O 1
ATOM 2787 N N . ARG B 1 71 ? 1.551 17.312 12.719 1 95.19 71 ARG B N 1
ATOM 2788 C CA . ARG B 1 71 ? 1.445 15.977 13.297 1 95.19 71 ARG B CA 1
ATOM 2789 C C . ARG B 1 71 ? 0.307 15.188 12.656 1 95.19 71 ARG B C 1
ATOM 2791 O O . ARG B 1 71 ? -0.853 15.602 12.719 1 95.19 71 ARG B O 1
ATOM 2798 N N . THR B 1 72 ? 0.626 14.086 12.031 1 97.25 72 THR B N 1
ATOM 2799 C CA . THR B 1 72 ? -0.382 13.266 11.367 1 97.25 72 THR B CA 1
ATOM 2800 C C . THR B 1 72 ? -0.865 12.148 12.289 1 97.25 72 THR B C 1
ATOM 2802 O O . THR B 1 72 ? -0.076 11.57 13.039 1 97.25 72 THR B O 1
ATOM 2805 N N . ASP B 1 73 ? -2.131 11.82 12.18 1 95.94 73 ASP B N 1
ATOM 2806 C CA . ASP B 1 73 ? -2.725 10.711 12.914 1 95.94 73 ASP B CA 1
ATOM 2807 C C . ASP B 1 73 ? -2.197 9.375 12.398 1 95.94 73 ASP B C 1
ATOM 2809 O O . ASP B 1 73 ? -1.575 9.305 11.336 1 95.94 73 ASP B O 1
ATOM 2813 N N . LYS B 1 74 ? -2.473 8.391 13.273 1 96.19 74 LYS B N 1
ATOM 2814 C CA . LYS B 1 74 ? -2.18 7.039 12.82 1 96.19 74 LYS B CA 1
ATOM 2815 C C . LYS B 1 74 ? -2.844 6.754 11.477 1 96.19 74 LYS B C 1
ATOM 2817 O O . LYS B 1 74 ? -4.031 7.031 11.289 1 96.19 74 LYS B O 1
ATOM 2822 N N . GLY B 1 75 ? -2.016 6.289 10.555 1 96.44 75 GLY B N 1
ATOM 2823 C CA . GLY B 1 75 ? -2.566 5.871 9.273 1 96.44 75 GLY B CA 1
ATOM 2824 C C . GLY B 1 75 ? -2.516 6.961 8.219 1 96.44 75 GLY B C 1
ATOM 2825 O O . GLY B 1 75 ? -2.676 6.688 7.031 1 96.44 75 GLY B O 1
ATOM 2826 N N . VAL B 1 76 ? -2.303 8.188 8.641 1 98.5 76 VAL B N 1
ATOM 2827 C CA . VAL B 1 76 ? -2.275 9.305 7.691 1 98.5 76 VAL B CA 1
ATOM 2828 C C . VAL B 1 76 ? -0.908 9.375 7.016 1 98.5 76 VAL B C 1
ATOM 2830 O O . VAL B 1 76 ? 0.125 9.258 7.68 1 98.5 76 VAL B O 1
ATOM 2833 N N . HIS B 1 77 ? -0.932 9.555 5.707 1 98.44 77 HIS B N 1
ATOM 2834 C CA . HIS B 1 77 ? 0.283 9.57 4.898 1 98.44 77 HIS B CA 1
ATOM 2835 C C . HIS B 1 77 ? 0.849 10.984 4.789 1 98.44 77 HIS B C 1
ATOM 2837 O O . HIS B 1 77 ? 0.197 11.953 5.188 1 98.44 77 HIS B O 1
ATOM 2843 N N . ALA B 1 78 ? 2.066 11.016 4.254 1 98.56 78 ALA B N 1
ATOM 2844 C CA . ALA B 1 78 ? 2.637 12.305 3.891 1 98.56 78 ALA B CA 1
ATOM 2845 C C . ALA B 1 78 ? 3.383 12.227 2.562 1 98.56 78 ALA B C 1
ATOM 2847 O O . ALA B 1 78 ? 4.211 11.336 2.363 1 98.56 78 ALA B O 1
ATOM 2848 N N . ILE B 1 79 ? 3.025 13.117 1.725 1 97.88 79 ILE B N 1
ATOM 2849 C CA . ILE B 1 79 ? 3.783 13.297 0.492 1 97.88 79 ILE B CA 1
ATOM 2850 C C . ILE B 1 79 ? 4.93 14.281 0.731 1 97.88 79 ILE B C 1
ATOM 2852 O O . ILE B 1 79 ? 6.066 14.023 0.326 1 97.88 79 ILE B O 1
ATOM 2856 N N . ASN B 1 80 ? 4.574 15.344 1.438 1 98.31 80 ASN B N 1
ATOM 2857 C CA . ASN B 1 80 ? 5.57 16.344 1.798 1 98.31 80 ASN B CA 1
ATOM 2858 C C . ASN B 1 80 ? 5.41 16.797 3.248 1 98.31 80 ASN B C 1
ATOM 2860 O O . ASN B 1 80 ? 4.754 17.797 3.523 1 98.31 80 ASN B O 1
ATOM 2864 N N . GLN B 1 81 ? 6.059 16.078 4.09 1 98.62 81 GLN B N 1
ATOM 2865 C CA . GLN B 1 81 ? 6.258 16.531 5.461 1 98.62 81 GLN B CA 1
ATOM 2866 C C . GLN B 1 81 ? 7.621 17.203 5.625 1 98.62 81 GLN B C 1
ATOM 2868 O O . GLN B 1 81 ? 8.586 16.844 4.945 1 98.62 81 GLN B O 1
ATOM 2873 N N . TYR B 1 82 ? 7.664 18.172 6.457 1 98.81 82 TYR B N 1
ATOM 2874 C CA . TYR B 1 82 ? 8.906 18.891 6.727 1 98.81 82 TYR B CA 1
ATOM 2875 C C . TYR B 1 82 ? 9.273 18.812 8.203 1 98.81 82 TYR B C 1
ATOM 2877 O O . TYR B 1 82 ? 8.422 19 9.07 1 98.81 82 TYR B O 1
ATOM 2885 N N . ILE B 1 83 ? 10.492 18.484 8.43 1 98.81 83 ILE B N 1
ATOM 2886 C CA . ILE B 1 83 ? 10.961 18.297 9.797 1 98.81 83 ILE B CA 1
ATOM 2887 C C . ILE B 1 83 ? 12.281 19.031 9.984 1 98.81 83 ILE B C 1
ATOM 2889 O O . ILE B 1 83 ? 13.219 18.859 9.203 1 98.81 83 ILE B O 1
ATOM 2893 N N . SER B 1 84 ? 12.359 19.859 11 1 98.62 84 SER B N 1
ATOM 2894 C CA . SER B 1 84 ? 13.586 20.594 1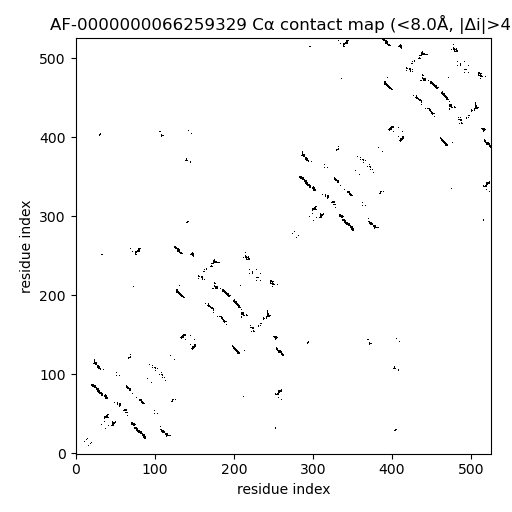1.305 1 98.62 84 SER B CA 1
ATOM 2895 C C . SER B 1 84 ? 14.227 20.078 12.594 1 98.62 84 SER B C 1
ATOM 2897 O O . SER B 1 84 ? 13.531 19.656 13.516 1 98.62 84 SER B O 1
ATOM 2899 N N . PHE B 1 85 ? 15.531 20.109 12.641 1 98.12 85 PHE B N 1
ATOM 2900 C CA . PHE B 1 85 ? 16.281 19.719 13.82 1 98.12 85 PHE B CA 1
ATOM 2901 C C . PHE B 1 85 ? 17.719 20.219 13.734 1 98.12 85 PHE B C 1
ATOM 2903 O O . PHE B 1 85 ? 18.172 20.641 12.672 1 98.12 85 PHE B O 1
ATOM 2910 N N . TYR B 1 86 ? 18.375 20.203 14.875 1 97.25 86 TYR B N 1
ATOM 2911 C CA . TYR B 1 86 ? 19.75 20.688 14.977 1 97.25 86 TYR B CA 1
ATOM 2912 C C . TYR B 1 86 ? 20.75 19.547 15.008 1 97.25 86 TYR B C 1
ATOM 2914 O O . TYR B 1 86 ? 20.516 18.531 15.68 1 97.25 86 TYR B O 1
ATOM 2922 N N . ILE B 1 87 ? 21.781 19.734 14.195 1 96.44 87 ILE B N 1
ATOM 2923 C CA . ILE B 1 87 ? 22.828 18.703 14.164 1 96.44 87 ILE B CA 1
ATOM 2924 C C . ILE B 1 87 ? 24.203 19.359 14.211 1 96.44 87 ILE B C 1
ATOM 2926 O O . ILE B 1 87 ? 24.312 20.594 14.164 1 96.44 87 ILE B O 1
ATOM 2930 N N . ASP B 1 88 ? 25.203 18.516 14.414 1 93 88 ASP B N 1
ATOM 2931 C CA . ASP B 1 88 ? 26.562 19.016 14.219 1 93 88 ASP B CA 1
ATOM 2932 C C . ASP B 1 88 ? 27.078 18.688 12.812 1 93 88 ASP B C 1
ATOM 2934 O O . ASP B 1 88 ? 26.359 18.078 12.016 1 93 88 ASP B O 1
ATOM 2938 N N . ASP B 1 89 ? 28.25 19.047 12.469 1 89.5 89 ASP B N 1
ATOM 2939 C CA . ASP B 1 89 ? 28.719 19.031 11.078 1 89.5 89 ASP B CA 1
ATOM 2940 C C . ASP B 1 89 ? 29.578 17.797 10.812 1 89.5 89 ASP B C 1
ATOM 2942 O O . ASP B 1 89 ? 30.359 17.781 9.859 1 89.5 89 ASP B O 1
ATOM 2946 N N . ARG B 1 90 ? 29.406 16.797 11.523 1 91.81 90 ARG B N 1
ATOM 2947 C CA . ARG B 1 90 ? 30.328 15.664 11.414 1 91.81 90 ARG B CA 1
ATOM 2948 C C . ARG B 1 90 ? 30.031 14.844 10.164 1 91.81 90 ARG B C 1
ATOM 2950 O O . ARG B 1 90 ? 30.906 14.117 9.672 1 91.81 90 ARG B O 1
ATOM 2957 N N . ILE B 1 91 ? 28.859 14.945 9.75 1 93.5 91 ILE B N 1
ATOM 2958 C CA . ILE B 1 91 ? 28.453 14.219 8.555 1 93.5 91 ILE B CA 1
ATOM 2959 C C . ILE B 1 91 ? 27.875 15.188 7.531 1 93.5 91 ILE B C 1
ATOM 2961 O O . ILE B 1 91 ? 27.141 16.109 7.887 1 93.5 91 ILE B O 1
ATOM 2965 N N . SER B 1 92 ? 28.25 14.938 6.246 1 96.69 92 SER B N 1
ATOM 2966 C CA . SER B 1 92 ? 27.641 15.766 5.211 1 96.69 92 SER B CA 1
ATOM 2967 C C . SER B 1 92 ? 26.125 15.539 5.141 1 96.69 92 SER B C 1
ATOM 2969 O O . SER B 1 92 ? 25.641 14.453 5.445 1 96.69 92 SER B O 1
ATOM 2971 N N . LEU B 1 93 ? 25.469 16.547 4.699 1 97.62 93 LEU B N 1
ATOM 2972 C CA . LEU B 1 93 ? 24.016 16.453 4.637 1 97.62 93 LEU B CA 1
ATOM 2973 C C . LEU B 1 93 ? 23.578 15.359 3.66 1 97.62 93 LEU B C 1
ATOM 2975 O O . LEU B 1 93 ? 22.609 14.633 3.918 1 97.62 93 LEU B O 1
ATOM 2979 N N . GLU B 1 94 ? 24.234 15.219 2.561 1 96.81 94 GLU B N 1
ATOM 2980 C CA . GLU B 1 94 ? 23.906 14.188 1.581 1 96.81 94 GLU B CA 1
ATOM 2981 C C . GLU B 1 94 ? 24.078 12.789 2.174 1 96.81 94 GLU B C 1
ATOM 2983 O O . GLU B 1 94 ? 23.219 11.93 1.995 1 96.81 94 GLU B O 1
ATOM 2988 N N . LYS B 1 95 ? 25.156 12.609 2.816 1 97 95 LYS B N 1
ATOM 2989 C CA . LYS B 1 95 ? 25.391 11.32 3.465 1 97 95 LYS B CA 1
ATOM 2990 C C . LYS B 1 95 ? 24.359 11.055 4.555 1 97 95 LYS B C 1
ATOM 2992 O O . LYS B 1 95 ? 23.891 9.922 4.707 1 97 95 LYS B O 1
ATOM 2997 N N . LEU B 1 96 ? 24.078 12.117 5.355 1 97.38 96 LEU B N 1
ATOM 2998 C CA . LEU B 1 96 ? 23.062 11.984 6.387 1 97.38 96 LEU B CA 1
ATOM 2999 C C . LEU B 1 96 ? 21.734 11.539 5.785 1 97.38 96 LEU B C 1
ATOM 3001 O O . LEU B 1 96 ? 21.094 10.625 6.301 1 97.38 96 LEU B O 1
ATOM 3005 N N . ARG B 1 97 ? 21.328 12.133 4.699 1 97.5 97 ARG B N 1
ATOM 3006 C CA . ARG B 1 97 ? 20.094 11.781 4.004 1 97.5 97 ARG B CA 1
ATOM 3007 C C . ARG B 1 97 ? 20.109 10.312 3.6 1 97.5 97 ARG B C 1
ATOM 3009 O O . ARG B 1 97 ? 19.109 9.609 3.787 1 97.5 97 ARG B O 1
ATOM 3016 N N . GLU B 1 98 ? 21.156 9.836 3.117 1 95.19 98 GLU B N 1
ATOM 3017 C CA . GLU B 1 98 ? 21.281 8.453 2.678 1 95.19 98 GLU B CA 1
ATOM 3018 C C . GLU B 1 98 ? 21.156 7.484 3.854 1 95.19 98 GLU B C 1
ATOM 3020 O O . GLU B 1 98 ? 20.453 6.477 3.758 1 95.19 98 GLU B O 1
ATOM 3025 N N . ILE B 1 99 ? 21.859 7.809 4.895 1 96.75 99 ILE B N 1
ATOM 3026 C CA . ILE B 1 99 ? 21.828 6.965 6.086 1 96.75 99 ILE B CA 1
ATOM 3027 C C . ILE B 1 99 ? 20.406 6.898 6.641 1 96.75 99 ILE B C 1
ATOM 3029 O O . ILE B 1 99 ? 19.906 5.82 6.969 1 96.75 99 ILE B O 1
ATOM 3033 N N . LEU B 1 100 ? 19.797 8.039 6.691 1 97.5 100 LEU B N 1
ATOM 3034 C CA . LEU B 1 100 ? 18.453 8.094 7.23 1 97.5 100 LEU B CA 1
ATOM 3035 C C . LEU B 1 100 ? 17.484 7.309 6.355 1 97.5 100 LEU B C 1
ATOM 3037 O O . LEU B 1 100 ? 16.578 6.645 6.867 1 97.5 100 LEU B O 1
ATOM 3041 N N . ASN B 1 101 ? 17.594 7.383 5.066 1 95.56 101 ASN B N 1
ATOM 3042 C CA . ASN B 1 101 ? 16.734 6.625 4.164 1 95.56 101 ASN B CA 1
ATOM 3043 C C . ASN B 1 101 ? 16.938 5.121 4.32 1 95.56 101 ASN B C 1
ATOM 3045 O O . ASN B 1 101 ? 15.992 4.344 4.223 1 95.56 101 ASN B O 1
ATOM 3049 N N . ARG B 1 102 ? 18.109 4.73 4.52 1 92.31 102 ARG B N 1
ATOM 3050 C CA . ARG B 1 102 ? 18.375 3.318 4.773 1 92.31 102 ARG B CA 1
ATOM 3051 C C . ARG B 1 102 ? 17.75 2.873 6.09 1 92.31 102 ARG B C 1
ATOM 3053 O O . ARG B 1 102 ? 17.141 1.803 6.156 1 92.31 102 ARG B O 1
ATOM 3060 N N . TYR B 1 103 ? 17.828 3.723 7.07 1 94.25 103 TYR B N 1
ATOM 3061 C CA . TYR B 1 103 ? 17.281 3.43 8.391 1 94.25 103 TYR B CA 1
ATOM 3062 C C . TYR B 1 103 ? 15.758 3.309 8.336 1 94.25 103 TYR B C 1
ATOM 3064 O O . TYR B 1 103 ? 15.156 2.584 9.125 1 94.25 103 TYR B O 1
ATOM 3072 N N . GLY B 1 104 ? 15.125 3.971 7.414 1 92.88 104 GLY B N 1
ATOM 3073 C CA . GLY B 1 104 ? 13.68 4.031 7.297 1 92.88 104 GLY B CA 1
ATOM 3074 C C . GLY B 1 104 ? 13.055 2.693 6.949 1 92.88 104 GLY B C 1
ATOM 3075 O O . GLY B 1 104 ? 11.859 2.486 7.164 1 92.88 104 GLY B O 1
ATOM 3076 N N . GLN B 1 105 ? 13.883 1.745 6.387 1 87.38 105 GLN B N 1
ATOM 3077 C CA . GLN B 1 105 ? 13.43 0.392 6.078 1 87.38 105 GLN B CA 1
ATOM 3078 C C . GLN B 1 105 ? 12.172 0.417 5.211 1 87.38 105 GLN B C 1
ATOM 3080 O O . GLN B 1 105 ? 11.172 -0.227 5.539 1 87.38 105 GLN B O 1
ATOM 3085 N N . ASN B 1 106 ? 12.102 1.228 4.293 1 86.75 106 ASN B N 1
ATOM 3086 C CA . ASN B 1 106 ? 11.062 1.292 3.27 1 86.75 106 ASN B CA 1
ATOM 3087 C C . ASN B 1 106 ? 9.75 1.818 3.838 1 86.75 106 ASN B C 1
ATOM 3089 O O . ASN B 1 106 ? 8.672 1.447 3.369 1 86.75 106 ASN B O 1
ATOM 3093 N N . LYS B 1 107 ? 9.906 2.623 4.883 1 93.81 107 LYS B N 1
ATOM 3094 C CA . LYS B 1 107 ? 8.703 3.211 5.461 1 93.81 107 LYS B CA 1
ATOM 3095 C C . LYS B 1 107 ? 8.57 4.684 5.09 1 93.81 107 LYS B C 1
ATOM 3097 O O . LYS B 1 107 ? 7.473 5.238 5.09 1 93.81 107 LYS B O 1
ATOM 3102 N N . TRP B 1 108 ? 9.742 5.254 4.852 1 97.19 108 TRP B N 1
ATOM 3103 C CA . TRP B 1 108 ? 9.75 6.66 4.473 1 97.19 108 TRP B CA 1
ATOM 3104 C C . TRP B 1 108 ? 10.82 6.93 3.414 1 97.19 108 TRP B C 1
ATOM 3106 O O . TRP B 1 108 ? 11.562 6.027 3.033 1 97.19 108 TRP B O 1
ATOM 3116 N N . TYR B 1 109 ? 10.773 8.102 2.787 1 96.88 109 TYR B N 1
ATOM 3117 C CA . TYR B 1 109 ? 11.781 8.586 1.856 1 96.88 109 TYR B CA 1
ATOM 3118 C C . TYR B 1 109 ? 12.055 10.07 2.072 1 96.88 109 TYR B C 1
ATOM 3120 O O . TYR B 1 109 ? 11.148 10.898 1.956 1 96.88 109 TYR B O 1
ATOM 3128 N N . ILE B 1 110 ? 13.273 10.289 2.447 1 98.06 110 ILE B N 1
ATOM 3129 C CA . ILE B 1 110 ? 13.695 11.688 2.564 1 98.06 110 ILE B CA 1
ATOM 3130 C C . ILE B 1 110 ? 14.133 12.211 1.2 1 98.06 110 ILE B C 1
ATOM 3132 O O . ILE B 1 110 ? 15.164 11.781 0.667 1 98.06 110 ILE B O 1
ATOM 3136 N N . LYS B 1 111 ? 13.43 13.172 0.713 1 96.75 111 LYS B N 1
ATOM 3137 C CA . LYS B 1 111 ? 13.648 13.703 -0.628 1 96.75 111 LYS B CA 1
ATOM 3138 C C . LYS B 1 111 ? 14.891 14.586 -0.674 1 96.75 111 LYS B C 1
ATOM 3140 O O . LYS B 1 111 ? 15.711 14.469 -1.588 1 96.75 111 LYS B O 1
ATOM 3145 N N . TRP B 1 112 ? 14.961 15.438 0.273 1 97.94 112 TRP B N 1
ATOM 3146 C CA . TRP B 1 112 ? 16.125 16.312 0.362 1 97.94 112 TRP B CA 1
ATOM 3147 C C . TRP B 1 112 ? 16.344 16.797 1.793 1 97.94 112 TRP B C 1
ATOM 3149 O O . TRP B 1 112 ? 15.453 16.656 2.637 1 97.94 112 TRP B O 1
ATOM 3159 N N . ILE B 1 113 ? 17.469 17.219 2.068 1 98.31 113 ILE B N 1
ATOM 3160 C CA . ILE B 1 113 ? 17.891 17.828 3.324 1 98.31 113 ILE B CA 1
ATOM 3161 C C . ILE B 1 113 ? 18.719 19.078 3.039 1 98.31 113 ILE B C 1
ATOM 3163 O O . ILE B 1 113 ? 19.531 19.109 2.115 1 98.31 113 ILE B O 1
ATOM 3167 N N . LYS B 1 114 ? 18.438 20.125 3.805 1 98.31 114 LYS B N 1
ATOM 3168 C CA . LYS B 1 114 ? 19.203 21.359 3.607 1 98.31 114 LYS B CA 1
ATOM 3169 C C . LYS B 1 114 ? 19.375 22.109 4.922 1 98.31 114 LYS B C 1
ATOM 3171 O O . LYS B 1 114 ? 18.609 21.906 5.867 1 98.31 114 LYS B O 1
ATOM 3176 N N . GLU B 1 115 ? 20.406 22.922 4.902 1 97.62 115 GLU B N 1
ATOM 3177 C CA . GLU B 1 115 ? 20.578 23.859 6.02 1 97.62 115 GLU B CA 1
ATOM 3178 C C . GLU B 1 115 ? 19.609 25.031 5.914 1 97.62 115 GLU B C 1
ATOM 3180 O O . GLU B 1 115 ? 19.375 25.547 4.82 1 97.62 115 GLU B O 1
ATOM 3185 N N . VAL B 1 116 ? 19.109 25.453 7.031 1 97.69 116 VAL B N 1
ATOM 3186 C CA . VAL B 1 116 ? 18.188 26.578 7.066 1 97.69 116 VAL B CA 1
ATOM 3187 C C . VAL B 1 116 ? 18.609 27.547 8.164 1 97.69 116 VAL B C 1
ATOM 3189 O O . VAL B 1 116 ? 19.578 27.297 8.883 1 97.69 116 VAL B O 1
ATOM 3192 N N . ASP B 1 117 ? 17.906 28.703 8.219 1 96.5 117 ASP B N 1
ATOM 3193 C CA . ASP B 1 117 ? 18.172 29.688 9.25 1 96.5 117 ASP B CA 1
ATOM 3194 C C . ASP B 1 117 ? 18.094 29.078 10.648 1 96.5 117 ASP B C 1
ATOM 3196 O O . ASP B 1 117 ? 17.219 28.234 10.906 1 96.5 117 ASP B O 1
ATOM 3200 N N . ARG B 1 118 ? 18.891 29.547 11.547 1 94.81 118 ARG B N 1
ATOM 3201 C CA . ARG B 1 118 ? 18.984 29 12.898 1 94.81 118 ARG B CA 1
ATOM 3202 C C . ARG B 1 118 ? 17.656 29.109 13.625 1 94.81 118 ARG B C 1
ATOM 3204 O O . ARG B 1 118 ? 17.328 28.281 14.477 1 94.81 118 ARG B O 1
ATOM 3211 N N . ASN B 1 119 ? 16.891 30.062 13.258 1 95.31 119 ASN B N 1
ATOM 3212 C CA . ASN B 1 119 ? 15.633 30.312 13.961 1 95.31 119 ASN B CA 1
ATOM 3213 C C . ASN B 1 119 ? 14.453 29.672 13.242 1 95.31 119 ASN B C 1
ATOM 3215 O O . ASN B 1 119 ? 13.32 29.75 13.703 1 95.31 119 ASN B O 1
ATOM 3219 N N . PHE B 1 120 ? 14.766 29.062 12.141 1 96.88 120 PHE B N 1
ATOM 3220 C CA . PHE B 1 120 ? 13.703 28.406 11.391 1 96.88 120 PHE B CA 1
ATOM 3221 C C . PHE B 1 120 ? 13.125 27.234 12.188 1 96.88 120 PHE B C 1
ATOM 3223 O O . PHE B 1 120 ? 13.867 26.469 12.797 1 96.88 120 PHE B O 1
ATOM 3230 N N . HIS B 1 121 ? 11.82 27.188 12.258 1 97.19 121 HIS B N 1
ATOM 3231 C CA . HIS B 1 121 ? 11.07 26.109 12.891 1 97.19 121 HIS B CA 1
ATOM 3232 C C . HIS B 1 121 ? 9.984 25.578 11.961 1 97.19 121 HIS B C 1
ATOM 3234 O O . HIS B 1 121 ? 9.086 26.312 11.555 1 97.19 121 HIS B O 1
ATOM 3240 N N . ALA B 1 122 ? 10.023 24.297 11.672 1 97.94 122 ALA B N 1
ATOM 3241 C CA . ALA B 1 122 ? 9.172 23.719 10.633 1 97.94 122 ALA B CA 1
ATOM 3242 C C . ALA B 1 122 ? 7.703 24.031 10.906 1 97.94 122 ALA B C 1
ATOM 3244 O O . ALA B 1 122 ? 6.93 24.281 9.977 1 97.94 122 ALA B O 1
ATOM 3245 N N . ARG B 1 123 ? 7.309 23.969 12.102 1 96.12 123 ARG B N 1
ATOM 3246 C CA . ARG B 1 123 ? 5.91 24.156 12.469 1 96.12 123 ARG B CA 1
ATOM 3247 C C . ARG B 1 123 ? 5.535 25.641 12.422 1 96.12 123 ARG B C 1
ATOM 3249 O O . ARG B 1 123 ? 4.57 26.016 11.758 1 96.12 123 ARG B O 1
ATOM 3256 N N . PHE B 1 124 ? 6.41 26.469 13.039 1 95.62 124 PHE B N 1
ATOM 3257 C CA . PHE B 1 124 ? 6.031 27.844 13.297 1 95.62 124 PHE B CA 1
ATOM 3258 C C . PHE B 1 124 ? 6.324 28.719 12.078 1 95.62 124 PHE B C 1
ATOM 3260 O O . PHE B 1 124 ? 5.758 29.812 11.938 1 95.62 124 PHE B O 1
ATOM 3267 N N . SER B 1 125 ? 7.207 28.297 11.281 1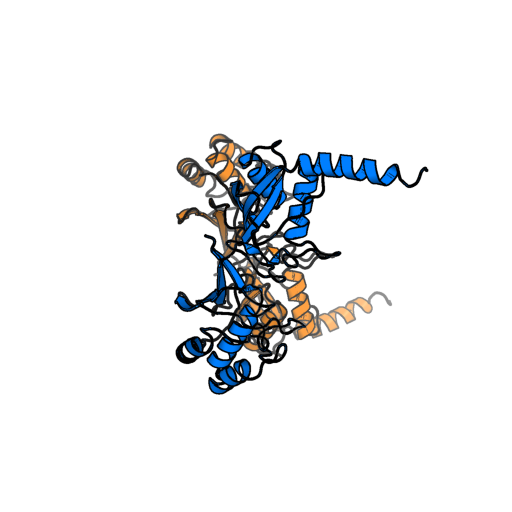 97.38 125 SER B N 1
ATOM 3268 C CA . SER B 1 125 ? 7.551 29.078 10.094 1 97.38 125 SER B CA 1
ATOM 3269 C C . SER B 1 125 ? 6.594 28.766 8.945 1 97.38 125 SER B C 1
ATOM 3271 O O . SER B 1 125 ? 6.637 29.422 7.902 1 97.38 125 SER B O 1
ATOM 3273 N N . ALA B 1 126 ? 5.734 27.781 9.094 1 97.5 126 ALA B N 1
ATOM 3274 C CA . ALA B 1 126 ? 4.789 27.406 8.039 1 97.5 126 ALA B CA 1
ATOM 3275 C C . ALA B 1 126 ? 3.713 28.484 7.871 1 97.5 126 ALA B C 1
ATOM 3277 O O . ALA B 1 126 ? 3.139 28.953 8.852 1 97.5 126 ALA B O 1
ATOM 3278 N N . LYS B 1 127 ? 3.396 28.828 6.648 1 97.62 127 LYS B N 1
ATOM 3279 C CA . LYS B 1 127 ? 2.375 29.828 6.336 1 97.62 127 LYS B CA 1
ATOM 3280 C C . LYS B 1 127 ? 1.044 29.156 5.996 1 97.62 127 LYS B C 1
ATOM 3282 O O . LYS B 1 127 ? -0.021 29.734 6.234 1 97.62 127 LYS B O 1
ATOM 3287 N N . ALA B 1 128 ? 1.166 28.047 5.379 1 98.19 128 ALA B N 1
ATOM 3288 C CA . ALA B 1 128 ? -0.022 27.281 4.984 1 98.19 128 ALA B CA 1
ATOM 3289 C C . ALA B 1 128 ? 0.313 25.812 4.762 1 98.19 128 ALA B C 1
ATOM 3291 O O . ALA B 1 128 ? 1.483 25.453 4.625 1 98.19 128 ALA B O 1
ATOM 3292 N N . LYS B 1 129 ? -0.721 25.062 4.793 1 98.31 129 LYS B N 1
ATOM 3293 C CA . LYS B 1 129 ? -0.627 23.641 4.48 1 98.31 129 LYS B CA 1
ATOM 3294 C C . LYS B 1 129 ? -1.77 23.203 3.568 1 98.31 129 LYS B C 1
ATOM 3296 O O . LYS B 1 129 ? -2.883 23.719 3.666 1 98.31 129 LYS B O 1
ATOM 3301 N N . THR B 1 130 ? -1.453 22.266 2.736 1 98.81 130 THR B N 1
ATOM 3302 C CA . THR B 1 130 ? -2.469 21.609 1.917 1 98.81 130 THR B CA 1
ATOM 3303 C C . THR B 1 130 ? -2.539 20.109 2.23 1 98.81 130 THR B C 1
ATOM 3305 O O . THR B 1 130 ? -1.514 19.438 2.248 1 98.81 130 THR B O 1
ATOM 3308 N N . TYR B 1 131 ? -3.729 19.703 2.496 1 98.81 131 TYR B N 1
ATOM 3309 C CA . TYR B 1 131 ? -3.994 18.281 2.613 1 98.81 131 TYR B CA 1
ATOM 3310 C C . TYR B 1 131 ? -4.762 17.766 1.4 1 98.81 131 TYR B C 1
ATOM 3312 O O . TYR B 1 131 ? -5.582 18.484 0.825 1 98.81 131 TYR B O 1
ATOM 3320 N N . LEU B 1 132 ? -4.449 16.531 1.081 1 98.81 132 LEU B N 1
ATOM 3321 C CA . LEU B 1 132 ? -5.191 15.789 0.064 1 98.81 132 LEU B CA 1
ATOM 3322 C C . LEU B 1 132 ? -5.969 14.633 0.688 1 98.81 132 LEU B C 1
ATOM 3324 O O . LEU B 1 132 ? -5.418 13.875 1.487 1 98.81 132 LEU B O 1
ATOM 3328 N N . TYR B 1 133 ? -7.223 14.594 0.383 1 98.75 133 TYR B N 1
ATOM 3329 C CA . TYR B 1 133 ? -8 13.406 0.733 1 98.75 133 TYR B CA 1
ATOM 3330 C C . TYR B 1 133 ? -8.469 12.672 -0.517 1 98.75 133 TYR B C 1
ATOM 3332 O O . TYR B 1 133 ? -9.086 13.273 -1.402 1 98.75 133 TYR B O 1
ATOM 3340 N N . LEU B 1 134 ? -8.234 11.398 -0.502 1 97.94 134 LEU B N 1
ATOM 3341 C CA . LEU B 1 134 ? -8.578 10.578 -1.662 1 97.94 134 LEU B CA 1
ATOM 3342 C C . LEU B 1 134 ? -9.734 9.641 -1.345 1 97.94 134 LEU B C 1
ATOM 3344 O O . LEU B 1 134 ? -9.68 8.891 -0.369 1 97.94 134 LEU B O 1
ATOM 3348 N N . ILE B 1 135 ? -10.773 9.711 -2.168 1 96.94 135 ILE B N 1
ATOM 3349 C CA . ILE B 1 135 ? -11.875 8.75 -2.152 1 96.94 135 ILE B CA 1
ATOM 3350 C C . ILE B 1 135 ? -11.844 7.914 -3.428 1 96.94 135 ILE B C 1
ATOM 3352 O O . ILE B 1 135 ? -11.688 8.445 -4.527 1 96.94 135 ILE B O 1
ATOM 3356 N N . ASP B 1 136 ? -11.914 6.672 -3.281 1 94.94 136 ASP B N 1
ATOM 3357 C CA . ASP B 1 136 ? -11.914 5.75 -4.41 1 94.94 136 ASP B CA 1
ATOM 3358 C C . ASP B 1 136 ? -13.242 5 -4.508 1 94.94 136 ASP B C 1
ATOM 3360 O O . ASP B 1 136 ? -13.672 4.355 -3.551 1 94.94 136 ASP B O 1
ATOM 3364 N N . TYR B 1 137 ? -13.828 5.039 -5.719 1 92.25 137 TYR B N 1
ATOM 3365 C CA . TYR B 1 137 ? -15.117 4.402 -5.918 1 92.25 137 TYR B CA 1
ATOM 3366 C C . TYR B 1 137 ? -14.953 2.928 -6.27 1 92.25 137 TYR B C 1
ATOM 3368 O O . TYR B 1 137 ? -15.922 2.162 -6.25 1 92.25 137 TYR B O 1
ATOM 3376 N N . CYS B 1 138 ? -13.727 2.545 -6.531 1 85.44 138 CYS B N 1
ATOM 3377 C CA . CYS B 1 138 ? -13.461 1.17 -6.941 1 85.44 138 CYS B CA 1
ATOM 3378 C C . CYS B 1 138 ? -13.047 0.316 -5.75 1 85.44 138 CYS B C 1
ATOM 3380 O O . CYS B 1 138 ? -11.953 0.498 -5.199 1 85.44 138 CYS B O 1
ATOM 3382 N N . ALA B 1 139 ? -13.867 -0.594 -5.445 1 81.12 139 ALA B N 1
ATOM 3383 C CA . ALA B 1 139 ? -13.594 -1.44 -4.289 1 81.12 139 ALA B CA 1
ATOM 3384 C C . ALA B 1 139 ? -12.906 -2.736 -4.703 1 81.12 139 ALA B C 1
ATOM 3386 O O . ALA B 1 139 ? -12.562 -3.564 -3.855 1 81.12 139 ALA B O 1
ATOM 3387 N N . ASN B 1 140 ? -12.562 -2.824 -5.961 1 85.12 140 ASN B N 1
ATOM 3388 C CA . ASN B 1 140 ? -12.172 -4.137 -6.461 1 85.12 140 ASN B CA 1
ATOM 3389 C C . ASN B 1 140 ? -10.656 -4.324 -6.418 1 85.12 140 ASN B C 1
ATOM 3391 O O . ASN B 1 140 ? -10.133 -5.328 -6.906 1 85.12 140 ASN B O 1
ATOM 3395 N N . ASN B 1 141 ? -9.953 -3.385 -5.805 1 88.81 141 ASN B N 1
ATOM 3396 C CA . ASN B 1 141 ? -8.5 -3.488 -5.727 1 88.81 141 ASN B CA 1
ATOM 3397 C C . ASN B 1 141 ? -8.008 -3.359 -4.289 1 88.81 141 ASN B C 1
ATOM 3399 O O . ASN B 1 141 ? -7.719 -2.254 -3.824 1 88.81 141 ASN B O 1
ATOM 3403 N N . PRO B 1 142 ? -7.832 -4.484 -3.686 1 92.81 142 PRO B N 1
ATOM 3404 C CA . PRO B 1 142 ? -7.434 -4.453 -2.275 1 92.81 142 PRO B CA 1
ATOM 3405 C C . PRO B 1 142 ? -6.027 -3.889 -2.072 1 92.81 142 PRO B C 1
ATOM 3407 O O . PRO B 1 142 ? -5.656 -3.533 -0.952 1 92.81 142 PRO B O 1
ATOM 3410 N N . LEU B 1 143 ? -5.215 -3.76 -3.098 1 91.75 143 LEU B N 1
ATOM 3411 C CA . LEU B 1 143 ? -3.863 -3.221 -3.006 1 91.75 143 LEU B CA 1
ATOM 3412 C C . LEU B 1 143 ? -3.895 -1.727 -2.695 1 91.75 143 LEU B C 1
ATOM 3414 O O . LEU B 1 143 ? -2.881 -1.149 -2.299 1 91.75 143 LEU B O 1
ATOM 3418 N N . PHE B 1 144 ? -5.062 -1.166 -2.805 1 90.88 144 PHE B N 1
ATOM 3419 C CA . PHE B 1 144 ? -5.125 0.284 -2.67 1 90.88 144 PHE B CA 1
ATOM 3420 C C . PHE B 1 144 ? -5.996 0.682 -1.483 1 90.88 144 PHE B C 1
ATOM 3422 O O . PHE B 1 144 ? -6.246 1.868 -1.26 1 90.88 144 PHE B O 1
ATOM 3429 N N . TYR B 1 145 ? -6.414 -0.276 -0.724 1 92.19 145 TYR B N 1
ATOM 3430 C CA . TYR B 1 145 ? -7.312 0.016 0.385 1 92.19 145 TYR B CA 1
ATOM 3431 C C . TYR B 1 145 ? -6.633 0.903 1.422 1 92.19 145 TYR B C 1
ATOM 3433 O O . TYR B 1 145 ? -7.301 1.668 2.125 1 92.19 145 TYR B O 1
ATOM 3441 N N . ASP B 1 146 ? -5.324 0.916 1.414 1 93.06 146 ASP B N 1
ATOM 3442 C CA . ASP B 1 146 ? -4.574 1.714 2.381 1 93.06 146 ASP B CA 1
ATOM 3443 C C . ASP B 1 146 ? -4.246 3.094 1.813 1 93.06 146 ASP B C 1
ATOM 3445 O O . ASP B 1 146 ? -3.52 3.869 2.439 1 93.06 146 ASP B O 1
ATOM 3449 N N . HIS B 1 147 ? -4.855 3.418 0.707 1 94.81 147 HIS B N 1
ATOM 3450 C CA . HIS B 1 147 ? -4.422 4.641 0.041 1 94.81 147 HIS B CA 1
ATOM 3451 C C . HIS B 1 147 ? -5.59 5.598 -0.171 1 94.81 147 HIS B C 1
ATOM 3453 O O . HIS B 1 147 ? -5.402 6.719 -0.649 1 94.81 147 HIS B O 1
ATOM 3459 N N . ALA B 1 148 ? -6.777 5.133 0.176 1 96 148 ALA B N 1
ATOM 3460 C CA . ALA B 1 148 ? -7.977 5.934 -0.076 1 96 148 ALA B CA 1
ATOM 3461 C C . ALA B 1 148 ? -9.125 5.5 0.83 1 96 148 ALA B C 1
ATOM 3463 O O . ALA B 1 148 ? -9.039 4.473 1.504 1 96 148 ALA B O 1
ATOM 3464 N N . TRP B 1 149 ? -10.094 6.34 0.912 1 96.62 149 TRP B N 1
ATOM 3465 C CA . TRP B 1 149 ? -11.406 5.926 1.409 1 96.62 149 TRP B CA 1
ATOM 3466 C C . TRP B 1 149 ? -12.203 5.223 0.318 1 96.62 149 TRP B C 1
ATOM 3468 O O . TRP B 1 149 ? -12.562 5.832 -0.692 1 96.62 149 TRP B O 1
ATOM 3478 N N . ILE B 1 150 ? -12.43 3.938 0.522 1 93.88 150 ILE B N 1
ATOM 3479 C CA . ILE B 1 150 ? -13.148 3.156 -0.477 1 93.88 150 ILE B CA 1
ATOM 3480 C C . ILE B 1 150 ? -14.656 3.34 -0.288 1 93.88 150 ILE B C 1
ATOM 3482 O O . ILE B 1 150 ? -15.203 2.986 0.759 1 93.88 150 ILE B O 1
ATOM 3486 N N . VAL B 1 151 ? -15.258 3.939 -1.285 1 91.5 151 VAL B N 1
ATOM 3487 C CA . VAL B 1 151 ? -16.703 4.18 -1.318 1 91.5 151 VAL B CA 1
ATOM 3488 C C . VAL B 1 151 ? -17.297 3.525 -2.559 1 91.5 151 VAL B C 1
ATOM 3490 O O . VAL B 1 151 ? -16.938 3.865 -3.688 1 91.5 151 VAL B O 1
ATOM 3493 N N . ASN B 1 152 ? -18.172 2.604 -2.408 1 85.31 152 ASN B N 1
ATOM 3494 C CA . ASN B 1 152 ? -18.625 1.766 -3.518 1 85.31 152 ASN B CA 1
ATOM 3495 C C . ASN B 1 152 ? -19.797 2.391 -4.258 1 85.31 152 ASN B C 1
ATOM 3497 O O . ASN B 1 152 ? -20.5 1.708 -5.008 1 85.31 152 ASN B O 1
ATOM 3501 N N . PHE B 1 153 ? -20.109 3.648 -4 1 87.69 153 PHE B N 1
ATOM 3502 C CA . PHE B 1 153 ? -21.141 4.379 -4.727 1 87.69 153 PHE B CA 1
ATOM 3503 C C . PHE B 1 153 ? -20.688 5.809 -5.008 1 87.69 153 PHE B C 1
ATOM 3505 O O . PHE B 1 153 ? -19.797 6.324 -4.348 1 87.69 153 PHE B O 1
ATOM 3512 N N . GLN B 1 154 ? -21.359 6.41 -5.945 1 90.88 154 GLN B N 1
ATOM 3513 C CA . GLN B 1 154 ? -20.953 7.758 -6.34 1 90.88 154 GLN B CA 1
ATOM 3514 C C . GLN B 1 154 ? -21.609 8.805 -5.434 1 90.88 154 GLN B C 1
ATOM 3516 O O . GLN B 1 154 ? -22.781 8.695 -5.086 1 90.88 154 GLN B O 1
ATOM 3521 N N . LEU B 1 155 ? -20.859 9.758 -5.102 1 94.62 155 LEU B N 1
ATOM 3522 C CA . LEU B 1 155 ? -21.328 10.891 -4.309 1 94.62 155 LEU B CA 1
ATOM 3523 C C . LEU B 1 155 ? -21.938 11.961 -5.203 1 94.62 155 LEU B C 1
ATOM 3525 O O . LEU B 1 155 ? -21.609 12.055 -6.387 1 94.62 155 LEU B O 1
ATOM 3529 N N . ASP B 1 156 ? -22.891 12.68 -4.637 1 94.44 156 ASP B N 1
ATOM 3530 C CA . ASP B 1 156 ? -23.422 13.836 -5.352 1 94.44 156 ASP B CA 1
ATOM 3531 C C . ASP B 1 156 ? -22.422 14.992 -5.34 1 94.44 156 ASP B C 1
ATOM 3533 O O . ASP B 1 156 ? -22.422 15.812 -4.418 1 94.44 156 ASP B O 1
ATOM 3537 N N . PHE B 1 157 ? -21.719 15.094 -6.391 1 93.06 157 PHE B N 1
ATOM 3538 C CA . PHE B 1 157 ? -20.609 16.031 -6.512 1 93.06 157 PHE B CA 1
ATOM 3539 C C . PHE B 1 157 ? -21.109 17.469 -6.492 1 93.06 157 PHE B C 1
ATOM 3541 O O . PHE B 1 157 ? -20.469 18.359 -5.922 1 93.06 157 PHE B O 1
ATOM 3548 N N . ASN B 1 158 ? -22.219 17.688 -7.074 1 93.94 158 ASN B N 1
ATOM 3549 C CA . ASN B 1 158 ? -22.797 19.031 -7.117 1 93.94 158 ASN B CA 1
ATOM 3550 C C . ASN B 1 158 ? -23.141 19.531 -5.719 1 93.94 158 ASN B C 1
ATOM 3552 O O . ASN B 1 158 ? -22.906 20.703 -5.398 1 93.94 158 ASN B O 1
ATOM 3556 N N . LEU B 1 159 ? -23.703 18.688 -4.977 1 96.12 159 LEU B N 1
ATOM 3557 C CA . LEU B 1 159 ? -24.047 19.047 -3.605 1 96.12 159 LEU B CA 1
ATOM 3558 C C . LEU B 1 159 ? -22.781 19.359 -2.805 1 96.12 159 LEU B C 1
ATOM 3560 O O . LEU B 1 159 ? -22.75 20.328 -2.027 1 96.12 159 LEU B O 1
ATOM 3564 N N . ILE B 1 160 ? -21.797 18.594 -3.045 1 97.25 160 ILE B N 1
ATOM 3565 C CA . ILE B 1 160 ? -20.531 18.797 -2.346 1 97.25 160 ILE B CA 1
ATOM 3566 C C . ILE B 1 160 ? -19.922 20.156 -2.75 1 97.25 160 ILE B C 1
ATOM 3568 O O . ILE B 1 160 ? -19.453 20.906 -1.898 1 97.25 160 ILE B O 1
ATOM 3572 N N . GLU B 1 161 ? -19.984 20.422 -3.957 1 96.81 161 GLU B N 1
ATOM 3573 C CA . GLU B 1 161 ? -19.438 21.688 -4.469 1 96.81 161 GLU B CA 1
ATOM 3574 C C . GLU B 1 161 ? -20.141 22.891 -3.824 1 96.81 161 GLU B C 1
ATOM 3576 O O . GLU B 1 161 ? -19.5 23.891 -3.523 1 96.81 161 GLU B O 1
ATOM 3581 N N . LYS B 1 162 ? -21.359 22.75 -3.604 1 97.44 162 LYS B N 1
ATOM 3582 C CA . LYS B 1 162 ? -22.156 23.828 -3.002 1 97.44 162 LYS B CA 1
ATOM 3583 C C . LYS B 1 162 ? -21.766 24.031 -1.541 1 97.44 162 LYS B C 1
ATOM 3585 O O . LYS B 1 162 ? -21.984 25.109 -0.982 1 97.44 162 LYS B O 1
ATOM 3590 N N . ALA B 1 163 ? -21.219 23.031 -0.976 1 98.19 163 ALA B N 1
ATOM 3591 C CA . ALA B 1 163 ? -20.859 23.078 0.437 1 98.19 163 ALA B CA 1
ATOM 3592 C C . ALA B 1 163 ? -19.516 23.781 0.629 1 98.19 163 ALA B C 1
ATOM 3594 O O . ALA B 1 163 ? -19.234 24.297 1.713 1 98.19 163 ALA B O 1
ATOM 3595 N N . ILE B 1 164 ? -18.719 23.875 -0.372 1 98 164 ILE B N 1
ATOM 3596 C CA . ILE B 1 164 ? -17.312 24.281 -0.292 1 98 164 ILE B CA 1
ATOM 3597 C C . ILE B 1 164 ? -17.219 25.734 0.158 1 98 164 ILE B C 1
ATOM 3599 O O . ILE B 1 164 ? -16.5 26.047 1.105 1 98 164 ILE B O 1
ATOM 3603 N N . PRO B 1 165 ? -18.062 26.625 -0.378 1 98.06 165 PRO B N 1
ATOM 3604 C CA . PRO B 1 165 ? -17.953 28.031 0.027 1 98.06 165 PRO B CA 1
ATOM 3605 C C . PRO B 1 165 ? -18.328 28.25 1.493 1 98.06 165 PRO B C 1
ATOM 3607 O O . PRO B 1 165 ? -17.859 29.203 2.115 1 98.06 165 PRO B O 1
ATOM 3610 N N . ILE B 1 166 ? -19.062 27.391 2.039 1 98.31 166 ILE B N 1
ATOM 3611 C CA . ILE B 1 166 ? -19.484 27.5 3.434 1 98.31 166 ILE B CA 1
ATOM 3612 C C . ILE B 1 166 ? -18.281 27.25 4.348 1 98.31 166 ILE B C 1
ATOM 3614 O O . ILE B 1 166 ? -18.172 27.859 5.414 1 98.31 166 ILE B O 1
ATOM 3618 N N . LEU B 1 167 ? -17.391 26.438 3.871 1 98.5 167 LEU B N 1
ATOM 3619 C CA . LEU B 1 167 ? -16.25 26 4.676 1 98.5 167 LEU B CA 1
ATOM 3620 C C . LEU B 1 167 ? -15.062 26.953 4.496 1 98.5 167 LEU B C 1
ATOM 3622 O O . LEU B 1 167 ? -14.234 27.094 5.402 1 98.5 167 LEU B O 1
ATOM 3626 N N . GLU B 1 168 ? -14.969 27.516 3.344 1 98.62 168 GLU B N 1
ATOM 3627 C CA . GLU B 1 168 ? -13.859 28.422 3.072 1 98.62 168 GLU B CA 1
ATOM 3628 C C . GLU B 1 168 ? -13.992 29.703 3.877 1 98.62 168 GLU B C 1
ATOM 3630 O O . GLU B 1 168 ? -15.094 30.234 4.039 1 98.62 168 GLU B O 1
ATOM 3635 N N . GLY B 1 169 ? -12.867 30.188 4.371 1 98.25 169 GLY B N 1
ATOM 3636 C CA . GLY B 1 169 ? -12.844 31.359 5.223 1 98.25 169 GLY B CA 1
ATOM 3637 C C . GLY B 1 169 ? -12.43 31.062 6.648 1 98.25 169 GLY B C 1
ATOM 3638 O O . GLY B 1 169 ? -11.82 30.031 6.918 1 98.25 169 GLY B O 1
ATOM 3639 N N . THR B 1 170 ? -12.617 32.062 7.457 1 98.31 170 THR B N 1
ATOM 3640 C CA . THR B 1 170 ? -12.227 31.969 8.859 1 98.31 170 THR B CA 1
ATOM 3641 C C . THR B 1 170 ? -13.414 31.562 9.727 1 98.31 170 THR B C 1
ATOM 3643 O O . THR B 1 170 ? -14.438 32.25 9.742 1 98.31 170 THR B O 1
ATOM 3646 N N . HIS B 1 171 ? -13.25 30.391 10.359 1 98.25 171 HIS B N 1
ATOM 3647 C CA . HIS B 1 171 ? -14.312 29.859 11.195 1 98.25 171 HIS B CA 1
ATOM 3648 C C . HIS B 1 171 ? -13.75 29.172 12.438 1 98.25 171 HIS B C 1
ATOM 3650 O O . HIS B 1 171 ? -12.539 28.953 12.531 1 98.25 171 HIS B O 1
ATOM 3656 N N . ASN B 1 172 ? -14.633 29.047 13.43 1 97.75 172 ASN B N 1
ATOM 3657 C CA . ASN B 1 172 ? -14.336 28.109 14.5 1 97.75 172 ASN B CA 1
ATOM 3658 C C . ASN B 1 172 ? -14.68 26.672 14.102 1 97.75 172 ASN B C 1
ATOM 3660 O O . ASN B 1 172 ? -15.852 26.312 14.016 1 97.75 172 ASN B O 1
ATOM 3664 N N . PHE B 1 173 ? -13.688 25.875 13.953 1 98.12 173 PHE B N 1
ATOM 3665 C CA . PHE B 1 173 ? -13.891 24.547 13.398 1 98.12 173 PHE B CA 1
ATOM 3666 C C . PHE B 1 173 ? -13.93 23.5 14.508 1 98.12 173 PHE B C 1
ATOM 3668 O O . PHE B 1 173 ? -13.648 22.328 14.273 1 98.12 173 PHE B O 1
ATOM 3675 N N . TRP B 1 174 ? -14.266 23.828 15.656 1 97.75 174 TRP B N 1
ATOM 3676 C CA . TRP B 1 174 ? -14.227 22.906 16.781 1 97.75 174 TRP B CA 1
ATOM 3677 C C . TRP B 1 174 ? -15.203 21.75 16.578 1 97.75 174 TRP B C 1
ATOM 3679 O O . TRP B 1 174 ? -14.938 20.625 17 1 97.75 174 TRP B O 1
ATOM 3689 N N . SER B 1 175 ? -16.359 22 15.922 1 97.88 175 SER B N 1
ATOM 3690 C CA . SER B 1 175 ? -17.297 20.938 15.586 1 97.88 175 SER B CA 1
ATOM 3691 C C . SER B 1 175 ? -16.641 19.859 14.734 1 97.88 175 SER B C 1
ATOM 3693 O O . SER B 1 175 ? -17.109 18.719 14.695 1 97.88 175 SER B O 1
ATOM 3695 N N . PHE B 1 176 ? -15.547 20.219 14.07 1 98.25 176 PHE B N 1
ATOM 3696 C CA . PHE B 1 176 ? -14.844 19.312 13.172 1 98.25 176 PHE B CA 1
ATOM 3697 C C . PHE B 1 176 ? -13.516 18.875 13.781 1 98.25 176 PHE B C 1
ATOM 3699 O O . PHE B 1 176 ? -12.547 18.625 13.062 1 98.25 176 PHE B O 1
ATOM 3706 N N . SER B 1 177 ? -13.438 18.812 15.039 1 97.75 177 SER B N 1
ATOM 3707 C CA . SER B 1 177 ? -12.18 18.469 15.695 1 97.75 177 SER B CA 1
ATOM 3708 C C . SER B 1 177 ? -12.422 17.641 16.953 1 97.75 177 SER B C 1
ATOM 3710 O O . SER B 1 177 ? -13.438 17.812 17.625 1 97.75 177 SER B O 1
ATOM 3712 N N . THR B 1 178 ? -11.508 16.781 17.234 1 95.56 178 THR B N 1
ATOM 3713 C CA . THR B 1 178 ? -11.555 16.016 18.469 1 95.56 178 THR B CA 1
ATOM 3714 C C . THR B 1 178 ? -10.688 16.656 19.547 1 95.56 178 THR B C 1
ATOM 3716 O O . THR B 1 178 ? -10.477 16.078 20.609 1 95.56 178 THR B O 1
ATOM 3719 N N . ALA B 1 179 ? -10.195 17.828 19.266 1 93.44 179 ALA B N 1
ATOM 3720 C CA . ALA B 1 179 ? -9.383 18.531 20.25 1 93.44 179 ALA B CA 1
ATOM 3721 C C . ALA B 1 179 ? -10.188 18.812 21.516 1 93.44 179 ALA B C 1
ATOM 3723 O O . ALA B 1 179 ? -11.367 19.141 21.453 1 93.44 179 ALA B O 1
ATOM 3724 N N . ASP B 1 180 ? -9.531 18.703 22.609 1 92.25 180 ASP B N 1
ATOM 3725 C CA . ASP B 1 180 ? -10.203 18.812 23.891 1 92.25 180 ASP B CA 1
ATOM 3726 C C . ASP B 1 180 ? -10.578 20.266 24.188 1 92.25 180 ASP B C 1
ATOM 3728 O O . ASP B 1 180 ? -11.508 20.516 24.953 1 92.25 180 ASP B O 1
ATOM 3732 N N . LYS B 1 181 ? -9.789 21.188 23.688 1 91.06 181 LYS B N 1
ATOM 3733 C CA . LYS B 1 181 ? -10.047 22.609 23.922 1 91.06 181 LYS B CA 1
ATOM 3734 C C . LYS B 1 181 ? -10.32 23.344 22.609 1 91.06 181 LYS B C 1
ATOM 3736 O O . LYS B 1 181 ? -9.82 22.953 21.562 1 91.06 181 LYS B O 1
ATOM 3741 N N . ASP B 1 182 ? -11.148 24.234 22.781 1 87.38 182 ASP B N 1
ATOM 3742 C CA . ASP B 1 182 ? -11.375 25.125 21.656 1 87.38 182 ASP B CA 1
ATOM 3743 C C . ASP B 1 182 ? -10.133 25.969 21.359 1 87.38 182 ASP B C 1
ATOM 3745 O O . ASP B 1 182 ? -9.727 26.781 22.188 1 87.38 182 ASP B O 1
ATOM 3749 N N . LYS B 1 183 ? -9.562 25.719 20.219 1 84.25 183 LYS B N 1
ATOM 3750 C CA . LYS B 1 183 ? -8.305 26.391 19.875 1 84.25 183 LYS B CA 1
ATOM 3751 C C . LYS B 1 183 ? -8.555 27.609 19 1 84.25 183 LYS B C 1
ATOM 3753 O O . LYS B 1 183 ? -7.609 28.188 18.453 1 84.25 183 LYS B O 1
ATOM 3758 N N . GLY B 1 184 ? -9.789 27.938 18.828 1 86.06 184 GLY B N 1
ATOM 3759 C CA . GLY B 1 184 ? -10.133 29.188 18.172 1 86.06 184 GLY B CA 1
ATOM 3760 C C . GLY B 1 184 ? -10.336 29.031 16.672 1 86.06 184 GLY B C 1
ATOM 3761 O O . GLY B 1 184 ? -10.805 27.984 16.219 1 86.06 184 GLY B O 1
ATOM 3762 N N . LEU B 1 185 ? -10.023 30.156 16.062 1 95.12 185 LEU B N 1
ATOM 3763 C CA . LEU B 1 185 ? -10.375 30.281 14.648 1 95.12 185 LEU B CA 1
ATOM 3764 C C . LEU B 1 185 ? -9.273 29.703 13.766 1 95.12 185 LEU B C 1
ATOM 3766 O O . LEU B 1 185 ? -8.102 29.719 14.133 1 95.12 185 LEU B O 1
ATOM 3770 N N . ARG B 1 186 ? -9.641 29.109 12.727 1 97.06 186 ARG B N 1
ATOM 3771 C CA . ARG B 1 186 ? -8.773 28.703 11.625 1 97.06 186 ARG B CA 1
ATOM 3772 C C . ARG B 1 186 ? -9.305 29.219 10.297 1 97.06 186 ARG B C 1
ATOM 3774 O O . ARG B 1 186 ? -10.5 29.484 10.156 1 97.06 186 ARG B O 1
ATOM 3781 N N . THR B 1 187 ? -8.352 29.375 9.383 1 98.31 187 THR B N 1
ATOM 3782 C CA . THR B 1 187 ? -8.75 29.828 8.062 1 98.31 187 THR B CA 1
ATOM 3783 C C . THR B 1 187 ? -8.492 28.766 7.008 1 98.31 187 THR B C 1
ATOM 3785 O O . THR B 1 187 ? -7.371 28.266 6.883 1 98.31 187 THR B O 1
ATOM 3788 N N . ILE B 1 188 ? -9.516 28.406 6.312 1 98.69 188 ILE B N 1
ATOM 3789 C CA . ILE B 1 188 ? -9.375 27.625 5.09 1 98.69 188 ILE B CA 1
ATOM 3790 C C . ILE B 1 188 ? -9.328 28.547 3.881 1 98.69 188 ILE B C 1
ATOM 3792 O O . ILE B 1 188 ? -10.305 29.234 3.586 1 98.69 188 ILE B O 1
ATOM 3796 N N . HIS B 1 189 ? -8.266 28.5 3.197 1 98.62 189 HIS B N 1
ATOM 3797 C CA . HIS B 1 189 ? -8.062 29.375 2.055 1 98.62 189 HIS B CA 1
ATOM 3798 C C . HIS B 1 189 ? -8.789 28.859 0.82 1 98.62 189 HIS B C 1
ATOM 3800 O O . HIS B 1 189 ? -9.367 29.641 0.06 1 98.62 189 HIS B O 1
ATOM 3806 N N . LYS B 1 190 ? -8.688 27.578 0.675 1 98.44 190 LYS B N 1
ATOM 3807 C CA . LYS B 1 190 ? -9.234 27 -0.553 1 98.44 190 LYS B CA 1
ATOM 3808 C C . LYS B 1 190 ? -9.5 25.516 -0.395 1 98.44 190 LYS B C 1
ATOM 3810 O O . LYS B 1 190 ? -8.711 24.797 0.222 1 98.44 190 LYS B O 1
ATOM 3815 N N . ILE B 1 191 ? -10.609 25.094 -0.969 1 98.56 191 ILE B N 1
ATOM 3816 C CA . ILE B 1 191 ? -10.898 23.688 -1.14 1 98.56 191 ILE B CA 1
ATOM 3817 C C . ILE B 1 191 ? -11.109 23.375 -2.619 1 98.56 191 ILE B C 1
ATOM 3819 O O . ILE B 1 191 ? -12 23.938 -3.26 1 98.56 191 ILE B O 1
ATOM 3823 N N . ASP B 1 192 ? -10.312 22.547 -3.145 1 98.12 192 ASP B N 1
ATOM 3824 C CA . ASP B 1 192 ? -10.438 22.125 -4.535 1 98.12 192 ASP B CA 1
ATOM 3825 C C . ASP B 1 192 ? -10.938 20.688 -4.629 1 98.12 192 ASP B C 1
ATOM 3827 O O . ASP B 1 192 ? -10.5 19.812 -3.875 1 98.12 192 ASP B O 1
ATOM 3831 N N . LEU B 1 193 ? -11.859 20.547 -5.523 1 96.5 193 LEU B N 1
ATOM 3832 C CA . LEU B 1 193 ? -12.453 19.234 -5.777 1 96.5 193 LEU B CA 1
ATOM 3833 C C . LEU B 1 193 ? -12.203 18.797 -7.219 1 96.5 193 LEU B C 1
ATOM 3835 O O . LEU B 1 193 ? -12.438 19.562 -8.156 1 96.5 193 LEU B O 1
ATOM 3839 N N . LYS B 1 194 ? -11.664 17.562 -7.312 1 95.94 194 LYS B N 1
ATOM 3840 C CA . LYS B 1 194 ? -11.438 16.984 -8.633 1 95.94 194 LYS B CA 1
ATOM 3841 C C . LYS B 1 194 ? -11.914 15.539 -8.695 1 95.94 194 LYS B C 1
ATOM 3843 O O . LYS B 1 194 ? -11.789 14.797 -7.723 1 95.94 194 LYS B O 1
ATOM 3848 N N . GLN B 1 195 ? -12.508 15.203 -9.773 1 92.31 195 GLN B N 1
ATOM 3849 C CA . GLN B 1 195 ? -12.867 13.812 -10.023 1 92.31 195 GLN B CA 1
ATOM 3850 C C . GLN B 1 195 ? -12.164 13.281 -11.266 1 92.31 195 GLN B C 1
ATOM 3852 O O . GLN B 1 195 ? -12.219 13.898 -12.328 1 92.31 195 GLN B O 1
ATOM 3857 N N . GLU B 1 196 ? -11.422 12.156 -11.062 1 91.31 196 GLU B N 1
ATOM 3858 C CA . GLU B 1 196 ? -10.719 11.508 -12.172 1 91.31 196 GLU B CA 1
ATOM 3859 C C . GLU B 1 196 ? -10.656 10 -11.977 1 91.31 196 GLU B C 1
ATOM 3861 O O . GLU B 1 196 ? -10.297 9.516 -10.898 1 91.31 196 GLU B O 1
ATOM 3866 N N . ASP B 1 197 ? -10.945 9.141 -13.047 1 85.44 197 ASP B N 1
ATOM 3867 C CA . ASP B 1 197 ? -10.781 7.688 -13.07 1 85.44 197 ASP B CA 1
ATOM 3868 C C . ASP B 1 197 ? -11.406 7.043 -11.836 1 85.44 197 ASP B C 1
ATOM 3870 O O . ASP B 1 197 ? -10.75 6.27 -11.133 1 85.44 197 ASP B O 1
ATOM 3874 N N . ASN B 1 198 ? -12.547 7.391 -11.406 1 89.56 198 ASN B N 1
ATOM 3875 C CA . ASN B 1 198 ? -13.32 6.816 -10.312 1 89.56 198 ASN B CA 1
ATOM 3876 C C . ASN B 1 198 ? -12.758 7.223 -8.953 1 89.56 198 ASN B C 1
ATOM 3878 O O . ASN B 1 198 ? -12.945 6.516 -7.961 1 89.56 198 ASN B O 1
ATOM 3882 N N . LYS B 1 199 ? -12.039 8.312 -8.953 1 93.94 199 LYS B N 1
ATOM 3883 C CA . LYS B 1 199 ? -11.484 8.844 -7.711 1 93.94 199 LYS B CA 1
ATOM 3884 C C . LYS B 1 199 ? -11.898 10.297 -7.5 1 93.94 199 LYS B C 1
ATOM 3886 O O . LYS B 1 199 ? -12.102 11.031 -8.469 1 93.94 199 LYS B O 1
ATOM 3891 N N . VAL B 1 200 ? -12.055 10.609 -6.277 1 95.62 200 VAL B N 1
ATOM 3892 C CA . VAL B 1 200 ? -12.312 11.992 -5.879 1 95.62 200 VAL B CA 1
ATOM 3893 C C . VAL B 1 200 ? -11.109 12.531 -5.102 1 95.62 200 VAL B C 1
ATOM 3895 O O . VAL B 1 200 ? -10.648 11.898 -4.148 1 95.62 200 VAL B O 1
ATOM 3898 N N . TYR B 1 201 ? -10.625 13.602 -5.594 1 97.88 201 TYR B N 1
ATOM 3899 C CA . TYR B 1 201 ? -9.539 14.312 -4.93 1 97.88 201 TYR B CA 1
ATOM 3900 C C . TYR B 1 201 ? -10.047 15.578 -4.246 1 97.88 201 TYR B C 1
ATOM 3902 O O . TYR B 1 201 ? -10.656 16.438 -4.891 1 97.88 201 TYR B O 1
ATOM 3910 N N . ILE B 1 202 ? -9.828 15.672 -2.959 1 98.5 202 ILE B N 1
ATOM 3911 C CA . ILE B 1 202 ? -10.195 16.859 -2.199 1 98.5 202 ILE B CA 1
ATOM 3912 C C . ILE B 1 202 ? -8.945 17.516 -1.624 1 98.5 202 ILE B C 1
ATOM 3914 O O . ILE B 1 202 ? -8.289 16.953 -0.745 1 98.5 202 ILE B O 1
ATOM 3918 N N . TYR B 1 203 ? -8.633 18.656 -2.115 1 98.81 203 TYR B N 1
ATOM 3919 C CA . TYR B 1 203 ? -7.508 19.438 -1.59 1 98.81 203 TYR B CA 1
ATOM 3920 C C . TYR B 1 203 ? -7.992 20.531 -0.651 1 98.81 203 TYR B C 1
ATOM 3922 O O . TYR B 1 203 ? -8.859 21.328 -1.016 1 98.81 203 TYR B O 1
ATOM 3930 N N . ILE B 1 204 ? -7.469 20.594 0.512 1 98.81 204 ILE B N 1
ATOM 3931 C CA . ILE B 1 204 ? -7.84 21.594 1.495 1 98.81 204 ILE B CA 1
ATOM 3932 C C . ILE B 1 204 ? -6.598 22.375 1.936 1 98.81 204 ILE B C 1
ATOM 3934 O O . ILE B 1 204 ? -5.672 21.797 2.51 1 98.81 204 ILE B O 1
ATOM 3938 N N . THR B 1 205 ? -6.625 23.625 1.63 1 98.81 205 THR B N 1
ATOM 3939 C CA . THR B 1 205 ? -5.512 24.5 1.979 1 98.81 205 THR B CA 1
ATOM 3940 C C . THR B 1 205 ? -5.922 25.484 3.068 1 98.81 205 THR B C 1
ATOM 3942 O O . THR B 1 205 ? -6.965 26.125 2.965 1 98.81 205 THR B O 1
ATOM 3945 N N . GLY B 1 206 ? -5.117 25.547 4.07 1 98.31 206 GLY B N 1
ATOM 3946 C CA . GLY B 1 206 ? -5.391 26.469 5.164 1 98.31 206 GLY B CA 1
ATOM 3947 C C . GLY B 1 206 ? -4.156 26.828 5.965 1 98.31 206 GLY B C 1
ATOM 3948 O O . GLY B 1 206 ? -3.061 26.344 5.684 1 98.31 206 GLY B O 1
ATOM 3949 N N . ASP B 1 207 ? -4.309 27.672 6.941 1 96.19 207 ASP B N 1
ATOM 3950 C CA . ASP B 1 207 ? -3.184 28.156 7.742 1 96.19 207 ASP B CA 1
ATOM 3951 C C . ASP B 1 207 ? -2.824 27.156 8.836 1 96.19 207 ASP B C 1
ATOM 3953 O O . ASP B 1 207 ? -1.724 27.203 9.391 1 96.19 207 ASP B O 1
ATOM 3957 N N . GLY B 1 208 ? -3.652 26.375 9.156 1 95.06 208 GLY B N 1
ATOM 3958 C CA . GLY B 1 208 ? -3.504 25.344 10.18 1 95.06 208 GLY B CA 1
ATOM 3959 C C . GLY B 1 208 ? -4.77 24.547 10.398 1 95.06 208 GLY B C 1
ATOM 3960 O O . GLY B 1 208 ? -5.863 24.984 10.055 1 95.06 208 GLY B O 1
ATOM 3961 N N . PHE B 1 209 ? -4.559 23.438 10.961 1 96.81 209 PHE B N 1
ATOM 3962 C CA . PHE B 1 209 ? -5.703 22.562 11.156 1 96.81 209 PHE B CA 1
ATOM 3963 C C . PHE B 1 209 ? -5.703 21.984 12.57 1 96.81 209 PHE B C 1
ATOM 3965 O O . PHE B 1 209 ? -4.648 21.641 13.109 1 96.81 209 PHE B O 1
ATOM 3972 N N . LEU B 1 210 ? -6.867 21.844 13.094 1 96.25 210 LEU B N 1
ATOM 3973 C CA . LEU B 1 210 ? -7.035 21.172 14.383 1 96.25 210 LEU B CA 1
ATOM 3974 C C . LEU B 1 210 ? -6.934 19.656 14.234 1 96.25 210 LEU B C 1
ATOM 3976 O O . LEU B 1 210 ? -6.953 19.141 13.109 1 96.25 210 LEU B O 1
ATOM 3980 N N . ARG B 1 211 ? -6.824 19.016 15.445 1 95.31 211 ARG B N 1
ATOM 3981 C CA . ARG B 1 211 ? -6.801 17.562 15.445 1 95.31 211 ARG B CA 1
ATOM 3982 C C . ARG B 1 211 ? -8.039 16.984 14.75 1 95.31 211 ARG B C 1
ATOM 3984 O O . ARG B 1 211 ? -9.164 17.391 15.062 1 95.31 211 ARG B O 1
ATOM 3991 N N . SER B 1 212 ? -7.883 16.156 13.75 1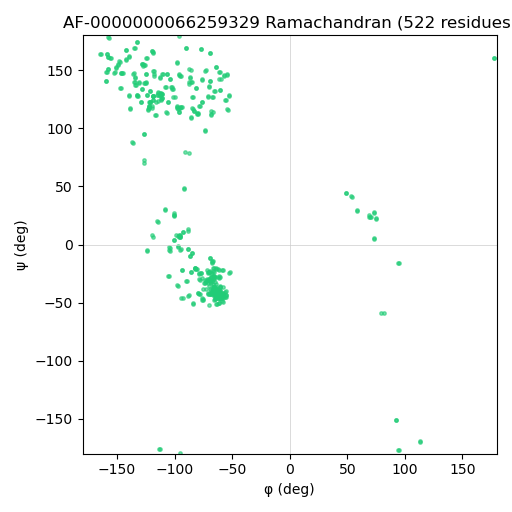 97.12 212 SER B N 1
ATOM 3992 C CA . SER B 1 212 ? -8.922 15.422 13.031 1 97.12 212 SER B CA 1
ATOM 3993 C C . SER B 1 212 ? -9.719 16.344 12.125 1 97.12 212 SER B C 1
ATOM 3995 O O . SER B 1 212 ? -10.68 15.914 11.477 1 97.12 212 SER B O 1
ATOM 3997 N N . MET B 1 213 ? -9.352 17.547 12.023 1 97.94 213 MET B N 1
ATOM 3998 C CA . MET B 1 213 ? -10.18 18.562 11.391 1 97.94 213 MET B CA 1
ATOM 3999 C C . MET B 1 213 ? -10.438 18.219 9.93 1 97.94 213 MET B C 1
ATOM 4001 O O . MET B 1 213 ? -11.594 18.156 9.492 1 97.94 213 MET B O 1
ATOM 4005 N N . VAL B 1 214 ? -9.414 17.922 9.172 1 98.62 214 VAL B N 1
ATOM 4006 C CA . VAL B 1 214 ? -9.555 17.656 7.742 1 98.62 214 VAL B CA 1
ATOM 4007 C C . VAL B 1 214 ? -10.43 16.422 7.531 1 98.62 214 VAL B C 1
ATOM 4009 O O . VAL B 1 214 ? -11.328 16.422 6.688 1 98.62 214 VAL B O 1
ATOM 4012 N N . ARG B 1 215 ? -10.203 15.43 8.297 1 98.75 215 ARG B N 1
ATOM 4013 C CA . ARG B 1 215 ? -10.945 14.188 8.156 1 98.75 215 ARG B CA 1
ATOM 4014 C C . ARG B 1 215 ? -12.422 14.383 8.484 1 98.75 215 ARG B C 1
ATOM 4016 O O . ARG B 1 215 ? -13.289 13.773 7.859 1 98.75 215 ARG B O 1
ATOM 4023 N N . MET B 1 216 ? -12.672 15.219 9.453 1 98.56 216 MET B N 1
ATOM 4024 C CA . MET B 1 216 ? -14.07 15.438 9.836 1 98.56 216 MET B CA 1
ATOM 4025 C C . MET B 1 216 ? -14.758 16.391 8.852 1 98.56 216 MET B C 1
ATOM 4027 O O . MET B 1 216 ? -15.961 16.281 8.617 1 98.56 216 MET B O 1
ATOM 4031 N N . ILE B 1 217 ? -13.984 17.281 8.273 1 98.56 217 ILE B N 1
ATOM 4032 C CA . ILE B 1 217 ? -14.523 18.094 7.188 1 98.56 217 ILE B CA 1
ATOM 4033 C C . ILE B 1 217 ? -14.898 17.203 6.008 1 98.56 217 ILE B C 1
ATOM 4035 O O . ILE B 1 217 ? -16.016 17.312 5.477 1 98.56 217 ILE B O 1
ATOM 4039 N N . VAL B 1 218 ? -14.062 16.297 5.66 1 98.62 218 VAL B N 1
ATOM 4040 C CA . VAL B 1 218 ? -14.328 15.367 4.566 1 98.62 218 VAL B CA 1
ATOM 4041 C C . VAL B 1 218 ? -15.531 14.492 4.918 1 98.62 218 VAL B C 1
ATOM 4043 O O . VAL B 1 218 ? -16.375 14.219 4.062 1 98.62 218 VAL B O 1
ATOM 4046 N N . GLY B 1 219 ? -15.531 14.078 6.16 1 98.5 219 GLY B N 1
ATOM 4047 C CA . GLY B 1 219 ? -16.703 13.336 6.617 1 98.5 219 GLY B CA 1
ATOM 4048 C C . GLY B 1 219 ? -18 14.086 6.414 1 98.5 219 GLY B C 1
ATOM 4049 O O . GLY B 1 219 ? -19 13.508 5.98 1 98.5 219 GLY B O 1
ATOM 4050 N N . ALA B 1 220 ? -18.016 15.344 6.711 1 98.44 220 ALA B N 1
ATOM 4051 C CA . ALA B 1 220 ? -19.203 16.172 6.527 1 98.44 220 ALA B CA 1
ATOM 4052 C C . ALA B 1 220 ? -19.562 16.297 5.051 1 98.44 220 ALA B C 1
ATOM 4054 O O . ALA B 1 220 ? -20.734 16.203 4.68 1 98.44 220 ALA B O 1
ATOM 4055 N N . LEU B 1 221 ? -18.578 16.484 4.234 1 98.12 221 LEU B N 1
ATOM 4056 C CA . LEU B 1 221 ? -18.812 16.578 2.797 1 98.12 221 LEU B CA 1
ATOM 4057 C C . LEU B 1 221 ? -19.359 15.266 2.25 1 98.12 221 LEU B C 1
ATOM 4059 O O . LEU B 1 221 ? -20.266 15.273 1.408 1 98.12 221 LEU B O 1
ATOM 4063 N N . TYR B 1 222 ? -18.844 14.211 2.742 1 97.75 222 TYR B N 1
ATOM 4064 C CA . TYR B 1 222 ? -19.359 12.891 2.387 1 97.75 222 TYR B CA 1
ATOM 4065 C C . TYR B 1 222 ? -20.828 12.766 2.73 1 97.75 222 TYR B C 1
ATOM 4067 O O . TYR B 1 222 ? -21.641 12.352 1.893 1 97.75 222 TYR B O 1
ATOM 4075 N N . ASN B 1 223 ? -21.172 13.133 3.926 1 97.81 223 ASN B N 1
ATOM 4076 C CA . ASN B 1 223 ? -22.562 13.047 4.379 1 97.81 223 ASN B CA 1
ATOM 4077 C C . ASN B 1 223 ? -23.484 13.898 3.521 1 97.81 223 ASN B C 1
ATOM 4079 O O . ASN B 1 223 ? -24.625 13.523 3.275 1 97.81 223 ASN B O 1
ATOM 4083 N N . ILE B 1 224 ? -23.016 14.992 3.102 1 97.69 224 ILE B N 1
ATOM 4084 C CA . ILE B 1 224 ? -23.781 15.852 2.201 1 97.69 224 ILE B CA 1
ATOM 4085 C C . ILE B 1 224 ? -23.906 15.172 0.838 1 97.69 224 ILE B C 1
ATOM 4087 O O . ILE B 1 224 ? -25 15.164 0.246 1 97.69 224 ILE B O 1
ATOM 4091 N N . GLY B 1 225 ? -22.875 14.609 0.387 1 96.75 225 GLY B N 1
ATOM 4092 C CA . GLY B 1 225 ? -22.875 13.93 -0.9 1 96.75 225 GLY B CA 1
ATOM 4093 C C . GLY B 1 225 ? -23.828 12.758 -0.964 1 96.75 225 GLY B C 1
ATOM 4094 O O . GLY B 1 225 ? -24.344 12.43 -2.035 1 96.75 225 GLY B O 1
ATOM 4095 N N . ILE B 1 226 ? -24.062 12.164 0.213 1 96.31 226 ILE B N 1
ATOM 4096 C CA . ILE B 1 226 ? -24.969 11.031 0.23 1 96.31 226 ILE B CA 1
ATOM 4097 C C . ILE B 1 226 ? -26.344 11.484 0.729 1 96.31 226 ILE B C 1
ATOM 4099 O O . ILE B 1 226 ? -27.219 10.656 0.996 1 96.31 226 ILE B O 1
ATOM 4103 N N . LYS B 1 227 ? -26.5 12.773 0.979 1 96.69 227 LYS B N 1
ATOM 4104 C CA . LYS B 1 227 ? -27.766 13.438 1.319 1 96.69 227 LYS B CA 1
ATOM 4105 C C . LYS B 1 227 ? -28.234 13.039 2.711 1 96.69 227 LYS B C 1
ATOM 4107 O O . LYS B 1 227 ? -29.438 12.961 2.963 1 96.69 227 LYS B O 1
ATOM 4112 N N . LYS B 1 228 ? -27.344 12.633 3.496 1 96.69 228 LYS B N 1
ATOM 4113 C CA . LYS B 1 228 ? -27.656 12.375 4.898 1 96.69 228 LYS B CA 1
ATOM 4114 C C . LYS B 1 228 ? -27.891 13.672 5.66 1 96.69 228 LYS B C 1
ATOM 4116 O O . LYS B 1 228 ? -28.766 13.75 6.516 1 96.69 228 LYS B O 1
ATOM 4121 N N . TYR B 1 229 ? -27.047 14.656 5.387 1 97 229 TYR B N 1
ATOM 4122 C CA . TYR B 1 229 ? -27.172 16 5.926 1 97 229 TYR B CA 1
ATOM 4123 C C . TYR B 1 229 ? -27.234 17.031 4.809 1 97 229 TYR B C 1
ATOM 4125 O O . TYR B 1 229 ? -26.859 16.75 3.668 1 97 229 TYR B O 1
ATOM 4133 N N . ASP B 1 230 ? -27.734 18.188 5.121 1 97 230 ASP B N 1
ATOM 4134 C CA . ASP B 1 230 ? -27.828 19.234 4.102 1 97 230 ASP B CA 1
ATOM 4135 C C . ASP B 1 230 ? -26.906 20.406 4.418 1 97 230 ASP B C 1
ATOM 4137 O O . ASP B 1 230 ? -26.141 20.359 5.387 1 97 230 ASP B O 1
ATOM 4141 N N . LEU B 1 231 ? -27 21.438 3.592 1 97.81 231 LEU B N 1
ATOM 4142 C CA . LEU B 1 231 ? -26.109 22.594 3.697 1 97.81 231 LEU B CA 1
ATOM 4143 C C . LEU B 1 231 ? -26.406 23.391 4.965 1 97.81 231 LEU B C 1
ATOM 4145 O O . LEU B 1 231 ? -25.5 23.969 5.562 1 97.81 231 LEU B O 1
ATOM 4149 N N . ASN B 1 232 ? -27.594 23.375 5.387 1 97.94 232 ASN B N 1
ATOM 4150 C CA . ASN B 1 232 ? -27.969 24.078 6.613 1 97.94 232 ASN B CA 1
ATOM 4151 C C . ASN B 1 232 ? -27.312 23.438 7.84 1 97.94 232 ASN B C 1
ATOM 4153 O O . ASN B 1 232 ? -26.906 24.141 8.766 1 97.94 232 ASN B O 1
ATOM 4157 N N . HIS B 1 233 ? -27.281 22.188 7.777 1 97.81 233 HIS B N 1
ATOM 4158 C CA . HIS B 1 233 ? -26.625 21.484 8.867 1 97.81 233 HIS B CA 1
ATOM 4159 C C . HIS B 1 233 ? -25.141 21.859 8.945 1 97.81 233 HIS B C 1
ATOM 4161 O O . HIS B 1 233 ? -24.594 22.047 10.031 1 97.81 233 HIS B O 1
ATOM 4167 N N . LEU B 1 234 ? -24.547 21.969 7.828 1 98.12 234 LEU B N 1
ATOM 4168 C CA . LEU B 1 234 ? -23.141 22.344 7.766 1 98.12 234 LEU B CA 1
ATOM 4169 C C . LEU B 1 234 ? -22.906 23.719 8.375 1 98.12 234 LEU B C 1
ATOM 4171 O O . LEU B 1 234 ? -22 23.906 9.188 1 98.12 234 LEU B O 1
ATOM 4175 N N . LYS B 1 235 ? -23.734 24.609 8.023 1 97.88 235 LYS B N 1
ATOM 4176 C CA . LYS B 1 235 ? -23.672 25.953 8.578 1 97.88 235 LYS B CA 1
ATOM 4177 C C . LYS B 1 235 ? -23.875 25.938 10.094 1 97.88 235 LYS B C 1
ATOM 4179 O O . LYS B 1 235 ? -23.188 26.656 10.828 1 97.88 235 LYS B O 1
ATOM 4184 N N . TRP B 1 236 ? -24.797 25.125 10.461 1 98 236 TRP B N 1
ATOM 4185 C CA . TRP B 1 236 ? -25.094 25 11.883 1 98 236 TRP B CA 1
ATOM 4186 C C . TRP B 1 236 ? -23.875 24.5 12.656 1 98 236 TRP B C 1
ATOM 4188 O O . TRP B 1 236 ? -23.594 24.953 13.758 1 98 236 TRP B O 1
ATOM 4198 N N . LEU B 1 237 ? -23.156 23.578 12.102 1 97.94 237 LEU B N 1
ATOM 4199 C CA . LEU B 1 237 ? -21.953 23.047 12.727 1 97.94 237 LEU B CA 1
ATOM 4200 C C . LEU B 1 237 ? -20.922 24.156 12.945 1 97.94 237 LEU B C 1
ATOM 4202 O O . LEU B 1 237 ? -20.234 24.172 13.969 1 97.94 237 LEU B O 1
ATOM 4206 N N . LEU B 1 238 ? -20.797 25.062 11.977 1 97.56 238 LEU B N 1
ATOM 4207 C CA . LEU B 1 238 ? -19.844 26.156 12.07 1 97.56 238 LEU B CA 1
ATOM 4208 C C . LEU B 1 238 ? -20.312 27.203 13.078 1 97.56 238 LEU B C 1
ATOM 4210 O O . LEU B 1 238 ? -19.5 27.766 13.812 1 97.56 238 LEU B O 1
ATOM 4214 N N . ASP B 1 239 ? -21.594 27.375 13.188 1 96.81 239 ASP B N 1
ATOM 4215 C CA . ASP B 1 239 ? -22.172 28.422 14.039 1 96.81 239 ASP B CA 1
ATOM 4216 C C . ASP B 1 239 ? -22.234 27.953 15.492 1 96.81 239 ASP B C 1
ATOM 4218 O O . ASP B 1 239 ? -22.391 28.766 16.406 1 96.81 239 ASP B O 1
ATOM 4222 N N . ASN B 1 240 ? -22.188 26.672 15.672 1 96.69 240 ASN B N 1
ATOM 4223 C CA . ASN B 1 240 ? -22.312 26.094 17.016 1 96.69 240 ASN B CA 1
ATOM 4224 C C . ASN B 1 240 ? -21.141 25.156 17.328 1 96.69 240 ASN B C 1
ATOM 4226 O O . ASN B 1 240 ? -21.328 23.969 17.516 1 96.69 240 ASN B O 1
ATOM 4230 N N . PRO B 1 241 ? -20.031 25.719 17.5 1 96.75 241 PRO B N 1
ATOM 4231 C CA . PRO B 1 241 ? -18.828 24.891 17.688 1 96.75 241 PRO B CA 1
ATOM 4232 C C . PRO B 1 241 ? -18.859 24.094 19 1 96.75 241 PRO B C 1
ATOM 4234 O O . PRO B 1 241 ? -19.188 24.641 20.047 1 96.75 241 PRO B O 1
ATOM 4237 N N . LYS B 1 242 ? -18.672 22.844 18.875 1 96.38 242 LYS B N 1
ATOM 4238 C CA . LYS B 1 242 ? -18.562 21.875 19.969 1 96.38 242 LYS B CA 1
ATOM 4239 C C . LYS B 1 242 ? -17.688 20.688 19.547 1 96.38 242 LYS B C 1
ATOM 4241 O O . LYS B 1 242 ? -17.75 20.25 18.406 1 96.38 242 LYS B O 1
ATOM 4246 N N . LYS B 1 243 ? -17.031 20.172 20.5 1 95.69 243 LYS B N 1
ATOM 4247 C CA . LYS B 1 243 ? -16.094 19.094 20.203 1 95.69 243 LYS B CA 1
ATOM 4248 C C . LYS B 1 243 ? -16.766 17.953 19.438 1 95.69 243 LYS B C 1
ATOM 4250 O O . LYS B 1 243 ? -17.688 17.328 19.969 1 95.69 243 LYS B O 1
ATOM 4255 N N . GLY B 1 244 ? -16.312 17.766 18.25 1 95.25 244 GLY B N 1
ATOM 4256 C CA . GLY B 1 244 ? -16.656 16.578 17.5 1 95.25 244 GLY B CA 1
ATOM 4257 C C . GLY B 1 244 ? -18.125 16.547 17.078 1 95.25 244 GLY B C 1
ATOM 4258 O O . GLY B 1 244 ? -18.688 15.477 16.828 1 95.25 244 GLY B O 1
ATOM 4259 N N . ARG B 1 245 ? -18.75 17.562 16.953 1 96.06 245 ARG B N 1
ATOM 4260 C CA . ARG B 1 245 ? -20.172 17.641 16.688 1 96.06 245 ARG B CA 1
ATOM 4261 C C . ARG B 1 245 ? -20.5 17.141 15.281 1 96.06 245 ARG B C 1
ATOM 4263 O O . ARG B 1 245 ? -21.594 16.641 15.031 1 96.06 245 ARG B O 1
ATOM 4270 N N . ALA B 1 246 ? -19.594 17.188 14.375 1 95.75 246 ALA B N 1
ATOM 4271 C CA . ALA B 1 246 ? -19.797 16.719 13 1 95.75 246 ALA B CA 1
ATOM 4272 C C . ALA B 1 246 ? -19.891 15.203 12.938 1 95.75 246 ALA B C 1
ATOM 4274 O O . ALA B 1 246 ? -20.344 14.641 11.938 1 95.75 246 ALA B O 1
ATOM 4275 N N . ILE B 1 247 ? -19.344 14.453 13.898 1 92.44 247 ILE B N 1
ATOM 4276 C CA . ILE B 1 247 ? -19.562 13.047 14.211 1 92.44 247 ILE B CA 1
ATOM 4277 C C . ILE B 1 247 ? -18.719 12.172 13.281 1 92.44 247 ILE B C 1
ATOM 4279 O O . ILE B 1 247 ? -17.875 11.406 13.742 1 92.44 247 ILE B O 1
ATOM 4283 N N . THR B 1 248 ? -18.906 12.281 11.914 1 96.5 248 THR B N 1
ATOM 4284 C CA . THR B 1 248 ? -18.25 11.383 10.977 1 96.5 248 THR B CA 1
ATOM 4285 C C . THR B 1 248 ? -16.797 11.789 10.758 1 96.5 248 THR B C 1
ATOM 4287 O O . THR B 1 248 ? -16.516 12.93 10.359 1 96.5 248 THR B O 1
ATOM 4290 N N . LYS B 1 249 ? -15.875 10.984 11.062 1 97.81 249 LYS B N 1
ATOM 4291 C CA . LYS B 1 249 ? -14.453 11.164 10.805 1 97.81 249 LYS B CA 1
ATOM 4292 C C . LYS B 1 249 ? -13.984 10.258 9.664 1 97.81 249 LYS B C 1
ATOM 4294 O O . LYS B 1 249 ? -13.984 9.031 9.805 1 97.81 249 LYS B O 1
ATOM 4299 N N . ALA B 1 250 ? -13.586 10.805 8.539 1 98.5 250 ALA B N 1
ATOM 4300 C CA . ALA B 1 250 ? -13.148 10.031 7.375 1 98.5 250 ALA B CA 1
ATOM 4301 C C . ALA B 1 250 ? -11.938 9.18 7.711 1 98.5 250 ALA B C 1
ATOM 4303 O O . ALA B 1 250 ? -11.109 9.562 8.539 1 98.5 250 ALA B O 1
ATOM 4304 N N . PRO B 1 251 ? -11.82 8.008 7.051 1 97.25 251 PRO B N 1
ATOM 4305 C CA . PRO B 1 251 ? -10.688 7.121 7.332 1 97.25 251 PRO B CA 1
ATOM 4306 C C . PRO B 1 251 ? -9.336 7.801 7.109 1 97.25 251 PRO B C 1
ATOM 4308 O O . PRO B 1 251 ? -9.188 8.594 6.172 1 97.25 251 PRO B O 1
ATOM 4311 N N . ALA B 1 252 ? -8.359 7.43 7.953 1 97.88 252 ALA B N 1
ATOM 4312 C CA . ALA B 1 252 ? -7.027 8.016 7.859 1 97.88 252 ALA B CA 1
ATOM 4313 C C . ALA B 1 252 ? -6.348 7.629 6.551 1 97.88 252 ALA B C 1
ATOM 4315 O O . ALA B 1 252 ? -5.531 8.391 6.02 1 97.88 252 ALA B O 1
ATOM 4316 N N . SER B 1 253 ? -6.73 6.496 6.004 1 95.69 253 SER B N 1
ATOM 4317 C CA . SER B 1 253 ? -6.074 5.934 4.828 1 95.69 253 SER B CA 1
ATOM 4318 C C . SER B 1 253 ? -6.203 6.859 3.625 1 95.69 253 SER B C 1
ATOM 4320 O O . SER B 1 253 ? -5.406 6.785 2.688 1 95.69 253 SER B O 1
ATOM 4322 N N . GLY B 1 254 ? -7.133 7.695 3.662 1 97.94 254 GLY B N 1
ATOM 4323 C CA . GLY B 1 254 ? -7.348 8.57 2.518 1 97.94 254 GLY B CA 1
ATOM 4324 C C . GLY B 1 254 ? -6.664 9.914 2.662 1 97.94 254 GLY B C 1
ATOM 4325 O O . GLY B 1 254 ? -6.668 10.719 1.728 1 97.94 254 GLY B O 1
ATOM 4326 N N . LEU B 1 255 ? -6.066 10.172 3.773 1 98.75 255 LEU B N 1
ATOM 4327 C CA . LEU B 1 255 ? -5.559 11.516 4.055 1 98.75 255 LEU B CA 1
ATOM 4328 C C . LEU B 1 255 ? -4.047 11.578 3.855 1 98.75 255 LEU B C 1
ATOM 4330 O O . LEU B 1 255 ? -3.322 10.68 4.293 1 98.75 255 LEU B O 1
ATOM 4334 N N . TYR B 1 256 ? -3.582 12.656 3.174 1 98.69 256 TYR B N 1
ATOM 4335 C CA . TYR B 1 256 ? -2.176 12.898 2.881 1 98.69 256 TYR B CA 1
ATOM 4336 C C . TYR B 1 256 ? -1.791 14.336 3.223 1 98.69 256 TYR B C 1
ATOM 4338 O O . TYR B 1 256 ? -2.463 15.281 2.803 1 98.69 256 TYR B O 1
ATOM 4346 N N . LEU B 1 257 ? -0.74 14.492 3.982 1 98.75 257 LEU B N 1
ATOM 4347 C CA . LEU B 1 257 ? -0.106 15.805 3.965 1 98.75 257 LEU B CA 1
ATOM 4348 C C . LEU B 1 257 ? 0.551 16.078 2.613 1 98.75 257 LEU B C 1
ATOM 4350 O O . LEU B 1 257 ? 1.586 15.484 2.295 1 98.75 257 LEU B O 1
ATOM 4354 N N . TYR B 1 258 ? -0.013 17 1.931 1 98.56 258 TYR B N 1
ATOM 4355 C CA . TYR B 1 258 ? 0.338 17.156 0.524 1 98.56 258 TYR B CA 1
ATOM 4356 C C . TYR B 1 258 ? 1.459 18.172 0.352 1 98.56 258 TYR B C 1
ATOM 4358 O O . TYR B 1 258 ? 2.408 17.938 -0.401 1 98.56 258 TYR B O 1
ATOM 4366 N N . GLU B 1 259 ? 1.257 19.266 1.048 1 98.38 259 GLU B N 1
ATOM 4367 C CA . GLU B 1 259 ? 2.26 20.312 0.902 1 98.38 259 GLU B CA 1
ATOM 4368 C C . GLU B 1 259 ? 2.24 21.266 2.096 1 98.38 259 GLU B C 1
ATOM 4370 O O . GLU B 1 259 ? 1.206 21.438 2.748 1 98.38 259 GLU B O 1
ATOM 4375 N N . VAL B 1 260 ? 3.391 21.812 2.352 1 98.62 260 VAL B N 1
ATOM 4376 C CA . VAL B 1 260 ? 3.543 22.875 3.334 1 98.62 260 VAL B CA 1
ATOM 4377 C C . VAL B 1 260 ? 4.238 24.078 2.691 1 98.62 260 VAL B C 1
ATOM 4379 O O . VAL B 1 260 ? 5.207 23.906 1.945 1 98.62 260 VAL B O 1
ATOM 4382 N N . TYR B 1 261 ? 3.742 25.219 3.039 1 97.94 261 TYR B N 1
ATOM 4383 C CA . TYR B 1 261 ? 4.254 26.422 2.402 1 97.94 261 TYR B CA 1
ATOM 4384 C C . TYR B 1 261 ? 5.016 27.281 3.402 1 97.94 261 TYR B C 1
ATOM 4386 O O . TYR B 1 261 ? 4.496 27.609 4.477 1 97.94 261 TYR B O 1
ATOM 4394 N N . TYR B 1 262 ? 6.172 27.625 2.936 1 97.19 262 TYR B N 1
ATOM 4395 C CA . TYR B 1 262 ? 7.012 28.516 3.725 1 97.19 262 TYR B CA 1
ATOM 4396 C C . TYR B 1 262 ? 7.309 29.797 2.961 1 97.19 262 TYR B C 1
ATOM 4398 O O . TYR B 1 262 ? 7.059 29.891 1.756 1 97.19 262 TYR B O 1
ATOM 4406 N N . GLU B 1 263 ? 7.867 30.875 3.717 1 89.25 263 GLU B N 1
ATOM 4407 C CA . GLU B 1 263 ? 8.32 32.094 3.059 1 89.25 263 GLU B CA 1
ATOM 4408 C C . GLU B 1 263 ? 9.695 31.906 2.434 1 89.25 263 GLU B C 1
ATOM 4410 O O . GLU B 1 263 ? 10.523 31.156 2.957 1 89.25 263 GLU B O 1
#

Radius of gyration: 28.12 Å; Cα contacts (8 Å, |Δi|>4): 1128; chains: 2; bounding box: 58×87×75 Å

Sequence (526 aa):
MVYLVHQNEWRSVWVKTLAKLNKNVLINISYHGTKFHGYAVQNDYETVQSKLQDALAWIYESKIYVNASGRTDKGVHAINQYISFYIDDRISLEKLREILNRYGQNKWYIKWIKEVDRNFHARFSAKAKTYLYLIDYCANNPLFYDHAWIVNFQLDFNLIEKAIPILEGTHNFWSFSTADKDKGLRTIHKIDLKQEDNKVYIYITGDGFLRSMVRMIVGALYNIGIKKYDLNHLKWLLDNPKKGRAITKAPASGLYLYEVYYEMVYLVHQNEWRSVWVKTLAKLNKNVLINISYHGTKFHGYAVQNDYETVQSKLQDALAWIYESKIYVNASGRTDKGVHAINQYISFYIDDRISLEKLREILNRYGQNKWYIKWIKEVDRNFHARFSAKAKTYLYLIDYCANNPLFYDHAWIVNFQLDFNLIEKAIPILEGTHNFWSFSTADKDKGLRTIHKIDLKQEDNKVYIYITGDGFLRSMVRMIVGALYNIGIKKYDLNHLKWLLDNPKKGRAITKAPASGLYLYEVYYE

pLDDT: mean 91.76, std 14.95, range [24.0, 98.81]

Solvent-accessible surface area (backbone atoms only — not comparable to full-atom values): 27026 Å² total; per-residue (Å²): 125,72,76,67,57,62,58,53,55,52,46,48,50,44,46,54,51,53,63,44,38,71,39,29,32,39,32,38,32,19,33,30,15,74,81,26,61,14,27,57,72,48,96,91,47,63,12,53,45,46,52,52,32,50,52,44,20,67,74,67,71,40,90,46,72,74,37,48,47,67,80,44,53,54,25,26,28,27,64,35,37,37,37,23,38,57,35,53,83,87,55,55,60,69,59,48,47,51,54,51,37,60,70,38,69,64,37,32,22,60,78,48,64,45,79,50,60,80,83,65,37,38,43,79,53,41,61,30,37,29,34,34,36,32,36,26,41,63,67,77,48,26,78,44,50,72,56,19,35,72,35,82,61,86,62,38,60,68,57,35,57,67,44,46,68,75,62,42,39,78,40,40,53,34,11,27,14,73,44,92,60,84,82,55,71,39,37,29,76,42,73,46,79,46,77,57,96,59,26,38,41,38,37,43,27,22,58,57,76,57,52,57,21,68,33,17,49,50,22,47,43,49,34,34,20,71,61,75,43,57,68,66,53,55,52,47,39,50,75,53,58,34,69,37,66,59,70,45,63,44,60,36,29,13,32,27,37,50,37,69,37,66,132,124,74,77,66,56,64,59,53,55,53,47,49,51,45,46,56,52,48,65,48,36,72,39,29,33,38,33,37,32,20,33,30,16,73,80,27,61,14,26,58,72,47,98,90,48,64,12,54,46,44,52,52,32,50,52,45,20,67,74,67,73,42,90,46,72,74,36,47,46,68,82,42,53,54,25,26,28,28,65,35,37,38,38,23,38,56,34,52,83,87,56,56,61,69,59,49,47,51,52,52,37,60,70,38,68,63,38,33,24,60,77,48,65,44,80,51,60,80,81,64,38,39,42,79,52,41,62,29,36,30,35,36,35,31,36,27,40,62,68,77,49,27,77,46,50,72,57,21,34,72,36,82,64,86,62,39,58,68,56,34,58,66,44,46,68,76,61,43,39,78,40,41,52,36,10,26,12,73,44,91,61,83,82,55,70,36,37,30,76,42,72,48,80,46,76,58,97,60,27,38,41,39,36,42,29,22,57,58,77,58,54,58,22,68,34,17,49,50,22,47,43,49,35,34,20,69,63,75,43,55,68,65,54,53,52,46,39,50,75,53,57,35,69,37,65,60,72,44,63,43,62,37,29,12,33,27,38,50,38,68,39,66,130

Foldseek 3Di:
DVVVVVVVVVCVVVCVVVVQQQFKKKWWKWFQQQQFQWADDDDPTHHVQVLLQVLVCVVQVDGKHKAKQDIAHRLATAPTIMIMTTHGDPDDQVVVQVSSQVSCVRGMHTPGMDTDDPPDGNNPQFQKFKKKFKEALDPPDPVQVLAHHHHVDDFQVVQLVVLFVLQAAKFQQQLQAQDPDRPHIWGWHGWDWDDDPRMIMIMIMTRDAHHLRVQLVVQLSRCRRVPVDHSVVVNVCRVDHDHNNSVGGHDSSRMYRYDTDGD/DVVVVVVVVVCVVCCVVVVQQQFKKKWWKWFQQQQFQWADDDDPTHHVQVLLQVLVCVVQVDGKHKAKQDIAHRLATAPTIMIMTTHGPPDDQVVVQVSSQVSCVRGMHTPGMDTDDPPDGNNPQFQKFKKKFKEALDPPDPVCVLAHNHHVDDFQVVQLVVLFVLQAAKFQQQLQAQDPDRPHIWGWHDWDWDDDPRMIMIMIMTRDAHHLRVQLVVQLSRCRRVPVDHSVVVNVCRVDHDHNNSVGGHDSSRMYRYDTDGD

InterPro domains:
  IPR001406 Pseudouridine synthase I, TruA [MF_00171] (23-262)
  IPR001406 Pseudouridine synthase I, TruA [PIRSF001430] (23-263)
  IPR001406 Pseudouridine synthase I, TruA [PTHR11142] (22-263)
  IPR001406 Pseudouridine synthase I, TruA [TIGR00071] (24-257)
  IPR001406 Pseudouridine synthase I, TruA [cd02570] (27-262)
  IPR020094 Pseudouridine synthase TruA/RsuA/RluB/E/F, N-terminal [G3DSA:3.30.70.580] (21-126)
  IPR020095 Pseudouridine synthase I, TruA, C-terminal [G3DSA:3.30.70.660] (127-263)
  IPR020097 Pseudouridine synthase I, TruA, alpha/beta domain [PF01416] (30-124)
  IPR020097 Pseudouridine synthase I, TruA, alpha/beta domain [PF01416] (164-263)
  IPR020103 Pseudouridine synthase, catalytic domain superfamily [SSF55120] (24-263)